Protein AF-A0A9Q0D9A4-F1 (afdb_monomer_lite)

Organism: NCBI:txid630683

Secondary structure (DSSP, 8-state):
--SPPPHHHHHHHHHTPPTTPPP-TT---HHHHHT--HHHHHHHHHHHHHHHHHT---GGGGEEEEEEEEPTT--TT-GGGEEEEEE--HHHHHHHHHHHHHHHHHHGGGS-TTB-TT-TT--HHHHHHHHHHHHHHHHHTT-EEEEEEE-BTTHHHH--HHHHHHHHHHH-S-HHHHHHHHHHHTT-EEEEE-TTS-BPPPEE--S-PPTT-SSHHHHHHHHHTTPPP-SSEEEEETTEEEEEEEESSTTHHHHHHHHHHHHHHHHHHTT--B-TTT-EEEEE---GGGTTPPP--EETTEEPEE-SS-EETTEE--TT---HHHHHHHHHHHHHHHHTT------SS--EEE---SEEEEEES--SEEEEEES--SEEEEEES--SEEEEEES--SEEEEEES--SEEEEEES--SEEEEEES--SEEEEEES--SEEEEEES--SEEEEEES--SEEEEEES--SEEEEEES--SEEEEEES--SEEEEEES--SEEEEEES--SEEEEEESS-SEEEEEESSS--------

Structure (mmCIF, N/CA/C/O backbone):
data_AF-A0A9Q0D9A4-F1
#
_entry.id   AF-A0A9Q0D9A4-F1
#
loop_
_atom_site.group_PDB
_atom_site.id
_atom_site.type_symbol
_atom_site.label_atom_id
_atom_site.label_alt_id
_atom_site.label_comp_id
_atom_site.label_asym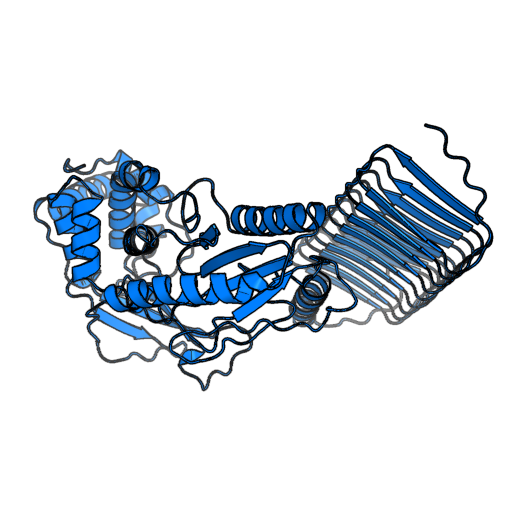_id
_atom_site.label_entity_id
_atom_site.label_seq_id
_atom_site.pdbx_PDB_ins_code
_atom_site.Cartn_x
_atom_site.Cartn_y
_atom_site.Cartn_z
_atom_site.occupancy
_atom_site.B_iso_or_equiv
_atom_site.auth_seq_id
_atom_site.auth_comp_id
_atom_site.auth_asym_id
_atom_site.auth_atom_id
_atom_site.pdbx_PDB_model_num
ATOM 1 N N . MET A 1 1 ? -23.593 -13.134 8.002 1.00 80.81 1 MET A N 1
ATOM 2 C CA . MET A 1 1 ? -22.864 -11.884 8.339 1.00 80.81 1 MET A CA 1
ATOM 3 C C . MET A 1 1 ? -23.592 -11.010 9.359 1.00 80.81 1 MET A C 1
ATOM 5 O O . MET A 1 1 ? -22.929 -10.348 10.150 1.00 80.81 1 MET A O 1
ATOM 9 N N . SER A 1 2 ? -24.927 -11.034 9.378 1.00 75.69 2 SER A N 1
ATOM 10 C CA . SER A 1 2 ? -25.792 -10.141 10.168 1.00 75.69 2 SER A CA 1
ATOM 11 C C . SER A 1 2 ? -26.119 -10.628 11.590 1.00 75.69 2 SER A C 1
ATOM 13 O O . SER A 1 2 ? -26.916 -10.006 12.289 1.00 75.69 2 SER A O 1
ATOM 15 N N . GLY A 1 3 ? -25.528 -11.744 12.029 1.00 85.06 3 GLY A N 1
ATOM 16 C CA . GLY A 1 3 ? -25.749 -12.292 13.369 1.00 85.06 3 GLY A CA 1
ATOM 17 C C . GLY A 1 3 ? -25.223 -11.376 14.478 1.00 85.06 3 GLY A C 1
ATOM 18 O O . GLY A 1 3 ? -24.441 -10.456 14.228 1.00 85.06 3 GLY A O 1
ATOM 19 N N . GLN A 1 4 ? -25.614 -11.640 15.724 1.00 90.75 4 GLN A N 1
ATOM 20 C CA . GLN A 1 4 ? -24.984 -10.984 16.875 1.00 90.75 4 GLN A CA 1
ATOM 21 C C . GLN A 1 4 ? -23.494 -11.336 16.930 1.00 90.75 4 GLN A C 1
ATOM 23 O O . GLN A 1 4 ? -23.079 -12.373 16.411 1.00 90.75 4 GLN A O 1
ATOM 28 N N . PHE A 1 5 ? -22.681 -10.451 17.495 1.00 94.94 5 PHE A N 1
ATOM 29 C CA . PHE A 1 5 ? -21.279 -10.756 17.736 1.00 94.94 5 PHE A CA 1
ATOM 30 C C . PHE A 1 5 ? -21.135 -11.800 18.835 1.00 94.94 5 PHE A C 1
ATOM 32 O O . PHE A 1 5 ? -21.945 -11.851 19.760 1.00 94.94 5 PHE A O 1
ATOM 39 N N . THR A 1 6 ? -20.103 -12.633 18.722 1.00 94.19 6 THR A N 1
ATOM 40 C CA . THR A 1 6 ? -19.787 -13.648 19.730 1.00 94.19 6 THR A CA 1
ATOM 41 C C . THR A 1 6 ? -18.602 -13.218 20.586 1.00 94.19 6 THR A C 1
ATOM 43 O O . THR A 1 6 ? -17.755 -12.418 20.178 1.00 94.19 6 THR A O 1
ATOM 46 N N . THR A 1 7 ? -18.509 -13.771 21.796 1.00 91.94 7 THR A N 1
ATOM 47 C CA . THR A 1 7 ? -17.349 -13.556 22.673 1.00 91.94 7 THR A CA 1
ATOM 48 C C . THR A 1 7 ? -16.060 -14.093 22.046 1.00 91.94 7 THR A C 1
ATOM 50 O O . THR A 1 7 ? -15.002 -13.503 22.243 1.00 91.94 7 THR A O 1
ATOM 53 N N . ALA A 1 8 ? -16.141 -15.147 21.228 1.00 92.94 8 ALA A N 1
ATOM 54 C CA . ALA A 1 8 ? -15.008 -15.673 20.471 1.00 92.94 8 ALA A CA 1
ATOM 55 C C . ALA A 1 8 ? -14.484 -14.667 19.431 1.00 92.94 8 ALA A C 1
ATOM 57 O O . ALA A 1 8 ? -13.283 -14.398 19.394 1.00 92.94 8 ALA A O 1
ATOM 58 N N . GLU A 1 9 ? -15.372 -14.048 18.641 1.00 94.62 9 GLU A N 1
ATOM 59 C CA . GLU A 1 9 ? -14.993 -12.980 17.700 1.00 94.62 9 GLU A CA 1
ATOM 60 C C . GLU A 1 9 ? -14.359 -11.790 18.432 1.00 94.62 9 GLU A C 1
ATOM 62 O O . GLU A 1 9 ? -13.368 -11.226 17.965 1.00 94.62 9 GLU A O 1
ATOM 67 N N . LEU A 1 10 ? -14.906 -11.424 19.597 1.00 95.69 10 LEU A N 1
ATOM 68 C CA . LEU A 1 10 ? -14.378 -10.337 20.416 1.00 95.69 10 LEU A CA 1
ATOM 69 C C . LEU A 1 10 ? -12.966 -10.655 20.923 1.00 95.69 10 LEU A C 1
ATOM 71 O O . LEU A 1 10 ? -12.062 -9.837 20.757 1.00 95.69 10 LEU A O 1
ATOM 75 N N . ARG A 1 11 ? -12.757 -11.842 21.503 1.00 93.81 11 ARG A N 1
ATOM 76 C CA . ARG A 1 11 ? -11.441 -12.277 21.998 1.00 93.81 11 ARG A CA 1
ATOM 77 C C . ARG A 1 11 ? -10.409 -12.328 20.874 1.00 93.81 11 ARG A C 1
ATOM 79 O O . ARG A 1 11 ? -9.306 -11.818 21.050 1.00 93.81 11 ARG A O 1
ATOM 86 N N . ALA A 1 12 ? -10.781 -12.843 19.701 1.00 94.56 12 ALA A N 1
ATOM 87 C CA . ALA A 1 12 ? -9.911 -12.834 18.526 1.00 94.56 12 ALA A CA 1
ATOM 88 C C . ALA A 1 12 ? -9.538 -11.401 18.098 1.00 94.56 12 ALA A C 1
ATOM 90 O O . ALA A 1 12 ? -8.380 -11.117 17.786 1.00 94.56 12 ALA A O 1
ATOM 91 N N . ALA A 1 13 ? -10.493 -10.465 18.126 1.00 95.12 13 ALA A N 1
ATOM 92 C CA . ALA A 1 13 ? -10.238 -9.065 17.792 1.00 95.12 13 ALA A CA 1
ATOM 93 C C . ALA A 1 13 ? -9.346 -8.344 18.822 1.00 95.12 13 ALA A C 1
ATOM 95 O O . ALA A 1 13 ? -8.526 -7.511 18.419 1.00 95.12 13 ALA A O 1
ATOM 96 N N . ILE A 1 14 ? -9.485 -8.669 20.114 1.00 93.69 14 ILE A N 1
ATOM 97 C CA . ILE A 1 14 ? -8.651 -8.152 21.213 1.00 93.69 14 ILE A CA 1
ATOM 98 C C . ILE A 1 14 ? -7.227 -8.706 21.127 1.00 93.69 14 ILE A C 1
ATOM 100 O O . ILE A 1 14 ? -6.282 -7.931 21.232 1.00 93.69 14 ILE A O 1
ATOM 104 N N . GLY A 1 15 ? -7.053 -10.002 20.846 1.00 91.38 15 GLY A N 1
ATOM 105 C CA . GLY A 1 15 ? -5.728 -10.627 20.715 1.00 91.38 15 GLY A CA 1
ATOM 106 C C . GLY A 1 15 ? -4.857 -10.030 19.601 1.00 91.38 15 GLY A C 1
ATOM 107 O O . GLY A 1 15 ? -3.640 -10.151 19.627 1.00 91.38 15 GLY A O 1
ATOM 108 N N . ASN A 1 16 ? -5.468 -9.324 18.645 1.00 89.56 16 ASN A N 1
ATOM 109 C CA . ASN A 1 16 ? -4.777 -8.603 17.573 1.00 89.56 16 ASN A CA 1
ATOM 110 C C . ASN A 1 16 ? -4.410 -7.147 17.930 1.00 89.56 16 ASN A C 1
ATOM 112 O O . ASN A 1 16 ? -3.899 -6.403 17.082 1.00 89.56 16 ASN A O 1
ATOM 116 N N . LEU A 1 17 ? -4.708 -6.681 19.146 1.00 88.88 17 LEU A N 1
ATOM 117 C CA . LEU A 1 17 ? -4.298 -5.357 19.601 1.00 88.88 17 LEU A CA 1
ATOM 118 C C . LEU A 1 17 ? -2.799 -5.346 19.897 1.00 88.88 17 LEU A C 1
ATOM 120 O O . LEU A 1 17 ? -2.291 -6.130 20.689 1.00 88.88 17 LEU A O 1
ATOM 124 N N . ARG A 1 18 ? -2.087 -4.398 19.286 1.00 85.50 18 ARG A N 1
ATOM 125 C CA . ARG A 1 18 ? -0.685 -4.140 19.621 1.00 85.50 18 ARG A CA 1
ATOM 126 C C . ARG A 1 18 ? -0.619 -3.304 20.897 1.00 85.50 18 ARG A C 1
ATOM 128 O O . ARG A 1 18 ? -1.201 -2.219 20.934 1.00 85.50 18 ARG A O 1
ATOM 135 N N . GLN A 1 19 ? 0.110 -3.801 21.889 1.00 85.94 19 GLN A N 1
ATOM 136 C CA . GLN A 1 19 ? 0.430 -3.075 23.120 1.00 85.94 19 GLN A CA 1
ATOM 137 C C . GLN A 1 19 ? 1.423 -1.929 22.845 1.00 85.94 19 GLN A C 1
ATOM 139 O O . GLN A 1 19 ? 2.040 -1.860 21.774 1.00 85.94 19 GLN A O 1
ATOM 144 N N . GLY A 1 20 ? 1.524 -0.981 23.777 1.00 83.38 20 GLY A N 1
ATOM 145 C CA . GLY A 1 20 ? 2.384 0.201 23.693 1.00 83.38 20 GLY A CA 1
ATOM 146 C C . GLY A 1 20 ? 1.949 1.214 22.630 1.00 83.38 20 GLY A C 1
ATOM 147 O O . GLY A 1 20 ? 2.744 2.054 22.207 1.00 83.38 20 GLY A O 1
ATOM 148 N N . LYS A 1 21 ? 0.708 1.129 22.129 1.00 86.62 21 LYS A N 1
ATOM 149 C CA . LYS A 1 21 ? 0.180 2.052 21.111 1.00 86.62 21 LYS A CA 1
ATOM 150 C C . LYS A 1 21 ? -0.607 3.196 21.738 1.00 86.62 21 LYS A C 1
ATOM 152 O O . LYS A 1 21 ? -1.301 3.027 22.735 1.00 86.62 21 LYS A O 1
ATOM 157 N N . SER A 1 22 ? -0.526 4.364 21.102 1.00 85.38 22 SER A N 1
ATOM 158 C CA . SER A 1 22 ? -1.211 5.572 21.560 1.00 85.38 22 SER A CA 1
ATOM 159 C C . SER A 1 22 ? -2.740 5.412 21.528 1.00 85.38 22 SER A C 1
ATOM 161 O O . SER A 1 22 ? -3.277 4.859 20.556 1.00 85.38 22 SER A O 1
ATOM 163 N N . PRO A 1 23 ? -3.448 5.920 22.551 1.00 88.19 23 PRO A N 1
ATOM 164 C CA . PRO A 1 23 ? -4.897 5.831 22.649 1.00 88.19 23 PRO A CA 1
ATOM 165 C C . PRO A 1 23 ? -5.581 6.846 21.726 1.00 88.19 23 PRO A C 1
ATOM 167 O O . PRO A 1 23 ? -4.949 7.727 21.136 1.00 88.19 23 PRO A O 1
ATOM 170 N N . GLY A 1 24 ? -6.903 6.728 21.609 1.00 87.06 24 GLY A N 1
ATOM 171 C CA . GLY A 1 24 ? -7.730 7.741 20.962 1.00 87.06 24 GLY A CA 1
ATOM 172 C C . GLY A 1 24 ? -7.907 8.992 21.828 1.00 87.06 24 GLY A C 1
ATOM 173 O O . GLY A 1 24 ? -7.210 9.220 22.813 1.00 87.06 24 GLY A O 1
ATOM 174 N N . HIS A 1 25 ? -8.895 9.816 21.477 1.00 85.44 25 HIS A N 1
ATOM 175 C CA . HIS A 1 25 ? -9.248 11.016 22.256 1.00 85.44 25 HIS A CA 1
ATOM 176 C C . HIS A 1 25 ? -9.799 10.713 23.661 1.00 85.44 25 HIS A C 1
ATOM 178 O O . HIS A 1 25 ? -9.883 11.623 24.479 1.00 85.44 25 HIS A O 1
ATOM 184 N N . ASP A 1 26 ? -10.201 9.467 23.912 1.00 87.44 26 ASP A N 1
ATOM 185 C CA . ASP A 1 26 ? -10.744 8.972 25.177 1.00 87.44 26 ASP A CA 1
ATOM 186 C C . ASP A 1 26 ? -9.662 8.499 26.158 1.00 87.44 26 ASP A C 1
ATOM 188 O O . ASP A 1 26 ? -9.994 8.151 27.285 1.00 87.44 26 ASP A O 1
ATOM 192 N N . ASN A 1 27 ? -8.386 8.500 25.749 1.00 87.19 27 ASN A N 1
ATOM 193 C CA . ASN A 1 27 ? -7.240 8.043 26.544 1.00 87.19 27 ASN A CA 1
ATOM 194 C C . ASN A 1 27 ? -7.349 6.589 27.047 1.00 87.19 27 ASN A C 1
ATOM 196 O O . ASN A 1 27 ? -6.615 6.193 27.948 1.00 87.19 27 ASN A O 1
ATOM 200 N N . ILE A 1 28 ? -8.217 5.769 26.443 1.00 90.25 28 ILE A N 1
ATOM 201 C CA . ILE A 1 28 ? -8.287 4.336 26.739 1.00 90.25 28 ILE A CA 1
ATOM 202 C C . ILE A 1 28 ? -7.197 3.638 25.932 1.00 90.25 28 ILE A C 1
ATOM 204 O O . ILE A 1 28 ? -7.264 3.569 24.700 1.00 90.25 28 ILE A O 1
ATOM 208 N N . HIS A 1 29 ? -6.183 3.142 26.631 1.00 91.25 29 HIS A N 1
ATOM 209 C CA . HIS A 1 29 ? -5.084 2.398 26.029 1.00 91.25 29 HIS A CA 1
ATOM 210 C C . HIS A 1 29 ? -5.465 0.932 25.737 1.00 91.25 29 HIS A C 1
ATOM 212 O O . HIS A 1 29 ? -6.371 0.396 26.383 1.00 91.25 29 HIS A O 1
ATOM 218 N N . PRO A 1 30 ? -4.798 0.264 24.772 1.00 91.12 30 PRO A N 1
ATOM 219 C CA . PRO A 1 30 ? -5.048 -1.145 24.453 1.00 91.12 30 PRO A CA 1
ATOM 220 C C . PRO A 1 30 ? -4.995 -2.080 25.668 1.00 91.12 30 PRO A C 1
ATOM 222 O O . PRO A 1 30 ? -5.822 -2.980 25.782 1.00 91.12 30 PRO A O 1
ATOM 225 N N . GLU A 1 31 ? -4.072 -1.830 26.594 1.00 91.88 31 GLU A N 1
ATOM 226 C CA . GLU A 1 31 ? -3.809 -2.633 27.790 1.00 91.88 31 GLU A CA 1
ATOM 227 C C . GLU A 1 31 ? -5.043 -2.748 28.693 1.00 91.88 31 GLU A C 1
ATOM 229 O O . GLU A 1 31 ? -5.325 -3.829 29.206 1.00 91.88 31 GLU A O 1
ATOM 234 N N . PHE A 1 32 ? -5.844 -1.681 28.814 1.00 90.31 32 PHE A N 1
ATOM 235 C CA . PHE A 1 32 ? -7.082 -1.709 29.604 1.00 90.31 32 PHE A CA 1
ATOM 236 C C . PHE A 1 32 ? -8.088 -2.731 29.074 1.00 90.31 32 PHE A C 1
ATOM 238 O O . PHE A 1 32 ? -8.821 -3.337 29.851 1.00 90.31 32 PHE A O 1
ATOM 245 N N . VAL A 1 33 ? -8.137 -2.916 27.753 1.00 89.44 33 VAL A N 1
ATOM 246 C CA . VAL A 1 33 ? -9.071 -3.855 27.124 1.00 89.44 33 VAL A CA 1
ATOM 247 C C . VAL A 1 33 ? -8.500 -5.271 27.112 1.00 89.44 33 VAL A C 1
ATOM 249 O O . VAL A 1 33 ? -9.249 -6.233 27.246 1.00 89.44 33 VAL A O 1
ATOM 252 N N . THR A 1 34 ? -7.179 -5.411 26.998 1.00 89.50 34 THR A N 1
ATOM 253 C CA . THR A 1 34 ? -6.502 -6.714 27.051 1.00 89.50 34 THR A CA 1
ATOM 254 C C . THR A 1 34 ? -6.625 -7.375 28.427 1.00 89.50 34 THR A C 1
ATOM 256 O O . THR A 1 34 ? -6.770 -8.591 28.497 1.00 89.50 34 THR A O 1
ATOM 259 N N . HIS A 1 35 ? -6.616 -6.594 29.512 1.00 88.25 35 HIS A N 1
ATOM 260 C CA . HIS A 1 35 ? -6.679 -7.094 30.894 1.00 88.25 35 HIS A CA 1
ATOM 261 C C . HIS A 1 35 ? -8.078 -7.007 31.530 1.00 88.25 35 HIS A C 1
ATOM 263 O O . HIS A 1 35 ? -8.214 -7.009 32.753 1.00 88.25 35 HIS A O 1
ATOM 269 N N . GLN A 1 36 ? -9.133 -6.900 30.721 1.00 87.56 36 GLN A N 1
ATOM 270 C CA . GLN A 1 36 ? -10.501 -6.787 31.228 1.00 87.56 36 GLN A CA 1
ATOM 271 C C . GLN A 1 36 ? -11.052 -8.117 31.772 1.00 87.56 36 GLN A C 1
ATOM 273 O O . GLN A 1 36 ? -10.626 -9.198 31.371 1.00 87.56 36 GLN A O 1
ATOM 278 N N . SER A 1 37 ? -12.068 -8.042 32.636 1.00 92.06 37 SER A N 1
ATOM 279 C CA . SER A 1 37 ? -12.767 -9.226 33.146 1.00 92.06 37 SER A CA 1
ATOM 280 C C . SER A 1 37 ? -13.690 -9.870 32.102 1.00 92.06 37 SER A C 1
ATOM 282 O O . SER A 1 37 ? -14.089 -9.253 31.105 1.00 92.06 37 SER A O 1
ATOM 284 N N . GLU A 1 38 ? -14.095 -11.116 32.354 1.00 91.19 38 GLU A N 1
ATOM 285 C CA . GLU A 1 38 ? -15.061 -11.825 31.506 1.00 91.19 38 GLU A CA 1
ATOM 286 C C . GLU A 1 38 ? -16.425 -11.111 31.479 1.00 91.19 38 GLU A C 1
ATOM 288 O O . GLU A 1 38 ? -17.035 -10.973 30.420 1.00 91.19 38 GLU A O 1
ATOM 293 N N . THR A 1 39 ? -16.860 -10.550 32.612 1.00 93.44 39 THR A N 1
ATOM 294 C CA . THR A 1 39 ? -18.085 -9.742 32.708 1.00 93.44 39 THR A CA 1
ATOM 295 C C . THR A 1 39 ? -18.031 -8.522 31.786 1.00 93.44 39 THR A C 1
ATOM 297 O O . THR A 1 39 ? -18.983 -8.253 31.049 1.00 93.44 39 THR A O 1
ATOM 300 N N . THR A 1 40 ? -16.903 -7.804 31.766 1.00 91.81 40 THR A N 1
ATOM 301 C CA . THR A 1 40 ? -16.698 -6.659 30.864 1.00 91.81 40 THR A CA 1
ATOM 302 C C . THR A 1 40 ? -16.669 -7.101 29.402 1.00 91.81 40 THR A C 1
ATOM 304 O O . THR A 1 40 ? -17.264 -6.441 28.549 1.00 91.81 40 THR A O 1
ATOM 307 N N . SER A 1 41 ? -16.044 -8.243 29.105 1.00 92.44 41 SER A N 1
ATOM 308 C CA . SER A 1 41 ? -16.029 -8.826 27.757 1.00 92.44 41 SER A CA 1
ATOM 309 C C . SER A 1 41 ? -17.439 -9.168 27.267 1.00 92.44 41 SER A C 1
ATOM 311 O O . SER A 1 41 ? -17.811 -8.812 26.146 1.00 92.44 41 SER A O 1
ATOM 313 N N . ALA A 1 42 ? -18.259 -9.797 28.112 1.00 93.69 42 ALA A N 1
ATOM 314 C CA . ALA A 1 42 ? -19.651 -10.112 27.802 1.00 93.69 42 ALA A CA 1
ATOM 315 C C . ALA A 1 42 ? -20.481 -8.839 27.563 1.00 93.69 42 ALA A C 1
ATOM 317 O O . ALA A 1 42 ? -21.229 -8.756 26.581 1.00 93.69 42 ALA A O 1
ATOM 318 N N . TRP A 1 43 ? -20.298 -7.815 28.403 1.00 95.69 43 TRP A N 1
ATOM 319 C CA . TRP A 1 43 ? -20.955 -6.521 28.229 1.00 95.69 43 TRP A CA 1
ATOM 320 C C . TRP A 1 43 ? -20.554 -5.842 26.913 1.00 95.69 43 TRP A C 1
ATOM 322 O O . TRP A 1 43 ? -21.433 -5.432 26.154 1.00 95.69 43 TRP A O 1
ATOM 332 N N . LEU A 1 44 ? -19.256 -5.778 26.590 1.00 94.62 44 LEU A N 1
ATOM 333 C CA . LEU A 1 44 ? -18.763 -5.202 25.333 1.00 94.62 44 LEU A CA 1
ATOM 334 C C . LEU A 1 44 ? -19.316 -5.938 24.113 1.00 94.62 44 LEU A C 1
ATOM 336 O O . LEU A 1 44 ? -19.731 -5.302 23.145 1.00 94.62 44 LEU A O 1
ATOM 340 N N . CYS A 1 45 ? -19.365 -7.268 24.163 1.00 95.69 45 CYS A N 1
ATOM 341 C CA . CYS A 1 45 ? -19.919 -8.087 23.092 1.00 95.69 45 CYS A CA 1
ATOM 342 C C . CYS A 1 45 ? -21.409 -7.779 22.849 1.00 95.69 45 CYS A C 1
ATOM 344 O O . CYS A 1 45 ? -21.834 -7.531 21.712 1.00 95.69 45 CYS A O 1
ATOM 346 N N . SER A 1 46 ? -22.198 -7.711 23.926 1.00 96.25 46 SER A N 1
ATOM 347 C CA . SER A 1 46 ? -23.609 -7.315 23.870 1.00 96.25 46 SER A CA 1
ATOM 348 C C . SER A 1 46 ? -23.768 -5.884 23.348 1.00 96.25 46 SER A C 1
ATOM 350 O O . SER A 1 46 ? -24.594 -5.619 22.467 1.00 96.25 46 SER A O 1
ATOM 352 N N . PHE A 1 47 ? -22.917 -4.964 23.808 1.00 96.06 47 PHE A N 1
ATOM 353 C CA . PHE A 1 47 ? -22.902 -3.572 23.375 1.00 96.06 47 PHE A CA 1
ATOM 354 C C . PHE A 1 47 ? -22.618 -3.438 21.873 1.00 96.06 47 PHE A C 1
ATOM 356 O O . PHE A 1 47 ? -23.409 -2.816 21.158 1.00 96.06 47 PHE A O 1
ATOM 363 N N . PHE A 1 48 ? -21.563 -4.080 21.363 1.00 96.38 48 PHE A N 1
ATOM 364 C CA . PHE A 1 48 ? -21.242 -4.102 19.935 1.00 96.38 48 PHE A CA 1
ATOM 365 C C . PHE A 1 48 ? -22.372 -4.709 19.105 1.00 96.38 48 PHE A C 1
ATOM 367 O O . PHE A 1 48 ? -22.762 -4.135 18.086 1.00 96.38 48 PHE A O 1
ATOM 374 N N . SER A 1 49 ? -22.962 -5.814 19.568 1.00 96.38 49 SER A N 1
ATOM 375 C CA . SER A 1 49 ? -24.108 -6.451 18.905 1.00 96.38 49 SER A CA 1
ATOM 376 C C . SER A 1 49 ? -25.313 -5.518 18.844 1.00 96.38 49 SER A C 1
ATOM 378 O O . SER A 1 49 ? -26.053 -5.480 17.861 1.00 96.38 49 SER A O 1
ATOM 380 N N . SER A 1 50 ? -25.509 -4.727 19.895 1.00 96.25 50 SER A N 1
ATOM 381 C CA . SER A 1 50 ? -26.569 -3.737 19.979 1.00 96.25 50 SER A CA 1
ATOM 382 C C . SER A 1 50 ? -26.332 -2.538 19.056 1.00 96.25 50 SER A C 1
ATOM 384 O O . SER A 1 50 ? -27.273 -2.077 18.403 1.00 96.25 50 SER A O 1
ATOM 386 N N . CYS A 1 51 ? -25.088 -2.057 18.960 1.00 95.75 51 CYS A N 1
ATOM 387 C CA . CYS A 1 51 ? -24.675 -1.027 18.006 1.00 95.75 51 CYS A CA 1
ATOM 388 C C . CYS A 1 51 ? -24.891 -1.479 16.563 1.00 95.75 51 CYS A C 1
ATOM 390 O O . CYS A 1 51 ? -25.478 -0.736 15.774 1.00 95.75 51 CYS A O 1
ATOM 392 N N . PHE A 1 52 ? -24.461 -2.702 16.245 1.00 95.19 52 PHE A N 1
ATOM 393 C CA . PHE A 1 52 ? -24.606 -3.306 14.927 1.00 95.19 52 PHE A CA 1
ATOM 394 C C . PHE A 1 52 ? -26.080 -3.432 14.542 1.00 95.19 52 PHE A C 1
ATOM 396 O O . PHE A 1 52 ? -26.518 -2.802 13.581 1.00 95.19 52 PHE A O 1
ATOM 403 N N . ARG A 1 53 ? -26.882 -4.128 15.359 1.00 94.88 53 ARG A N 1
ATOM 404 C CA . ARG A 1 53 ? -28.326 -4.333 15.138 1.00 94.88 53 ARG A CA 1
ATOM 405 C C . ARG A 1 53 ? -29.070 -3.025 14.878 1.00 94.88 53 ARG A C 1
ATOM 407 O O . ARG A 1 53 ? -29.839 -2.936 13.928 1.00 94.88 53 ARG A O 1
ATOM 414 N N . ARG A 1 54 ? -28.815 -2.003 15.704 1.00 94.06 54 ARG A N 1
ATOM 415 C CA . ARG A 1 54 ? -29.486 -0.695 15.621 1.00 94.06 54 ARG A CA 1
ATOM 416 C C . ARG A 1 54 ? -28.888 0.237 14.565 1.00 94.06 54 ARG A C 1
ATOM 418 O O . ARG A 1 54 ? -29.436 1.314 14.351 1.00 94.06 54 ARG A O 1
ATOM 425 N N . SER A 1 55 ? -27.769 -0.143 13.950 1.00 93.69 55 SER A N 1
ATOM 426 C CA . SER A 1 55 ? -26.932 0.714 13.107 1.00 93.69 55 SER A CA 1
ATOM 427 C C . SER A 1 55 ? -26.652 2.079 13.747 1.00 93.69 55 SER A C 1
ATOM 429 O O . SER A 1 55 ? -26.818 3.120 13.117 1.00 93.69 55 SER A O 1
ATOM 431 N N . LYS A 1 56 ? -26.284 2.086 15.034 1.00 92.12 56 LYS A N 1
ATOM 432 C CA . LYS A 1 56 ? -26.011 3.310 15.801 1.00 92.12 56 LYS A CA 1
ATOM 433 C C . LYS A 1 56 ? -24.733 3.163 16.612 1.00 92.12 56 LYS A C 1
ATOM 435 O O . LYS A 1 56 ? -24.606 2.264 17.438 1.00 92.12 56 LYS A O 1
ATOM 440 N N . LEU A 1 57 ? -23.816 4.102 16.402 1.00 92.50 57 LEU A N 1
ATOM 441 C CA . LEU A 1 57 ? -22.536 4.179 17.107 1.00 92.50 57 LEU A CA 1
ATOM 442 C C . LEU A 1 57 ? -22.504 5.367 18.068 1.00 92.50 57 LEU A C 1
ATOM 444 O O . LEU A 1 57 ? -23.056 6.422 17.717 1.00 92.50 57 LEU A O 1
ATOM 448 N N . PRO A 1 58 ? -21.789 5.254 19.203 1.00 92.12 58 PRO A N 1
ATOM 449 C CA . PRO A 1 58 ? -21.483 6.393 20.058 1.00 92.12 58 PRO A CA 1
ATOM 450 C C . PRO A 1 58 ? -20.890 7.549 19.252 1.00 92.12 58 PRO A C 1
ATOM 452 O O . PRO A 1 58 ? -19.968 7.366 18.455 1.00 92.12 58 PRO A O 1
ATOM 455 N N . LYS A 1 59 ? -21.401 8.767 19.469 1.00 88.31 59 LYS A N 1
ATOM 456 C CA . LYS A 1 59 ? -20.900 9.971 18.780 1.00 88.31 59 LYS A CA 1
ATOM 457 C C . LYS A 1 59 ? -19.411 10.198 19.058 1.00 88.31 59 LYS A C 1
ATOM 459 O O . LYS A 1 59 ? -18.679 10.626 18.172 1.00 88.31 59 LYS A O 1
ATOM 464 N N . THR A 1 60 ? -18.962 9.861 20.266 1.00 88.94 60 THR A N 1
ATOM 465 C CA . THR A 1 60 ? -17.562 9.959 20.691 1.00 88.94 60 THR A CA 1
ATOM 466 C C . THR A 1 60 ? -16.632 9.101 19.838 1.00 88.94 60 THR A C 1
ATOM 468 O O . THR A 1 60 ? -15.532 9.542 19.537 1.00 88.94 60 THR A O 1
ATOM 471 N N . TRP A 1 61 ? -17.053 7.925 19.371 1.00 89.38 61 TRP A N 1
ATOM 472 C CA . TRP A 1 61 ? -16.199 7.042 18.562 1.00 89.38 61 TRP A CA 1
ATOM 473 C C . TRP A 1 61 ? -15.948 7.566 17.146 1.00 89.38 61 TRP A C 1
ATOM 475 O O . TRP A 1 61 ? -14.982 7.184 16.495 1.00 89.38 61 TRP A O 1
ATOM 485 N N . ARG A 1 62 ? -16.775 8.510 16.687 1.00 86.62 62 ARG A N 1
ATOM 486 C CA . ARG A 1 62 ? -16.622 9.170 15.382 1.00 86.62 62 ARG A CA 1
ATOM 487 C C . ARG A 1 62 ? -15.664 10.360 15.425 1.00 86.62 62 ARG A C 1
ATOM 489 O O . ARG A 1 62 ? -15.447 11.003 14.396 1.00 86.62 62 ARG A O 1
ATOM 496 N N . ARG A 1 63 ? -15.109 10.674 16.599 1.00 88.81 63 ARG A N 1
ATOM 497 C CA . ARG A 1 63 ? -14.094 11.710 16.794 1.00 88.81 63 ARG A CA 1
ATOM 498 C C . ARG A 1 63 ? -12.702 11.080 16.758 1.00 88.81 63 ARG A C 1
ATOM 500 O O . ARG A 1 63 ? -12.413 10.191 17.549 1.00 88.81 63 ARG A O 1
ATOM 507 N N . ALA A 1 64 ? -11.840 11.558 15.869 1.00 88.12 64 ALA A N 1
ATOM 508 C CA . ALA A 1 64 ? -10.436 11.161 15.799 1.00 88.12 64 ALA A CA 1
ATOM 509 C C . ALA A 1 64 ? -9.521 12.271 16.337 1.00 88.12 64 ALA A C 1
ATOM 511 O O . ALA A 1 64 ? -9.779 13.458 16.129 1.00 88.12 64 ALA A O 1
ATOM 512 N N . ALA A 1 65 ? -8.428 11.889 16.995 1.00 88.31 65 ALA A N 1
ATOM 513 C CA . ALA A 1 65 ? -7.300 12.791 17.200 1.00 88.31 65 ALA A CA 1
ATOM 514 C C . ALA A 1 65 ? -6.301 12.556 16.064 1.00 88.31 65 ALA A C 1
ATOM 516 O O . ALA A 1 65 ? -5.769 11.460 15.935 1.00 88.31 65 ALA A O 1
ATOM 517 N N . VAL A 1 66 ? -6.087 13.553 15.211 1.00 89.00 66 VAL A N 1
ATOM 518 C CA . VAL A 1 66 ? -5.118 13.474 14.118 1.00 89.00 66 VAL A CA 1
ATOM 519 C C . VAL A 1 66 ? -3.778 13.982 14.621 1.00 89.00 66 VAL A C 1
ATOM 521 O O . VAL A 1 66 ? -3.701 15.095 15.134 1.00 89.00 66 VAL A O 1
ATOM 524 N N . ILE A 1 67 ? -2.736 13.172 14.465 1.00 87.88 67 ILE A N 1
ATOM 525 C CA . ILE A 1 67 ? -1.347 13.575 14.698 1.00 87.88 67 ILE A CA 1
ATOM 526 C C . ILE A 1 67 ? -0.661 13.696 13.341 1.00 87.88 67 ILE A C 1
ATOM 528 O O . ILE A 1 67 ? -0.785 12.804 12.504 1.00 87.88 67 ILE A O 1
ATOM 532 N N . ALA A 1 68 ? 0.051 14.795 13.118 1.00 85.81 68 ALA A N 1
ATOM 533 C CA . ALA A 1 68 ? 0.828 15.015 11.907 1.00 85.81 68 ALA A CA 1
ATOM 534 C C . ALA A 1 68 ? 2.269 14.523 12.113 1.00 85.81 68 ALA A C 1
ATOM 536 O O . ALA A 1 68 ? 3.004 15.081 12.922 1.00 85.81 68 ALA A O 1
ATOM 537 N N . LEU A 1 69 ? 2.677 13.484 11.382 1.00 83.44 69 LEU A N 1
ATOM 538 C CA . LEU A 1 69 ? 4.048 12.966 11.405 1.00 83.44 69 LEU A CA 1
ATOM 539 C C . LEU A 1 69 ? 4.845 13.534 10.232 1.00 83.44 69 LEU A C 1
ATOM 541 O O . LEU A 1 69 ? 4.443 13.360 9.082 1.00 83.44 69 LEU A O 1
ATOM 545 N N . LEU A 1 70 ? 5.970 14.193 10.505 1.00 84.44 70 LEU A N 1
ATOM 546 C CA . LEU A 1 70 ? 6.843 14.719 9.457 1.00 84.44 70 LEU A CA 1
ATOM 547 C C . LEU A 1 70 ? 7.461 13.563 8.652 1.00 84.44 70 LEU A C 1
ATOM 549 O O . LEU A 1 70 ? 7.965 12.593 9.221 1.00 84.44 70 LEU A O 1
ATOM 553 N N . LYS A 1 71 ? 7.419 13.650 7.318 1.00 80.94 71 LYS A N 1
ATOM 554 C CA . LYS A 1 71 ? 8.102 12.693 6.437 1.00 80.94 71 LYS A CA 1
ATOM 555 C C . LYS A 1 71 ? 9.623 12.828 6.617 1.00 80.94 71 LYS A C 1
ATOM 557 O O . LYS A 1 71 ? 10.116 13.955 6.642 1.00 80.94 71 LYS A O 1
ATOM 562 N N . PRO A 1 72 ? 10.374 11.714 6.677 1.00 74.69 72 PRO A N 1
ATOM 563 C CA . PRO A 1 72 ? 11.830 11.761 6.786 1.00 74.69 72 PRO A CA 1
ATOM 564 C C . PRO A 1 72 ? 12.469 12.627 5.690 1.00 74.69 72 PRO A C 1
ATOM 566 O O . PRO A 1 72 ? 12.082 12.534 4.523 1.00 74.69 72 PRO A O 1
ATOM 569 N N . GLY A 1 73 ? 13.432 13.473 6.069 1.00 74.56 73 GLY A N 1
ATOM 570 C CA . GLY A 1 73 ? 14.200 14.310 5.137 1.00 74.56 73 GLY A CA 1
ATOM 571 C C . GLY A 1 73 ? 13.419 15.448 4.465 1.00 74.56 73 GLY A C 1
ATOM 572 O O . GLY A 1 73 ? 13.896 16.006 3.479 1.00 74.56 73 GLY A O 1
ATOM 573 N N . LYS A 1 74 ? 12.216 15.785 4.945 1.00 82.81 74 LYS A N 1
ATOM 574 C CA . LYS A 1 74 ? 11.421 16.920 4.451 1.00 82.81 74 LYS A CA 1
ATOM 575 C C . LYS A 1 74 ? 11.420 18.075 5.452 1.00 82.81 74 LYS A C 1
ATOM 577 O O . LYS A 1 74 ? 11.603 17.868 6.648 1.00 82.81 74 LYS A O 1
ATOM 582 N N . THR A 1 75 ? 11.214 19.288 4.949 1.00 84.00 75 THR A N 1
ATOM 583 C CA . THR A 1 75 ? 11.182 20.510 5.757 1.00 84.00 75 THR A CA 1
ATOM 584 C C . THR A 1 75 ? 9.897 20.600 6.580 1.00 84.00 75 THR A C 1
ATOM 586 O O . THR A 1 75 ? 8.807 20.322 6.084 1.00 84.00 75 THR A O 1
ATOM 589 N N . ALA A 1 76 ? 10.028 21.010 7.845 1.00 84.56 76 ALA A N 1
ATOM 590 C CA . ALA A 1 76 ? 8.904 21.171 8.772 1.00 84.56 76 ALA A CA 1
ATOM 591 C C . ALA A 1 76 ? 7.963 22.335 8.397 1.00 84.56 76 ALA A C 1
ATOM 593 O O . ALA A 1 76 ? 6.831 22.400 8.864 1.00 84.56 76 ALA A O 1
ATOM 594 N N . GLU A 1 77 ? 8.418 23.245 7.538 1.00 85.94 77 GLU A N 1
ATOM 595 C CA . GLU A 1 77 ? 7.646 24.408 7.092 1.00 85.94 77 GLU A CA 1
ATOM 596 C C . GLU A 1 77 ? 6.590 24.065 6.032 1.00 85.94 77 GLU A C 1
ATOM 598 O O . GLU A 1 77 ? 5.624 24.807 5.880 1.00 85.94 77 GLU A O 1
ATOM 603 N N . ASP A 1 78 ? 6.735 22.945 5.309 1.00 83.94 78 ASP A N 1
ATOM 604 C CA . ASP A 1 78 ? 5.767 22.519 4.294 1.00 83.94 78 ASP A CA 1
ATOM 605 C C . ASP A 1 78 ? 4.673 21.630 4.918 1.00 83.94 78 ASP A C 1
ATOM 607 O O . ASP A 1 78 ? 4.942 20.480 5.281 1.00 83.94 78 ASP A O 1
ATOM 611 N N . PRO A 1 79 ? 3.398 22.061 4.969 1.00 82.81 79 PRO A N 1
ATOM 612 C CA . PRO A 1 79 ? 2.314 21.224 5.479 1.00 82.81 79 PRO A CA 1
ATOM 613 C C . PRO A 1 79 ? 2.144 19.902 4.710 1.00 82.81 79 PRO A C 1
ATOM 615 O O . PRO A 1 79 ? 1.705 18.903 5.285 1.00 82.81 79 PRO A O 1
ATOM 618 N N . LYS A 1 80 ? 2.518 19.846 3.421 1.00 82.31 80 LYS A N 1
ATOM 619 C CA . LYS A 1 80 ? 2.451 18.621 2.597 1.00 82.31 80 LYS A CA 1
ATOM 620 C C . LYS A 1 80 ? 3.535 17.602 2.967 1.00 82.31 80 LYS A C 1
ATOM 622 O O . LYS A 1 80 ? 3.444 16.425 2.575 1.00 82.31 80 LYS A O 1
ATOM 627 N N . ALA A 1 81 ? 4.539 18.016 3.738 1.00 84.62 81 ALA A N 1
ATOM 628 C CA . ALA A 1 81 ? 5.557 17.137 4.291 1.00 84.62 81 ALA A CA 1
ATOM 629 C C . ALA A 1 81 ? 5.026 16.256 5.429 1.00 84.62 81 ALA A C 1
ATOM 631 O O . ALA A 1 81 ? 5.680 15.276 5.775 1.00 84.62 81 ALA A O 1
ATOM 632 N N . TYR A 1 82 ? 3.838 16.526 5.971 1.00 84.62 82 TYR A N 1
ATOM 633 C CA . TYR A 1 82 ? 3.276 15.750 7.071 1.00 84.62 82 TYR A CA 1
ATOM 634 C C . TYR A 1 82 ? 2.337 14.632 6.597 1.00 84.62 82 TYR A C 1
ATOM 636 O O . TYR A 1 82 ? 1.662 14.734 5.571 1.00 84.62 82 TYR A O 1
ATOM 644 N N . ARG A 1 83 ? 2.295 13.535 7.358 1.00 81.56 83 ARG A N 1
ATOM 645 C CA . ARG A 1 83 ? 1.326 12.439 7.228 1.00 81.56 83 ARG A CA 1
ATOM 646 C C . ARG A 1 83 ? 0.315 12.523 8.377 1.00 81.56 83 ARG A C 1
ATOM 648 O O . ARG A 1 83 ? 0.734 12.411 9.531 1.00 81.56 83 ARG A O 1
ATOM 655 N N . PRO A 1 84 ? -0.984 12.719 8.103 1.00 85.00 84 PRO A N 1
ATOM 656 C CA . PRO A 1 84 ? -1.999 12.761 9.147 1.00 85.00 84 PRO A CA 1
ATOM 657 C C . PRO A 1 84 ? -2.390 11.344 9.593 1.00 85.00 84 PRO A C 1
ATOM 659 O O . PRO A 1 84 ? -3.001 10.588 8.850 1.00 85.00 84 PRO A O 1
ATOM 662 N N . ILE A 1 85 ? -2.104 10.980 10.840 1.00 85.19 85 ILE A N 1
ATOM 663 C CA . ILE A 1 85 ? -2.509 9.693 11.418 1.00 85.19 85 ILE A CA 1
ATOM 664 C C . ILE A 1 85 ? -3.727 9.892 12.314 1.00 85.19 85 ILE A C 1
ATOM 666 O O . ILE A 1 85 ? -3.663 10.636 13.292 1.00 85.19 85 ILE A O 1
ATOM 670 N N . SER A 1 86 ? -4.834 9.207 12.012 1.00 88.25 86 SER A N 1
ATOM 671 C CA . SER A 1 86 ? -6.039 9.242 12.845 1.00 88.25 86 SER A CA 1
ATOM 672 C C . SER A 1 86 ? -5.933 8.256 14.008 1.00 88.25 86 SER A C 1
ATOM 674 O O . SER A 1 86 ? -6.048 7.042 13.836 1.00 88.25 86 SER A O 1
ATOM 676 N N . LEU A 1 87 ? -5.800 8.777 15.224 1.00 88.94 87 LEU A N 1
ATOM 677 C CA . LEU A 1 87 ? -5.952 8.002 16.449 1.00 88.94 87 LEU A CA 1
ATOM 678 C C . LEU A 1 87 ? -7.438 7.834 16.775 1.00 88.94 87 LEU A C 1
ATOM 680 O O . LEU A 1 87 ? -8.122 8.760 17.225 1.00 88.94 87 LEU A O 1
ATOM 684 N N . LEU A 1 88 ? -7.933 6.627 16.507 1.00 90.12 88 LEU A N 1
ATOM 685 C CA . LEU A 1 88 ? -9.275 6.169 16.860 1.00 90.12 88 LEU A CA 1
ATOM 686 C C . LEU A 1 88 ? -9.274 5.515 18.240 1.00 90.12 88 LEU A C 1
ATOM 688 O O . LEU A 1 88 ? -8.272 4.916 18.637 1.00 90.12 88 LEU A O 1
ATOM 692 N N . CYS A 1 89 ? -10.408 5.592 18.936 1.00 91.12 89 CYS A N 1
ATOM 693 C CA . CYS A 1 89 ? -10.586 4.900 20.207 1.00 91.12 89 CYS A CA 1
ATOM 694 C C . CYS A 1 89 ? -10.453 3.379 20.044 1.00 91.12 89 CYS A C 1
ATOM 696 O O . CYS A 1 89 ? -10.850 2.796 19.028 1.00 91.12 89 CYS A O 1
ATOM 698 N N . VAL A 1 90 ? -9.892 2.732 21.064 1.00 92.56 90 VAL A N 1
ATOM 699 C CA . VAL A 1 90 ? -9.606 1.291 21.046 1.00 92.56 90 VAL A CA 1
ATOM 700 C C . VAL A 1 90 ? -10.878 0.451 20.861 1.00 92.56 90 VAL A C 1
ATOM 702 O O . VAL A 1 90 ? -10.870 -0.399 19.968 1.00 92.56 90 VAL A O 1
ATOM 705 N N . PRO A 1 91 ? -11.999 0.709 21.570 1.00 92.81 91 PRO A N 1
ATOM 706 C CA . PRO A 1 91 ? -13.238 -0.041 21.353 1.00 92.81 91 PRO A CA 1
ATOM 707 C C . PRO A 1 91 ? -13.756 0.028 19.911 1.00 92.81 91 PRO A C 1
ATOM 709 O O . PRO A 1 91 ? -14.253 -0.963 19.380 1.00 92.81 91 PRO A O 1
ATOM 712 N N . PHE A 1 92 ? -13.591 1.172 19.239 1.00 93.56 92 PHE A N 1
ATOM 713 C CA . PHE A 1 92 ? -13.987 1.308 17.838 1.00 93.56 92 PHE A CA 1
ATOM 714 C C . PHE A 1 92 ? -13.097 0.477 16.912 1.00 93.56 92 PHE A C 1
ATOM 716 O O . PHE A 1 92 ? -13.619 -0.210 16.042 1.00 93.56 92 PHE A O 1
ATOM 723 N N . LYS A 1 93 ? -11.777 0.446 17.143 1.00 93.06 93 LYS A N 1
ATOM 724 C CA . LYS A 1 93 ? -10.853 -0.422 16.387 1.00 93.06 93 LYS A CA 1
ATOM 725 C C . LYS A 1 93 ? -11.154 -1.913 16.574 1.00 93.06 93 LYS A C 1
ATOM 727 O O . LYS A 1 93 ? -10.952 -2.695 15.648 1.00 93.06 93 LYS A O 1
ATOM 732 N N . ILE A 1 94 ? -11.609 -2.320 17.760 1.00 95.00 94 ILE A N 1
ATOM 733 C CA . ILE A 1 94 ? -12.036 -3.705 18.022 1.00 95.00 94 ILE A CA 1
ATOM 734 C C . ILE A 1 94 ? -13.269 -4.032 17.185 1.00 95.00 94 ILE A C 1
ATOM 736 O O . ILE A 1 94 ? -13.265 -5.022 16.460 1.00 95.00 94 ILE A O 1
ATOM 740 N N . LEU A 1 95 ? -14.282 -3.164 17.211 1.00 95.56 95 LEU A N 1
ATOM 741 C CA . LEU A 1 95 ? -15.477 -3.325 16.388 1.00 95.56 95 LEU A CA 1
ATOM 742 C C . LEU A 1 95 ? -15.142 -3.370 14.888 1.00 95.56 95 LEU A C 1
ATOM 744 O O . LEU A 1 95 ? -15.627 -4.251 14.186 1.00 95.56 95 LEU A O 1
ATOM 748 N N . GLU A 1 96 ? -14.285 -2.466 14.400 1.00 95.69 96 GLU A N 1
ATOM 749 C CA . GLU A 1 96 ? -13.792 -2.485 13.016 1.00 95.69 96 GLU A CA 1
ATOM 750 C C . GLU A 1 96 ? -13.171 -3.838 12.652 1.00 95.69 96 GLU A C 1
ATOM 752 O O . GLU A 1 96 ? -13.426 -4.364 11.573 1.00 95.69 96 GLU A O 1
ATOM 757 N N . ARG A 1 97 ? -12.398 -4.434 13.563 1.00 95.56 97 ARG A N 1
ATOM 758 C CA . ARG A 1 97 ? -11.752 -5.732 13.354 1.00 95.56 97 ARG A CA 1
ATOM 759 C C . ARG A 1 97 ? -12.733 -6.903 13.363 1.00 95.56 97 ARG A C 1
ATOM 761 O O . ARG A 1 97 ? -12.582 -7.816 12.557 1.00 95.56 97 ARG A O 1
ATOM 768 N N . MET A 1 98 ? -13.756 -6.864 14.213 1.00 96.38 98 MET A N 1
ATOM 769 C CA . MET A 1 98 ? -14.830 -7.866 14.198 1.00 96.38 98 MET A CA 1
ATOM 770 C C . MET A 1 98 ? -15.632 -7.798 12.893 1.00 96.38 98 MET A C 1
ATOM 772 O O . MET A 1 98 ? -15.946 -8.830 12.306 1.00 96.38 98 MET A O 1
ATOM 776 N N . ILE A 1 99 ? -15.910 -6.586 12.400 1.00 96.62 99 ILE A N 1
ATOM 777 C CA . ILE A 1 99 ? -16.533 -6.377 11.087 1.00 96.62 99 ILE A CA 1
ATOM 778 C C . ILE A 1 99 ? -15.623 -6.903 9.975 1.00 96.62 99 ILE A C 1
ATOM 780 O O . ILE A 1 99 ? -16.094 -7.668 9.137 1.00 96.62 99 ILE A O 1
ATOM 784 N N . LEU A 1 100 ? -14.329 -6.556 9.999 1.00 96.00 100 LEU A N 1
ATOM 785 C CA . LEU A 1 100 ? -13.339 -7.015 9.021 1.00 96.00 100 LEU A CA 1
ATOM 786 C C . LEU A 1 100 ? -13.332 -8.544 8.919 1.00 96.00 100 LEU A C 1
ATOM 788 O O . LEU A 1 100 ? -13.490 -9.073 7.825 1.00 96.00 100 LEU A O 1
ATOM 792 N N . SER A 1 101 ? -13.262 -9.237 10.059 1.00 95.12 101 SER A N 1
ATOM 793 C CA . SER A 1 101 ? -13.261 -10.705 10.134 1.00 95.12 101 SER A CA 1
ATOM 794 C C . SER A 1 101 ? -14.481 -11.348 9.459 1.00 95.12 101 SER A C 1
ATOM 796 O O . SER A 1 101 ? -14.392 -12.446 8.918 1.00 95.12 101 SER A O 1
ATOM 798 N N . ARG A 1 102 ? -15.630 -10.660 9.457 1.00 95.69 102 ARG A N 1
ATOM 799 C CA . ARG A 1 102 ? -16.860 -11.150 8.822 1.00 95.69 102 ARG A CA 1
ATOM 800 C C . ARG A 1 102 ? -16.927 -10.882 7.325 1.00 95.69 102 ARG A C 1
ATOM 802 O O . ARG A 1 102 ? -17.551 -11.671 6.623 1.00 95.69 102 ARG A O 1
ATOM 809 N N . ILE A 1 103 ? -16.372 -9.765 6.853 1.00 96.25 103 ILE A N 1
ATOM 810 C CA . ILE A 1 103 ? -16.504 -9.336 5.450 1.00 96.25 103 ILE A CA 1
ATOM 811 C C . ILE A 1 103 ? -15.322 -9.769 4.581 1.00 96.25 103 ILE A C 1
ATOM 813 O O . ILE A 1 103 ? -15.514 -10.035 3.399 1.00 96.25 103 ILE A O 1
ATOM 817 N N . GLU A 1 104 ? -14.123 -9.875 5.154 1.00 94.94 104 GLU A N 1
ATOM 818 C CA . GLU A 1 104 ? -12.893 -10.228 4.439 1.00 94.94 104 GLU A CA 1
ATOM 819 C C . GLU A 1 104 ? -13.017 -11.558 3.669 1.00 94.94 104 GLU A C 1
ATOM 821 O O . GLU A 1 104 ? -12.726 -11.540 2.475 1.00 94.94 104 GLU A O 1
ATOM 826 N N . PRO A 1 105 ? -13.551 -12.665 4.237 1.00 94.94 105 PRO A N 1
ATOM 827 C CA . PRO A 1 105 ? -13.662 -13.940 3.514 1.00 94.94 105 PRO A CA 1
ATOM 828 C C . PRO A 1 105 ? -14.575 -13.906 2.282 1.00 94.94 105 PRO A C 1
ATOM 830 O O . PRO A 1 105 ? -14.466 -14.765 1.414 1.00 94.94 105 PRO A O 1
ATOM 833 N N . VAL A 1 106 ? -15.493 -12.938 2.207 1.00 95.06 106 VAL A N 1
ATOM 834 C CA . VAL A 1 106 ? -16.414 -12.792 1.069 1.00 95.06 106 VAL A CA 1
ATOM 835 C C . VAL A 1 106 ? -15.919 -11.764 0.067 1.00 95.06 106 VAL A C 1
ATOM 837 O O . VAL A 1 106 ? -16.143 -11.928 -1.128 1.00 95.06 106 VAL A O 1
ATOM 840 N N . VAL A 1 107 ? -15.245 -10.715 0.534 1.00 95.81 107 VAL A N 1
ATOM 841 C CA . VAL A 1 107 ? -14.702 -9.670 -0.336 1.00 95.81 107 VAL A CA 1
ATOM 842 C C . VAL A 1 107 ? -13.420 -10.133 -1.022 1.00 95.81 107 VAL A C 1
ATOM 844 O O . VAL A 1 107 ? -13.280 -9.906 -2.219 1.00 95.81 107 VAL A O 1
ATOM 847 N N . ASP A 1 108 ? -12.491 -10.771 -0.302 1.00 94.69 108 ASP A N 1
ATOM 848 C CA . ASP A 1 108 ? -11.151 -11.069 -0.826 1.00 94.69 108 ASP A CA 1
ATOM 849 C C . ASP A 1 108 ? -11.159 -11.891 -2.132 1.00 94.69 108 ASP A C 1
ATOM 851 O O . ASP A 1 108 ? -10.468 -11.484 -3.070 1.00 94.69 108 ASP A O 1
ATOM 855 N N . PRO A 1 109 ? -11.988 -12.947 -2.290 1.00 94.69 109 PRO A N 1
ATOM 856 C CA . PRO A 1 109 ? -12.058 -13.705 -3.543 1.00 94.69 109 PRO A CA 1
ATOM 857 C C . PRO A 1 109 ? -12.544 -12.895 -4.755 1.00 94.69 109 PRO A C 1
ATOM 859 O O . PRO A 1 109 ? -12.289 -13.289 -5.888 1.00 94.69 109 PRO A O 1
ATOM 862 N N . GLN A 1 110 ? -13.249 -11.782 -4.527 1.00 94.56 110 GLN A N 1
ATOM 863 C CA . GLN A 1 110 ? -13.755 -10.895 -5.580 1.00 94.56 110 GLN A CA 1
ATOM 864 C C . GLN A 1 110 ? -12.740 -9.812 -5.979 1.00 94.56 110 GLN A C 1
ATOM 866 O O . GLN A 1 110 ? -12.948 -9.116 -6.971 1.00 94.56 110 GLN A O 1
ATOM 871 N N . LEU A 1 111 ? -11.665 -9.621 -5.204 1.00 94.19 111 LEU A N 1
ATOM 872 C CA . LEU A 1 111 ? -10.644 -8.619 -5.507 1.00 94.19 111 LEU A CA 1
ATOM 873 C C . LEU A 1 111 ? -9.701 -9.120 -6.614 1.00 94.19 111 LEU A C 1
ATOM 875 O O . LEU A 1 111 ? -9.262 -10.276 -6.554 1.00 94.19 111 LEU A O 1
ATOM 879 N N . PRO A 1 112 ? -9.308 -8.249 -7.566 1.00 93.06 112 PRO A N 1
ATOM 880 C CA . PRO A 1 112 ? -8.418 -8.618 -8.664 1.00 93.06 112 PRO A CA 1
ATOM 881 C C . PRO A 1 112 ? -7.098 -9.179 -8.137 1.00 93.06 112 PRO A C 1
ATOM 883 O O . PRO A 1 112 ? -6.603 -8.774 -7.078 1.00 93.06 112 PRO A O 1
ATOM 886 N N . ARG A 1 113 ? -6.519 -10.137 -8.866 1.00 91.00 113 ARG A N 1
ATOM 887 C CA . ARG A 1 113 ? -5.277 -10.808 -8.450 1.00 91.00 113 ARG A CA 1
ATOM 888 C C . ARG A 1 113 ? -4.086 -9.856 -8.482 1.00 91.00 113 ARG A C 1
ATOM 890 O O . ARG A 1 113 ? -3.127 -10.080 -7.758 1.00 91.00 113 ARG A O 1
ATOM 897 N N . GLU A 1 114 ? -4.178 -8.799 -9.266 1.00 91.88 114 GLU A N 1
ATOM 898 C CA . GLU A 1 114 ? -3.180 -7.758 -9.468 1.00 91.88 114 GLU A CA 1
ATOM 899 C C . GLU A 1 114 ? -3.090 -6.814 -8.263 1.00 91.88 114 GLU A C 1
ATOM 901 O O . GLU A 1 114 ? -2.064 -6.170 -8.075 1.00 91.88 114 GLU A O 1
ATOM 906 N N . GLN A 1 115 ? -4.139 -6.740 -7.431 1.00 93.38 115 GLN A N 1
ATOM 907 C CA . GLN A 1 115 ? -4.160 -5.939 -6.208 1.00 93.38 115 GLN A CA 1
ATOM 908 C C . GLN A 1 115 ? -3.736 -6.794 -5.008 1.00 93.38 115 GLN A C 1
ATOM 910 O O . GLN A 1 115 ? -4.507 -7.626 -4.519 1.00 93.38 115 GLN A O 1
ATOM 915 N N . ALA A 1 116 ? -2.517 -6.572 -4.522 1.00 91.56 116 ALA A N 1
ATOM 916 C CA . ALA A 1 116 ? -1.903 -7.302 -3.415 1.00 91.56 116 ALA A CA 1
ATOM 917 C C . ALA A 1 116 ? -1.930 -6.556 -2.071 1.00 91.56 116 ALA A C 1
ATOM 919 O O . ALA A 1 116 ? -1.730 -7.174 -1.025 1.00 91.56 116 ALA A O 1
ATOM 920 N N . GLY A 1 117 ? -2.199 -5.248 -2.071 1.00 91.50 117 GLY A N 1
ATOM 921 C CA . GLY A 1 117 ? -2.085 -4.415 -0.877 1.00 91.50 117 GLY A CA 1
ATOM 922 C C . GLY A 1 117 ? -3.030 -4.835 0.243 1.00 91.50 117 GLY A C 1
ATOM 923 O O . GLY A 1 117 ? -4.234 -4.953 0.034 1.00 91.50 117 GLY A O 1
ATOM 924 N N . PHE A 1 118 ? -2.491 -5.005 1.453 1.00 88.31 118 PHE A N 1
ATOM 925 C CA . PHE A 1 118 ? -3.259 -5.318 2.667 1.00 88.31 118 PHE A CA 1
ATOM 926 C C . PHE A 1 118 ? -4.119 -6.59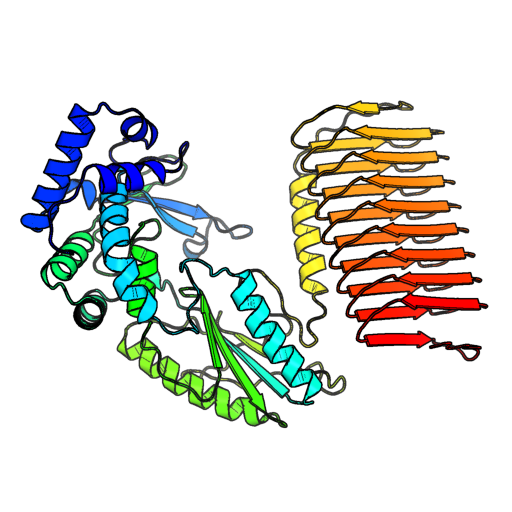0 2.583 1.00 88.31 118 PHE A C 1
ATOM 928 O O . PHE A 1 118 ? -5.162 -6.675 3.234 1.00 88.31 118 PHE A O 1
ATOM 935 N N . ARG A 1 119 ? -3.685 -7.580 1.798 1.00 91.25 119 ARG A N 1
ATOM 936 C CA . ARG A 1 119 ? -4.337 -8.890 1.683 1.00 91.25 119 ARG A CA 1
ATOM 937 C C . ARG A 1 119 ? -3.499 -9.967 2.361 1.00 91.25 119 ARG A C 1
ATOM 939 O O . ARG A 1 119 ? -2.273 -9.885 2.400 1.00 91.25 119 ARG A O 1
ATOM 946 N N . ARG A 1 120 ? -4.157 -10.986 2.915 1.00 86.25 120 ARG A N 1
ATOM 947 C CA . ARG A 1 120 ? -3.461 -12.097 3.583 1.00 86.25 120 ARG A CA 1
ATOM 948 C C . ARG A 1 120 ? -2.620 -12.885 2.584 1.00 86.25 120 ARG A C 1
ATOM 950 O O . ARG A 1 120 ? -3.064 -13.144 1.471 1.00 86.25 120 ARG A O 1
ATOM 957 N N . GLY A 1 121 ? -1.420 -13.278 3.013 1.00 85.94 121 GLY A N 1
ATOM 958 C CA . GLY A 1 121 ? -0.492 -14.053 2.185 1.00 85.94 121 GLY A CA 1
ATOM 959 C C . GLY A 1 121 ? 0.081 -13.278 0.999 1.00 85.94 121 GLY A C 1
ATOM 960 O O . GLY A 1 121 ? 0.500 -13.899 0.032 1.00 85.94 121 GLY A O 1
ATOM 961 N N . ARG A 1 122 ? 0.047 -11.939 1.044 1.00 89.31 122 ARG A N 1
ATOM 962 C CA . ARG A 1 122 ? 0.615 -11.069 0.014 1.00 89.31 122 ARG A CA 1
ATOM 963 C C . ARG A 1 122 ? 1.422 -9.953 0.654 1.00 89.31 122 ARG A C 1
ATOM 965 O O . ARG A 1 122 ? 0.985 -9.338 1.628 1.00 89.31 122 ARG A O 1
ATOM 972 N N . SER A 1 123 ? 2.587 -9.684 0.094 1.00 85.88 123 SER A N 1
ATOM 973 C CA . SER A 1 123 ? 3.544 -8.709 0.596 1.00 85.88 123 SER A CA 1
ATOM 974 C C . SER A 1 123 ? 3.993 -7.748 -0.500 1.00 85.88 123 SER A C 1
ATOM 976 O O . SER A 1 123 ? 3.751 -7.950 -1.691 1.00 85.88 123 SER A O 1
ATOM 978 N N . THR A 1 124 ? 4.666 -6.672 -0.092 1.00 82.81 124 THR A N 1
ATOM 979 C CA . THR A 1 124 ? 5.342 -5.776 -1.036 1.00 82.81 124 THR A CA 1
ATOM 980 C C . THR A 1 124 ? 6.441 -6.504 -1.805 1.00 82.81 124 THR A C 1
ATOM 982 O O . THR A 1 124 ? 6.662 -6.184 -2.967 1.00 82.81 124 THR A O 1
ATOM 985 N N . VAL A 1 125 ? 7.098 -7.488 -1.178 1.00 85.06 125 VAL A N 1
ATOM 986 C CA . VAL A 1 125 ? 8.146 -8.302 -1.806 1.00 85.06 125 VAL A CA 1
ATOM 987 C C . VAL A 1 125 ? 7.555 -9.106 -2.955 1.00 85.06 125 VAL A C 1
ATOM 989 O O . VAL A 1 125 ? 8.057 -8.994 -4.065 1.00 85.06 125 VAL A O 1
ATOM 992 N N . ASP A 1 126 ? 6.434 -9.801 -2.738 1.00 84.06 126 ASP A N 1
ATOM 993 C CA . ASP A 1 126 ? 5.772 -10.588 -3.791 1.00 84.06 126 ASP A CA 1
ATOM 994 C C . ASP A 1 126 ? 5.444 -9.728 -5.017 1.00 84.06 126 ASP A C 1
ATOM 996 O O . ASP A 1 126 ? 5.675 -10.131 -6.156 1.00 84.06 126 ASP A O 1
ATOM 1000 N N . GLN A 1 127 ? 4.944 -8.510 -4.785 1.00 88.19 127 GLN A N 1
ATOM 1001 C CA . GLN A 1 127 ? 4.556 -7.603 -5.861 1.00 88.19 127 GLN A CA 1
ATOM 1002 C C . GLN A 1 127 ? 5.763 -7.042 -6.625 1.00 88.19 127 GLN A C 1
ATOM 1004 O O . GLN A 1 127 ? 5.708 -6.909 -7.850 1.00 88.19 127 GLN A O 1
ATOM 1009 N N . VAL A 1 128 ? 6.853 -6.720 -5.919 1.00 89.25 128 VAL A N 1
ATOM 1010 C CA . VAL A 1 128 ? 8.116 -6.304 -6.545 1.00 89.25 128 VAL A CA 1
ATOM 1011 C C . VAL A 1 128 ? 8.709 -7.459 -7.345 1.00 89.25 128 VAL A C 1
ATOM 1013 O O . VAL A 1 128 ? 9.078 -7.245 -8.495 1.00 89.25 128 VAL A O 1
ATOM 1016 N N . THR A 1 129 ? 8.749 -8.667 -6.780 1.00 86.62 129 THR A N 1
ATOM 1017 C CA . THR A 1 129 ? 9.258 -9.877 -7.438 1.00 86.62 129 THR A CA 1
ATOM 1018 C C . THR A 1 129 ? 8.468 -10.203 -8.697 1.00 86.62 129 THR A C 1
ATOM 1020 O O . THR A 1 129 ? 9.064 -10.502 -9.725 1.00 86.62 129 THR A O 1
ATOM 1023 N N . LEU A 1 130 ? 7.138 -10.084 -8.667 1.00 91.19 130 LEU A N 1
ATOM 1024 C CA . LEU A 1 130 ? 6.309 -10.314 -9.849 1.00 91.19 130 LEU A CA 1
ATOM 1025 C C . LEU A 1 130 ? 6.650 -9.334 -10.983 1.00 91.19 130 LEU A C 1
ATOM 1027 O O . LEU A 1 130 ? 6.851 -9.751 -12.121 1.00 91.19 130 LEU A O 1
ATOM 1031 N N . LEU A 1 131 ? 6.749 -8.037 -10.669 1.00 94.38 131 LEU A N 1
ATOM 1032 C CA . LEU A 1 131 ? 7.109 -7.014 -11.653 1.00 94.38 131 LEU A CA 1
ATOM 1033 C C . LEU A 1 131 ? 8.522 -7.239 -12.209 1.00 94.38 131 LEU A C 1
ATOM 1035 O O . LEU A 1 131 ? 8.736 -7.151 -13.416 1.00 94.38 131 LEU A O 1
ATOM 1039 N N . THR A 1 132 ? 9.501 -7.518 -11.346 1.00 92.62 132 THR A N 1
ATOM 1040 C CA . THR A 1 132 ? 10.891 -7.714 -11.777 1.00 92.62 132 THR A CA 1
ATOM 1041 C C . THR A 1 132 ? 11.068 -9.006 -12.563 1.00 92.62 132 THR A C 1
ATOM 1043 O O . THR A 1 132 ? 11.845 -9.005 -13.516 1.00 92.62 132 THR A O 1
ATOM 1046 N N . GLN A 1 133 ? 10.332 -10.069 -12.232 1.00 92.44 133 GLN A N 1
ATOM 1047 C CA . GLN A 1 133 ? 10.328 -11.308 -13.005 1.00 92.44 133 GLN A CA 1
ATOM 1048 C C . GLN A 1 133 ? 9.782 -11.077 -14.415 1.00 92.44 133 GLN A C 1
ATOM 1050 O O . GLN A 1 133 ? 10.459 -11.411 -15.380 1.00 92.44 133 GLN A O 1
ATOM 1055 N N . ASP A 1 134 ? 8.640 -10.400 -14.558 1.00 96.31 134 ASP A N 1
ATOM 1056 C CA . ASP A 1 134 ? 8.083 -10.092 -15.882 1.00 96.31 134 ASP A CA 1
ATOM 1057 C C . ASP A 1 134 ? 9.043 -9.223 -16.727 1.00 96.31 134 ASP A C 1
ATOM 1059 O O . ASP A 1 134 ? 9.152 -9.382 -17.950 1.00 96.31 134 ASP A O 1
ATOM 1063 N N . ILE A 1 135 ? 9.778 -8.304 -16.086 1.00 94.88 135 ILE A N 1
ATOM 1064 C CA . ILE A 1 135 ? 10.835 -7.521 -16.742 1.00 94.88 135 ILE A CA 1
ATOM 1065 C C . ILE A 1 135 ? 11.997 -8.428 -17.182 1.00 94.88 135 ILE A C 1
ATOM 1067 O O . ILE A 1 135 ? 12.475 -8.293 -18.311 1.00 94.88 135 ILE A O 1
ATOM 1071 N N . LYS A 1 136 ? 12.448 -9.357 -16.329 1.00 92.31 136 LYS A N 1
ATOM 1072 C CA . LYS A 1 136 ? 13.517 -10.320 -16.652 1.00 92.31 136 LYS A CA 1
ATOM 1073 C C . LYS A 1 136 ? 13.117 -11.243 -17.805 1.00 92.31 136 LYS A C 1
ATOM 1075 O O . LYS A 1 136 ? 13.912 -11.426 -18.726 1.00 92.31 136 LYS A O 1
ATOM 1080 N N . ASP A 1 137 ? 11.886 -11.741 -17.816 1.00 93.50 137 ASP A N 1
ATOM 1081 C CA . ASP A 1 137 ? 11.353 -12.563 -18.908 1.00 93.50 137 ASP A CA 1
ATOM 1082 C C . ASP A 1 137 ? 11.360 -11.776 -20.230 1.00 93.50 137 ASP A C 1
ATOM 1084 O O . ASP A 1 137 ? 11.770 -12.274 -21.281 1.00 93.50 137 ASP A O 1
ATOM 1088 N N . SER A 1 138 ? 11.014 -10.486 -20.168 1.00 94.88 138 SER A N 1
ATOM 1089 C CA . SER A 1 138 ? 11.090 -9.583 -21.322 1.00 94.88 138 SER A CA 1
ATOM 1090 C C . SER A 1 138 ? 12.532 -9.381 -21.813 1.00 94.88 138 SER A C 1
ATOM 1092 O O . SER A 1 138 ? 12.765 -9.253 -23.017 1.00 94.88 138 SER A O 1
ATOM 1094 N N . PHE A 1 139 ? 13.527 -9.383 -20.916 1.00 92.75 139 PHE A N 1
ATOM 1095 C CA . PHE A 1 139 ? 14.941 -9.327 -21.306 1.00 92.75 139 PHE A CA 1
ATOM 1096 C C . PHE A 1 139 ? 15.371 -10.573 -22.078 1.00 92.75 139 PHE A C 1
ATOM 1098 O O . PHE A 1 139 ? 16.056 -10.438 -23.096 1.00 92.75 139 PHE A O 1
ATOM 1105 N N . GLN A 1 140 ? 14.948 -11.760 -21.633 1.00 92.75 140 GLN A N 1
ATOM 1106 C CA . GLN A 1 140 ? 15.217 -13.022 -22.331 1.00 92.75 140 GLN A CA 1
ATOM 1107 C C . GLN A 1 140 ? 14.585 -13.023 -23.729 1.00 92.75 140 GLN A C 1
ATOM 1109 O O . GLN A 1 140 ? 15.231 -13.403 -24.707 1.00 92.75 140 GLN A O 1
ATOM 1114 N N . ALA A 1 141 ? 13.368 -12.485 -23.846 1.00 93.50 141 ALA A N 1
ATOM 1115 C CA . ALA A 1 141 ? 12.660 -12.315 -25.113 1.00 93.50 141 ALA A CA 1
ATOM 1116 C C . ALA A 1 141 ? 13.198 -11.164 -25.996 1.00 93.50 141 ALA A C 1
ATOM 1118 O O . ALA A 1 141 ? 12.690 -10.942 -27.095 1.00 93.50 141 ALA A O 1
ATOM 1119 N N . LYS A 1 142 ? 14.233 -10.433 -25.551 1.00 93.12 142 LYS A N 1
ATOM 1120 C CA . LYS A 1 142 ? 14.800 -9.246 -26.226 1.00 93.12 142 LYS A CA 1
ATOM 1121 C C . LYS A 1 142 ? 13.766 -8.136 -26.481 1.00 93.12 142 LYS A C 1
ATOM 1123 O O . LYS A 1 142 ? 13.913 -7.344 -27.414 1.00 93.12 142 LYS A O 1
ATOM 1128 N N . GLU A 1 143 ? 12.746 -8.050 -25.633 1.00 94.75 143 GLU A N 1
ATOM 1129 C CA . GLU A 1 143 ? 11.695 -7.038 -25.692 1.00 94.75 143 GLU A CA 1
ATOM 1130 C C . GLU A 1 143 ? 12.124 -5.731 -24.998 1.00 94.75 143 GLU A C 1
ATOM 1132 O O . GLU A 1 143 ? 13.072 -5.666 -24.208 1.00 94.75 143 GLU A O 1
ATOM 1137 N N . LYS A 1 144 ? 11.418 -4.651 -25.326 1.00 95.06 144 LYS A N 1
ATOM 1138 C CA . LYS A 1 144 ? 11.453 -3.365 -24.634 1.00 95.06 144 LYS A CA 1
ATOM 1139 C C . LYS A 1 144 ? 10.281 -3.315 -23.672 1.00 95.06 144 LYS A C 1
ATOM 1141 O O . LYS A 1 144 ? 9.149 -3.614 -24.057 1.00 95.06 144 LYS A O 1
ATOM 1146 N N . VAL A 1 145 ? 10.546 -2.887 -22.445 1.00 97.88 145 VAL A N 1
ATOM 1147 C CA . VAL A 1 145 ? 9.517 -2.731 -21.421 1.00 97.88 145 VAL A CA 1
ATOM 1148 C C . VAL A 1 145 ? 9.373 -1.262 -21.071 1.00 97.88 145 VAL A C 1
ATOM 1150 O O . VAL A 1 145 ? 10.359 -0.594 -20.753 1.00 97.88 145 VAL A O 1
ATOM 1153 N N . GLY A 1 146 ? 8.138 -0.775 -21.096 1.00 97.88 146 GLY A N 1
ATOM 1154 C CA . GLY A 1 146 ? 7.762 0.489 -20.483 1.00 97.88 146 GLY A CA 1
ATOM 1155 C C . GLY A 1 146 ? 6.906 0.239 -19.246 1.00 97.88 146 GLY A C 1
ATOM 1156 O O . GLY A 1 146 ? 5.967 -0.555 -19.287 1.00 97.88 146 GLY A O 1
ATOM 1157 N N . VAL A 1 147 ? 7.226 0.928 -18.156 1.00 98.12 147 VAL A N 1
ATOM 1158 C CA . VAL A 1 147 ? 6.454 0.909 -16.911 1.00 98.12 147 VAL A CA 1
ATOM 1159 C C . VAL A 1 147 ? 6.028 2.328 -16.573 1.00 98.12 147 VAL A C 1
ATOM 1161 O O . VAL A 1 147 ? 6.816 3.265 -16.707 1.00 98.12 147 VAL A O 1
ATOM 1164 N N . VAL A 1 148 ? 4.795 2.488 -16.102 1.00 98.00 148 VAL A N 1
ATOM 1165 C CA . VAL A 1 148 ? 4.329 3.723 -15.465 1.00 98.00 148 VAL A CA 1
ATOM 1166 C C . VAL A 1 148 ? 3.984 3.405 -14.019 1.00 98.00 148 VAL A C 1
ATOM 1168 O O . VAL A 1 148 ? 3.186 2.508 -13.764 1.00 98.00 148 VAL A O 1
ATOM 1171 N N . LEU A 1 149 ? 4.585 4.138 -13.083 1.00 97.25 149 LEU A N 1
ATOM 1172 C CA . LEU A 1 149 ? 4.266 4.082 -11.658 1.00 97.25 149 LEU A CA 1
ATOM 1173 C C . LEU A 1 149 ? 3.325 5.243 -11.339 1.00 97.25 149 LEU A C 1
ATOM 1175 O O . LEU A 1 149 ? 3.729 6.405 -11.416 1.00 97.25 149 LEU A O 1
ATOM 1179 N N . LEU A 1 150 ? 2.070 4.933 -11.030 1.00 95.31 150 LEU A N 1
ATOM 1180 C CA . LEU A 1 150 ? 1.017 5.898 -10.751 1.00 95.31 150 LEU A CA 1
ATOM 1181 C C . LEU A 1 150 ? 1.026 6.272 -9.265 1.00 95.31 150 LEU A C 1
ATOM 1183 O O . LEU A 1 150 ? 0.991 5.403 -8.399 1.00 95.31 150 LEU A O 1
ATOM 1187 N N . ASP A 1 151 ? 0.992 7.575 -8.984 1.00 92.06 151 ASP A N 1
ATOM 1188 C CA . ASP A 1 151 ? 0.828 8.121 -7.630 1.00 92.06 151 ASP A CA 1
ATOM 1189 C C . ASP A 1 151 ? -0.542 8.798 -7.529 1.00 92.06 151 ASP A C 1
ATOM 1191 O O . ASP A 1 151 ? -0.861 9.711 -8.301 1.00 92.06 151 ASP A O 1
ATOM 1195 N N . LEU A 1 152 ? -1.375 8.353 -6.588 1.00 91.81 152 LEU A N 1
ATOM 1196 C CA . LEU A 1 152 ? -2.680 8.953 -6.324 1.00 91.81 152 LEU A CA 1
ATOM 1197 C C . LEU A 1 152 ? -2.574 10.018 -5.225 1.00 91.81 152 LEU A C 1
ATOM 1199 O O . LEU A 1 152 ? -2.092 9.787 -4.116 1.00 91.81 152 LEU A O 1
ATOM 1203 N N . THR A 1 153 ? -3.101 11.210 -5.499 1.00 88.44 153 THR A N 1
ATOM 1204 C CA . THR A 1 153 ? -3.071 12.321 -4.545 1.00 88.44 153 THR A CA 1
ATOM 1205 C C . THR A 1 153 ? -4.048 12.065 -3.402 1.00 88.44 153 THR A C 1
ATOM 1207 O O . THR A 1 153 ? -5.261 12.133 -3.592 1.00 88.44 153 THR A O 1
ATOM 1210 N N . ALA A 1 154 ? -3.510 11.824 -2.202 1.00 82.62 154 ALA A N 1
ATOM 1211 C CA . ALA A 1 154 ? -4.284 11.652 -0.969 1.00 82.62 154 ALA A CA 1
ATOM 1212 C C . ALA A 1 154 ? -5.446 10.652 -1.147 1.00 82.62 154 ALA A C 1
ATOM 1214 O O . ALA A 1 154 ? -6.603 10.951 -0.846 1.00 82.62 154 ALA A O 1
ATOM 1215 N N . ALA A 1 155 ? -5.143 9.472 -1.695 1.00 85.44 155 ALA A N 1
ATOM 1216 C CA . ALA A 1 155 ? -6.144 8.517 -2.169 1.00 85.44 155 ALA A CA 1
ATOM 1217 C C . ALA A 1 155 ? -7.156 8.111 -1.081 1.00 85.44 155 ALA A C 1
ATOM 1219 O O . ALA A 1 155 ? -8.370 8.133 -1.296 1.00 85.44 155 ALA A O 1
ATOM 1220 N N . TYR A 1 156 ? -6.660 7.839 0.128 1.00 87.69 156 TYR A N 1
ATOM 1221 C CA . TYR A 1 156 ? -7.500 7.515 1.281 1.00 87.69 156 TYR A CA 1
ATOM 1222 C C . TYR A 1 156 ? -8.402 8.688 1.684 1.00 87.69 156 TYR A C 1
ATOM 1224 O O . TYR A 1 156 ? -9.580 8.476 1.953 1.00 87.69 156 TYR A O 1
ATOM 1232 N N . ASP A 1 157 ? -7.896 9.923 1.680 1.00 85.00 157 ASP A N 1
ATOM 1233 C CA . ASP A 1 157 ? -8.652 11.112 2.098 1.00 85.00 157 ASP A CA 1
ATOM 1234 C C . ASP A 1 157 ? -9.689 11.564 1.052 1.00 85.00 157 ASP A C 1
ATOM 1236 O O . ASP A 1 157 ? -10.681 12.219 1.386 1.00 85.00 157 ASP A O 1
ATOM 1240 N N . THR A 1 158 ? -9.484 11.204 -0.217 1.00 87.38 158 THR A N 1
ATOM 1241 C CA . THR A 1 158 ? -10.327 11.620 -1.350 1.00 87.38 158 THR A CA 1
ATOM 1242 C C . THR A 1 158 ? -11.407 10.606 -1.728 1.00 87.38 158 THR A C 1
ATOM 1244 O O . THR A 1 158 ? -12.334 10.965 -2.458 1.00 87.38 158 THR A O 1
ATOM 1247 N N . ALA A 1 159 ? -11.362 9.381 -1.187 1.00 91.56 159 ALA A N 1
ATOM 1248 C CA . ALA A 1 159 ? -12.343 8.332 -1.467 1.00 91.56 159 ALA A CA 1
ATOM 1249 C C . ALA A 1 159 ? -13.794 8.824 -1.272 1.00 91.56 159 ALA A C 1
ATOM 1251 O O . ALA A 1 159 ? -14.218 9.216 -0.176 1.00 91.56 159 ALA A O 1
ATOM 1252 N N . TRP A 1 160 ? -14.576 8.816 -2.353 1.00 94.50 160 TRP A N 1
ATOM 1253 C CA . TRP A 1 160 ? -15.909 9.410 -2.373 1.00 94.50 160 TRP A CA 1
ATOM 1254 C C . TRP A 1 160 ? -16.948 8.466 -1.772 1.00 94.50 160 TRP A C 1
ATOM 1256 O O . TRP A 1 160 ? -17.231 7.401 -2.319 1.00 94.50 160 TRP A O 1
ATOM 1266 N N . HIS A 1 161 ? -17.588 8.884 -0.678 1.00 94.06 161 HIS A N 1
ATOM 1267 C CA . HIS A 1 161 ? -18.478 8.014 0.105 1.00 94.06 161 HIS A CA 1
ATOM 1268 C C . HIS A 1 161 ? -19.671 7.458 -0.678 1.00 94.06 161 HIS A C 1
ATOM 1270 O O . HIS A 1 161 ? -20.023 6.300 -0.485 1.00 94.06 161 HIS A O 1
ATOM 1276 N N . ARG A 1 162 ? -20.293 8.235 -1.579 1.00 94.44 162 ARG A N 1
ATOM 1277 C CA . ARG A 1 162 ? -21.414 7.718 -2.394 1.00 94.44 162 ARG A CA 1
ATOM 1278 C C . ARG A 1 162 ? -20.941 6.675 -3.409 1.00 94.44 162 ARG A C 1
ATOM 1280 O O . ARG A 1 162 ? -21.628 5.679 -3.608 1.00 94.44 162 ARG A O 1
ATOM 1287 N N . GLY A 1 163 ? -19.770 6.891 -4.011 1.00 95.94 163 GLY A N 1
ATOM 1288 C CA . GLY A 1 163 ? -19.150 5.916 -4.907 1.00 95.94 163 GLY A CA 1
ATOM 1289 C C . GLY A 1 163 ? -18.757 4.639 -4.165 1.00 95.94 163 GLY A C 1
ATOM 1290 O O . GLY A 1 163 ? -19.071 3.544 -4.621 1.00 95.94 163 GLY A O 1
ATOM 1291 N N . LEU A 1 164 ? -18.165 4.779 -2.975 1.00 96.81 164 LEU A N 1
ATOM 1292 C CA . LEU A 1 164 ? -17.836 3.654 -2.102 1.00 96.81 164 LEU A CA 1
ATOM 1293 C C . LEU A 1 164 ? -19.091 2.877 -1.693 1.00 96.81 164 LEU A C 1
ATOM 1295 O O . LEU A 1 164 ? -19.093 1.658 -1.786 1.00 96.81 164 LEU A O 1
ATOM 1299 N N . HIS A 1 165 ? -20.175 3.559 -1.316 1.00 97.31 165 HIS A N 1
ATOM 1300 C CA . HIS A 1 165 ? -21.444 2.911 -0.981 1.00 97.31 165 HIS A CA 1
ATOM 1301 C C . HIS A 1 165 ? -21.967 2.048 -2.139 1.00 97.31 165 HIS A C 1
ATOM 1303 O O . HIS A 1 165 ? -22.358 0.904 -1.918 1.00 97.31 165 HIS A O 1
ATOM 1309 N N . LEU A 1 166 ? -21.916 2.560 -3.374 1.00 97.31 166 LEU A N 1
ATOM 1310 C CA . LEU A 1 166 ? -22.308 1.800 -4.562 1.00 97.31 166 LEU A CA 1
ATOM 1311 C C . LEU A 1 166 ? -21.452 0.538 -4.743 1.00 97.31 166 LEU A C 1
ATOM 1313 O O . LEU A 1 166 ? -22.002 -0.526 -5.014 1.00 97.31 166 LEU A O 1
ATOM 1317 N N . LYS A 1 167 ? -20.126 0.641 -4.582 1.00 97.44 167 LYS A N 1
ATOM 1318 C CA . LYS A 1 167 ? -19.222 -0.515 -4.698 1.00 97.44 167 LYS A CA 1
ATOM 1319 C C . LYS A 1 167 ? -19.451 -1.525 -3.570 1.00 97.44 167 LYS A C 1
ATOM 1321 O O . LYS A 1 167 ? -19.593 -2.708 -3.845 1.00 97.44 167 LYS A O 1
ATOM 1326 N N . LEU A 1 168 ? -19.633 -1.067 -2.330 1.00 97.69 168 LEU A N 1
ATOM 1327 C CA . LEU A 1 168 ? -19.958 -1.933 -1.190 1.00 97.69 168 LEU A CA 1
ATOM 1328 C C . LEU A 1 168 ? -21.248 -2.733 -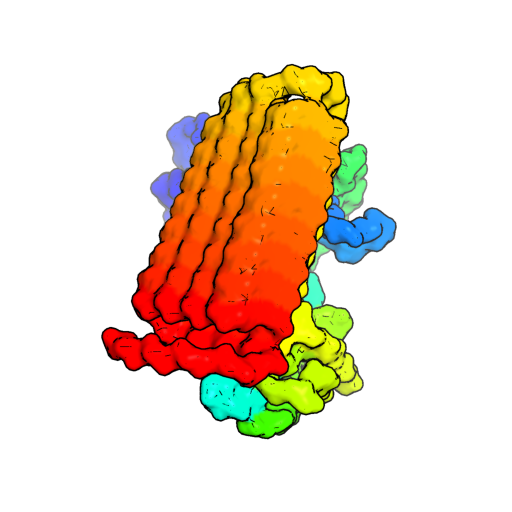1.405 1.00 97.69 168 LEU A C 1
ATOM 1330 O O . 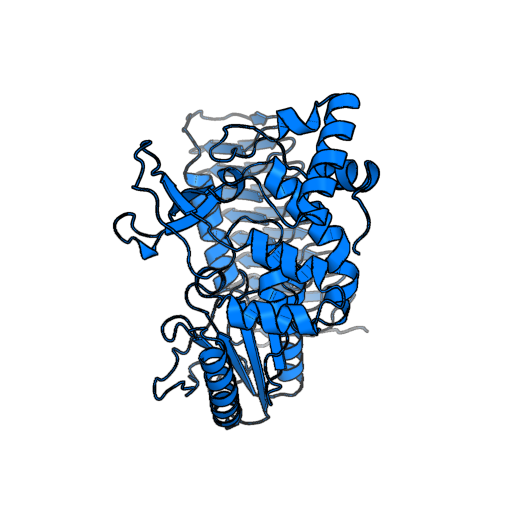LEU A 1 168 ? -21.270 -3.919 -1.098 1.00 97.69 168 LEU A O 1
ATOM 1334 N N . LEU A 1 169 ? -22.298 -2.118 -1.961 1.00 97.06 169 LEU A N 1
ATOM 1335 C CA . LEU A 1 169 ? -23.556 -2.810 -2.272 1.00 97.06 169 LEU A CA 1
ATOM 1336 C C . LEU A 1 169 ? -23.413 -3.884 -3.360 1.00 97.06 169 LEU A C 1
ATOM 1338 O O . LEU A 1 169 ? -24.252 -4.777 -3.430 1.00 97.06 169 LEU A O 1
ATOM 1342 N N . ARG A 1 170 ? -22.390 -3.783 -4.217 1.00 95.94 170 ARG A N 1
ATOM 1343 C CA . ARG A 1 170 ? -22.099 -4.773 -5.263 1.00 95.94 170 ARG A CA 1
ATOM 1344 C C . ARG A 1 170 ? -21.252 -5.928 -4.739 1.00 95.94 170 ARG A C 1
ATOM 1346 O O . ARG A 1 170 ? -21.470 -7.056 -5.153 1.00 95.94 170 ARG A O 1
ATOM 1353 N N . THR A 1 171 ? -20.317 -5.648 -3.833 1.00 96.12 171 THR A N 1
ATOM 1354 C CA . THR A 1 171 ? -19.342 -6.638 -3.346 1.00 96.12 171 THR A CA 1
ATOM 1355 C C . THR A 1 171 ? -19.811 -7.375 -2.085 1.00 96.12 171 THR A C 1
ATOM 1357 O O . THR A 1 171 ? -19.470 -8.539 -1.883 1.00 96.12 171 THR A O 1
ATOM 1360 N N . ILE A 1 172 ? -20.586 -6.721 -1.209 1.00 96.69 172 ILE A N 1
ATOM 1361 C CA . ILE A 1 172 ? -21.058 -7.296 0.060 1.00 96.69 172 ILE A CA 1
ATOM 1362 C C . ILE A 1 172 ? -22.560 -7.608 -0.053 1.00 96.69 172 ILE A C 1
ATOM 1364 O O . ILE A 1 172 ? -23.365 -6.678 -0.136 1.00 96.69 172 ILE A O 1
ATOM 1368 N N . PRO A 1 173 ? -22.974 -8.888 0.017 1.00 94.44 173 PRO A N 1
ATOM 1369 C CA . PRO A 1 173 ? -24.378 -9.277 -0.166 1.00 94.44 173 PRO A CA 1
ATOM 1370 C C . PRO A 1 173 ? -25.290 -8.865 1.006 1.00 94.44 173 PRO A C 1
ATOM 1372 O O . PRO A 1 173 ? -26.513 -8.846 0.878 1.00 94.44 173 PRO A O 1
ATOM 1375 N N . ASP A 1 174 ? -24.716 -8.514 2.160 1.00 95.69 174 ASP A N 1
ATOM 1376 C CA . ASP A 1 174 ? -25.451 -8.095 3.354 1.00 95.69 174 ASP A CA 1
ATOM 1377 C C . ASP A 1 174 ? -25.661 -6.568 3.392 1.00 95.69 174 ASP A C 1
ATOM 1379 O O . ASP A 1 174 ? -24.777 -5.793 3.767 1.00 95.69 174 ASP A O 1
ATOM 1383 N N . ARG A 1 175 ? -26.877 -6.121 3.052 1.00 95.31 175 ARG A N 1
ATOM 1384 C CA . ARG A 1 175 ? -27.248 -4.693 3.052 1.00 95.31 175 ARG A CA 1
ATOM 1385 C C . ARG A 1 175 ? -27.176 -4.043 4.436 1.00 95.31 175 ARG A C 1
ATOM 1387 O O . ARG A 1 175 ? -26.913 -2.843 4.528 1.00 95.31 175 ARG A O 1
ATOM 1394 N N . HIS A 1 176 ? -27.424 -4.796 5.508 1.00 95.88 176 HIS A N 1
ATOM 1395 C CA . HIS A 1 176 ? -27.340 -4.272 6.873 1.00 95.88 176 HIS A CA 1
ATOM 1396 C C . HIS A 1 176 ? -25.881 -4.023 7.263 1.00 95.88 176 HIS A C 1
ATOM 1398 O O . HIS A 1 176 ? -25.568 -2.949 7.782 1.00 95.88 176 HIS A O 1
ATOM 1404 N N . MET A 1 177 ? -24.980 -4.938 6.892 1.00 96.75 177 MET A N 1
ATOM 1405 C CA . MET A 1 177 ? -23.532 -4.754 7.026 1.00 96.75 177 MET A CA 1
ATOM 1406 C C . MET A 1 177 ? -23.051 -3.506 6.276 1.00 96.75 177 MET A C 1
ATOM 1408 O O . MET A 1 177 ? -22.370 -2.661 6.857 1.00 96.75 177 MET A O 1
ATOM 1412 N N . VAL A 1 178 ? -23.459 -3.337 5.012 1.00 97.00 178 VAL A N 1
ATOM 1413 C CA . VAL A 1 178 ? -23.104 -2.151 4.212 1.00 97.00 178 VAL A CA 1
ATOM 1414 C C . VAL A 1 178 ? -23.623 -0.868 4.861 1.00 97.00 178 VAL A C 1
ATOM 1416 O O . VAL A 1 178 ? -22.865 0.090 5.024 1.00 97.00 178 VAL A O 1
ATOM 1419 N N . LYS A 1 179 ? -24.887 -0.853 5.305 1.00 96.06 179 LYS A N 1
ATOM 1420 C CA . LYS A 1 179 ? -25.465 0.283 6.038 1.00 96.06 179 LYS A CA 1
ATOM 1421 C C . LYS A 1 179 ? -24.649 0.614 7.287 1.00 96.06 179 LYS A C 1
ATOM 1423 O O . LYS A 1 179 ? -24.404 1.788 7.559 1.00 96.06 179 LYS A O 1
ATOM 1428 N N . PHE A 1 180 ? -24.216 -0.397 8.038 1.00 96.25 180 PHE A N 1
ATOM 1429 C CA . PHE A 1 180 ? -23.418 -0.194 9.240 1.00 96.25 180 PHE A CA 1
ATOM 1430 C C . PHE A 1 180 ? -22.028 0.371 8.937 1.00 96.25 180 PHE A C 1
ATOM 1432 O O . PHE A 1 180 ? -21.614 1.327 9.588 1.00 96.25 180 PHE A O 1
ATOM 1439 N N . ILE A 1 181 ? -21.343 -0.143 7.912 1.00 96.00 181 ILE A N 1
ATOM 1440 C CA . ILE A 1 181 ? -20.055 0.396 7.445 1.00 96.00 181 ILE A CA 1
ATOM 1441 C C . ILE A 1 181 ? -20.211 1.865 7.029 1.00 96.00 181 ILE A C 1
ATOM 1443 O O . ILE A 1 181 ? -19.414 2.714 7.431 1.00 96.00 181 ILE A O 1
ATOM 1447 N N . MET A 1 182 ? -21.268 2.205 6.287 1.00 95.06 182 MET A N 1
ATOM 1448 C CA . MET A 1 182 ? -21.533 3.597 5.910 1.00 95.06 182 MET A CA 1
ATOM 1449 C C . MET A 1 182 ? -21.823 4.485 7.127 1.00 95.06 182 MET A C 1
ATOM 1451 O O . MET A 1 182 ? -21.355 5.623 7.178 1.00 95.06 182 MET A O 1
ATOM 1455 N N . GLU A 1 183 ? -22.518 3.968 8.144 1.00 93.69 183 GLU A N 1
ATOM 1456 C CA . GLU A 1 183 ? -22.721 4.677 9.412 1.00 93.69 183 GLU A CA 1
ATOM 1457 C C . GLU A 1 183 ? -21.390 4.922 10.147 1.00 93.69 183 GLU A C 1
ATOM 1459 O O . GLU A 1 183 ? -21.189 6.020 10.674 1.00 93.69 183 GLU A O 1
ATOM 1464 N N . MET A 1 184 ? -20.463 3.953 10.132 1.00 92.88 184 MET A N 1
ATOM 1465 C CA . MET A 1 184 ? -19.111 4.087 10.700 1.00 92.88 184 MET A CA 1
ATOM 1466 C C . MET A 1 184 ? -18.295 5.191 10.016 1.00 92.88 184 MET A C 1
ATOM 1468 O O . MET A 1 184 ? -17.528 5.882 10.686 1.00 92.88 184 MET A O 1
ATOM 1472 N N . LEU A 1 185 ? -18.474 5.386 8.706 1.00 91.69 185 LEU A N 1
ATOM 1473 C CA . LEU A 1 185 ? -17.799 6.430 7.923 1.00 91.69 185 LEU A CA 1
ATOM 1474 C C . LEU A 1 185 ? -18.484 7.806 8.018 1.00 91.69 185 LEU A C 1
ATOM 1476 O O . LEU A 1 185 ? -17.852 8.829 7.745 1.00 91.69 185 LEU A O 1
ATOM 1480 N N . SER A 1 186 ? -19.754 7.847 8.426 1.00 89.56 186 SER A N 1
ATOM 1481 C CA . SER A 1 186 ? -20.571 9.064 8.477 1.00 89.56 186 SER A CA 1
ATOM 1482 C C . SER A 1 186 ? -20.268 9.970 9.679 1.00 89.56 186 SER A C 1
ATOM 1484 O O . SER A 1 186 ? -19.888 9.514 10.759 1.00 89.56 186 SER A O 1
ATOM 1486 N N . ASN A 1 187 ? -20.521 11.278 9.523 1.00 85.25 187 ASN A N 1
ATOM 1487 C CA . ASN A 1 187 ? -20.469 12.275 10.606 1.00 85.25 187 ASN A CA 1
ATOM 1488 C C . ASN A 1 187 ? -19.162 12.261 11.416 1.00 85.25 187 ASN A C 1
ATOM 1490 O O . ASN A 1 187 ? -19.149 12.549 12.617 1.00 85.25 187 ASN A O 1
ATOM 1494 N N . ARG A 1 188 ? -18.053 11.927 10.756 1.00 88.12 188 ARG A N 1
ATOM 1495 C CA . ARG A 1 188 ? -16.751 11.860 11.402 1.00 88.12 188 ARG A CA 1
ATOM 1496 C C . ARG A 1 188 ? -16.184 13.252 11.596 1.00 88.12 188 ARG A C 1
ATOM 1498 O O . ARG A 1 188 ? -16.330 14.146 10.760 1.00 88.12 188 ARG A O 1
ATOM 1505 N N . SER A 1 189 ? -15.532 13.432 12.730 1.00 90.69 189 SER A N 1
ATOM 1506 C CA . SER A 1 189 ? -14.876 14.682 13.077 1.00 90.69 189 SER A CA 1
ATOM 1507 C C . SER A 1 189 ? -13.476 14.417 13.591 1.00 90.69 189 SER A C 1
ATOM 1509 O O . SER A 1 189 ? -13.178 13.325 14.071 1.00 90.69 189 SER A O 1
ATOM 1511 N N . PHE A 1 190 ? -12.605 15.406 13.474 1.00 90.81 190 PHE A N 1
ATOM 1512 C CA . PHE A 1 190 ? -11.256 15.308 13.993 1.00 90.81 190 PHE A CA 1
ATOM 1513 C C . PHE A 1 190 ? -10.774 16.621 14.590 1.00 90.81 190 PHE A C 1
ATOM 1515 O O . PHE A 1 190 ? -11.267 17.703 14.256 1.00 90.81 190 PHE A O 1
ATOM 1522 N N . ILE A 1 191 ? -9.797 16.491 15.478 1.00 91.19 191 ILE A N 1
ATOM 1523 C CA . ILE A 1 191 ? -8.946 17.582 15.947 1.00 91.19 191 ILE A CA 1
ATOM 1524 C C . ILE A 1 191 ? -7.516 17.266 15.523 1.00 91.19 191 ILE A C 1
ATOM 1526 O O . ILE A 1 191 ? -7.097 16.114 15.622 1.00 91.19 191 ILE A O 1
ATOM 1530 N N . LEU A 1 192 ? -6.774 18.259 15.048 1.00 89.44 192 LEU A N 1
ATOM 1531 C CA . LEU A 1 192 ? -5.337 18.133 14.842 1.00 89.44 192 LEU A CA 1
ATOM 1532 C C . LEU A 1 192 ? -4.635 18.401 16.174 1.00 89.44 192 LEU A C 1
ATOM 1534 O O . LEU A 1 192 ? -4.956 19.385 16.844 1.00 89.44 192 LEU A O 1
ATOM 1538 N N . ARG A 1 193 ? -3.706 17.522 16.550 1.00 87.19 193 ARG A N 1
ATOM 1539 C CA . ARG A 1 193 ? -2.791 17.695 17.677 1.00 87.19 193 ARG A CA 1
ATOM 1540 C C . ARG A 1 193 ? -1.375 17.819 17.134 1.00 87.19 193 ARG A C 1
ATOM 1542 O O . ARG A 1 193 ? -0.912 16.936 16.411 1.00 87.19 193 ARG A O 1
ATOM 1549 N N . THR A 1 194 ? -0.717 18.910 17.478 1.00 80.94 194 THR A N 1
ATOM 1550 C CA . THR A 1 194 ? 0.703 19.133 17.198 1.00 80.94 194 THR A CA 1
ATOM 1551 C C . THR A 1 194 ? 1.558 18.531 18.314 1.00 80.94 194 THR A C 1
ATOM 1553 O O . THR A 1 194 ? 1.055 18.180 19.387 1.00 80.94 194 THR A O 1
ATOM 1556 N N . SER A 1 195 ? 2.852 18.349 18.048 1.00 75.69 195 SER A N 1
ATOM 1557 C CA . SER A 1 195 ? 3.800 17.721 18.979 1.00 75.69 195 SER A CA 1
ATOM 1558 C C . SER A 1 195 ? 4.002 18.510 20.277 1.00 75.69 195 SER A C 1
ATOM 1560 O O . SER A 1 195 ? 4.280 17.912 21.308 1.00 75.69 195 SER A O 1
ATOM 1562 N N . ASP A 1 196 ? 3.808 19.827 20.241 1.00 79.19 196 ASP A N 1
ATOM 1563 C CA . ASP A 1 196 ? 3.847 20.749 21.386 1.00 79.19 196 ASP A CA 1
ATOM 1564 C C . ASP A 1 196 ? 2.530 20.781 22.195 1.00 79.19 196 ASP A C 1
ATOM 1566 O O . ASP A 1 196 ? 2.385 21.553 23.139 1.00 79.19 196 ASP A O 1
ATOM 1570 N N . GLY A 1 197 ? 1.549 19.942 21.842 1.00 78.25 197 GLY A N 1
ATOM 1571 C CA . GLY A 1 197 ? 0.303 19.783 22.591 1.00 78.25 197 GLY A CA 1
ATOM 1572 C C . GLY A 1 197 ? -0.837 20.719 22.181 1.00 78.25 197 GLY A C 1
ATOM 1573 O O . GLY A 1 197 ? -1.946 20.557 22.707 1.00 78.25 197 GLY A O 1
ATOM 1574 N N . GLN A 1 198 ? -0.625 21.627 21.220 1.00 86.06 198 GLN A N 1
ATOM 1575 C CA . GLN A 1 198 ? -1.686 22.497 20.704 1.00 86.06 198 GLN A CA 1
ATOM 1576 C C . GLN A 1 198 ? -2.774 21.700 19.973 1.00 86.06 198 GLN A C 1
ATOM 1578 O O . GLN A 1 198 ? -2.569 20.582 19.482 1.00 86.06 198 GLN A O 1
ATOM 1583 N N . ARG A 1 199 ? -3.986 22.268 19.934 1.00 90.06 199 ARG A N 1
ATOM 1584 C CA . ARG A 1 199 ? -5.171 21.622 19.353 1.00 90.06 199 ARG A CA 1
ATOM 1585 C C . ARG A 1 199 ? -5.888 22.546 18.386 1.00 90.06 199 ARG A C 1
ATOM 1587 O O . ARG A 1 199 ? -6.172 23.697 18.702 1.00 90.06 199 ARG A O 1
ATOM 1594 N N . SER A 1 200 ? -6.271 22.013 17.230 1.00 91.50 200 SER A N 1
ATOM 1595 C CA . SER A 1 200 ? -7.155 22.735 16.317 1.00 91.50 200 SER A CA 1
ATOM 1596 C C . SER A 1 200 ? -8.602 22.755 16.813 1.00 91.50 200 SER A C 1
ATOM 1598 O O . SER A 1 200 ? -9.035 21.925 17.616 1.00 91.50 200 SER A O 1
ATOM 1600 N N . ARG A 1 201 ? -9.408 23.634 16.208 1.00 91.62 201 ARG A N 1
ATOM 1601 C CA . ARG A 1 201 ? -10.873 23.524 16.259 1.00 91.62 201 ARG A CA 1
ATOM 1602 C C . ARG A 1 201 ? -11.332 22.188 15.665 1.00 91.62 201 ARG A C 1
ATOM 1604 O O . ARG A 1 201 ? -10.663 21.627 14.793 1.00 91.62 201 ARG A O 1
ATOM 1611 N N . LEU A 1 202 ? -12.499 21.715 16.102 1.00 90.44 202 LEU A N 1
ATOM 1612 C CA . LEU A 1 202 ? -13.132 20.514 15.559 1.00 90.44 202 LEU A CA 1
ATOM 1613 C C . LEU A 1 202 ? -13.460 20.713 14.072 1.00 90.44 202 LEU A C 1
ATOM 1615 O O . LEU A 1 202 ? -14.135 21.673 13.692 1.00 90.44 202 LEU A O 1
ATOM 1619 N N . ARG A 1 203 ? -13.005 19.789 13.227 1.00 90.75 203 ARG A N 1
ATOM 1620 C CA . ARG A 1 203 ? -13.312 19.753 11.792 1.00 90.75 203 ARG A CA 1
ATOM 1621 C C . ARG A 1 203 ? -14.136 18.515 11.467 1.00 90.75 203 ARG A C 1
ATOM 1623 O O . ARG A 1 203 ? -13.990 17.486 12.119 1.00 90.75 203 ARG A O 1
ATOM 1630 N N . ARG A 1 204 ? -15.020 18.611 10.471 1.00 88.88 204 ARG A N 1
ATOM 1631 C CA . ARG A 1 204 ? -15.822 17.477 9.982 1.00 88.88 204 ARG A CA 1
ATOM 1632 C C . ARG A 1 204 ? -15.228 16.933 8.688 1.00 88.88 204 ARG A C 1
ATOM 1634 O O . ARG A 1 204 ? -14.926 17.708 7.785 1.00 88.88 204 ARG A O 1
ATOM 1641 N N . LEU A 1 205 ? -15.114 15.612 8.600 1.00 84.44 205 LEU A N 1
ATOM 1642 C CA . LEU A 1 205 ? -14.710 14.894 7.393 1.00 84.44 205 LEU A CA 1
ATOM 1643 C C . LEU A 1 205 ? -15.959 14.556 6.581 1.00 84.44 205 LEU A C 1
ATOM 1645 O O . LEU A 1 205 ? -16.900 13.963 7.106 1.00 84.44 205 LEU A O 1
ATOM 1649 N N . ARG A 1 206 ? -15.974 14.970 5.311 1.00 83.38 206 ARG A N 1
ATOM 1650 C CA . ARG A 1 206 ? -17.092 14.709 4.388 1.00 83.38 206 ARG A CA 1
ATOM 1651 C C . ARG A 1 206 ? -16.848 13.519 3.462 1.00 83.38 206 ARG A C 1
ATOM 1653 O O . ARG A 1 206 ? -17.813 12.946 2.982 1.00 83.38 206 ARG A O 1
ATOM 1660 N N . ASN A 1 207 ? -15.586 13.201 3.196 1.00 86.19 207 ASN A N 1
ATOM 1661 C CA . ASN A 1 207 ? -15.144 12.104 2.342 1.00 86.19 207 ASN A CA 1
ATOM 1662 C C . ASN A 1 207 ? -13.915 11.444 2.975 1.00 86.19 207 ASN A C 1
ATOM 1664 O O . ASN A 1 207 ? -13.413 11.911 4.004 1.00 86.19 207 ASN A O 1
ATOM 1668 N N . GLY A 1 208 ? -13.462 10.372 2.337 1.00 88.06 208 GLY A N 1
ATOM 1669 C CA . GLY A 1 208 ? -12.261 9.651 2.696 1.00 88.06 208 GLY A CA 1
ATOM 1670 C C . GLY A 1 208 ? -12.499 8.525 3.691 1.00 88.06 208 GLY A C 1
ATOM 1671 O O . GLY A 1 208 ? -13.482 8.493 4.441 1.00 88.06 208 GLY A O 1
ATOM 1672 N N . VAL A 1 209 ? -11.565 7.590 3.693 1.00 89.44 209 VAL A N 1
ATOM 1673 C CA . VAL A 1 209 ? -11.440 6.518 4.672 1.00 89.44 209 VAL A CA 1
ATOM 1674 C C . VAL A 1 209 ? -10.288 6.867 5.629 1.00 89.44 209 VAL A C 1
ATOM 1676 O O . VAL A 1 209 ? -9.236 7.332 5.194 1.00 89.44 209 VAL A O 1
ATOM 1679 N N . PRO A 1 210 ? -10.462 6.719 6.954 1.00 82.88 210 PRO A N 1
ATOM 1680 C CA . PRO A 1 210 ? -9.457 7.150 7.927 1.00 82.88 210 PRO A CA 1
ATOM 1681 C C . PRO A 1 210 ? -8.109 6.439 7.794 1.00 82.88 210 PRO A C 1
ATOM 1683 O O . PRO A 1 210 ? -8.039 5.220 7.952 1.00 82.88 210 PRO A O 1
ATOM 1686 N N . GLN A 1 211 ? -7.021 7.198 7.659 1.00 78.94 211 GLN A N 1
ATOM 1687 C CA . GLN A 1 211 ? -5.668 6.658 7.811 1.00 78.94 211 GLN A CA 1
ATOM 1688 C C . GLN A 1 211 ? -5.437 6.207 9.264 1.00 78.94 211 GLN A C 1
ATOM 1690 O O . GLN A 1 211 ? -5.487 7.021 10.186 1.00 78.94 211 GLN A O 1
ATOM 1695 N N . GLY A 1 212 ? -5.211 4.905 9.475 1.00 79.19 212 GLY A N 1
ATOM 1696 C CA . GLY A 1 212 ? -5.045 4.294 10.805 1.00 79.19 212 GLY A CA 1
ATOM 1697 C C . GLY A 1 212 ? -6.267 3.534 11.349 1.00 79.19 212 GLY A C 1
ATOM 1698 O O . GLY A 1 212 ? -6.214 3.025 12.471 1.00 79.19 212 GLY A O 1
ATOM 1699 N N . SER A 1 213 ? -7.352 3.442 10.573 1.00 88.44 213 SER A N 1
ATOM 1700 C CA . SER A 1 213 ? -8.465 2.512 10.829 1.00 88.44 213 SER A CA 1
ATOM 1701 C C . SER A 1 213 ? -8.137 1.100 10.365 1.00 88.44 213 SER A C 1
ATOM 1703 O O . SER A 1 213 ? -7.363 0.908 9.427 1.00 88.44 213 SER A O 1
ATOM 1705 N N . VAL A 1 214 ? -8.760 0.119 11.019 1.00 92.38 214 VAL A N 1
ATOM 1706 C CA . VAL A 1 214 ? -8.610 -1.298 10.668 1.00 92.38 214 VAL A CA 1
ATOM 1707 C C . VAL A 1 214 ? -9.348 -1.639 9.368 1.00 92.38 214 VAL A C 1
ATOM 1709 O O . VAL A 1 214 ? -8.868 -2.468 8.604 1.00 92.38 214 VAL A O 1
ATOM 1712 N N . LEU A 1 215 ? -10.485 -0.992 9.088 1.00 94.06 215 LEU A N 1
ATOM 1713 C CA . LEU A 1 215 ? -11.295 -1.270 7.894 1.00 94.06 215 LEU A CA 1
ATOM 1714 C C . LEU A 1 215 ? -10.821 -0.519 6.650 1.00 94.06 215 LEU A C 1
ATOM 1716 O O . LEU A 1 215 ? -11.018 -1.008 5.539 1.00 94.06 215 LEU A O 1
ATOM 1720 N N . SER A 1 216 ? -10.211 0.658 6.816 1.00 93.88 216 SER A N 1
ATOM 1721 C CA . SER A 1 216 ? -9.838 1.529 5.693 1.00 93.88 216 SER A CA 1
ATOM 1722 C C . SER A 1 216 ? -9.087 0.837 4.554 1.00 93.88 216 SER A C 1
ATOM 1724 O O . SER A 1 216 ? -9.435 1.120 3.410 1.00 93.88 216 SER A O 1
ATOM 1726 N N . PRO A 1 217 ? -8.107 -0.058 4.797 1.00 94.25 217 PRO A N 1
ATOM 1727 C CA . PRO A 1 217 ? -7.411 -0.738 3.709 1.00 94.25 217 PRO A CA 1
ATOM 1728 C C . PRO A 1 217 ? -8.333 -1.587 2.829 1.00 94.25 217 PRO A C 1
ATOM 1730 O O . PRO A 1 217 ? -8.341 -1.417 1.613 1.00 94.25 217 PRO A O 1
ATOM 1733 N N . LEU A 1 218 ? -9.178 -2.431 3.433 1.00 95.56 218 LEU A N 1
ATOM 1734 C CA . LEU A 1 218 ? -10.127 -3.255 2.682 1.00 95.56 218 LEU A CA 1
ATOM 1735 C C . LEU A 1 218 ? -11.156 -2.388 1.946 1.00 95.56 218 LEU A C 1
ATOM 1737 O O . LEU A 1 218 ? -11.476 -2.652 0.790 1.00 95.56 218 LEU A O 1
ATOM 1741 N N . LEU A 1 219 ? -11.650 -1.327 2.591 1.00 96.44 219 LEU A N 1
ATOM 1742 C CA . LEU A 1 219 ? -12.594 -0.396 1.967 1.00 96.44 219 LEU A CA 1
ATOM 1743 C C . LEU A 1 219 ? -11.981 0.317 0.760 1.00 96.44 219 LEU A C 1
ATOM 1745 O O . LEU A 1 219 ? -12.671 0.517 -0.237 1.00 96.44 219 LEU A O 1
ATOM 1749 N N . PHE A 1 220 ? -10.700 0.683 0.834 1.00 95.38 220 PHE A N 1
ATOM 1750 C CA . PHE A 1 220 ? -9.991 1.279 -0.291 1.00 95.38 220 PHE A CA 1
ATOM 1751 C C . PHE A 1 220 ? -9.763 0.261 -1.415 1.00 95.38 220 PHE A C 1
ATOM 1753 O O . PHE A 1 220 ? -10.023 0.585 -2.568 1.00 95.38 220 PHE A O 1
ATOM 1760 N N . ASN A 1 221 ? -9.414 -0.990 -1.097 1.00 95.44 221 ASN A N 1
ATOM 1761 C CA . ASN A 1 221 ? -9.324 -2.056 -2.099 1.00 95.44 221 ASN A CA 1
ATOM 1762 C C . ASN A 1 221 ? -10.658 -2.262 -2.831 1.00 95.44 221 ASN A C 1
ATOM 1764 O O . ASN A 1 221 ? -10.678 -2.263 -4.058 1.00 95.44 221 ASN A O 1
ATOM 1768 N N . ILE A 1 222 ? -11.787 -2.329 -2.112 1.00 96.56 222 ILE A N 1
ATOM 1769 C CA . ILE A 1 222 ? -13.127 -2.357 -2.731 1.00 96.56 222 ILE A CA 1
ATOM 1770 C C . ILE A 1 222 ? -13.363 -1.090 -3.565 1.00 96.56 222 ILE A C 1
ATOM 1772 O O . ILE A 1 222 ? -14.009 -1.138 -4.609 1.00 96.56 222 ILE A O 1
ATOM 1776 N N . TYR A 1 223 ? -12.842 0.060 -3.142 1.00 96.38 223 TYR A N 1
ATOM 1777 C CA . TYR A 1 223 ? -13.004 1.306 -3.879 1.00 96.38 223 TYR A CA 1
ATOM 1778 C C . TYR A 1 223 ? -12.307 1.313 -5.241 1.00 96.38 223 TYR A C 1
ATOM 1780 O O . TYR A 1 223 ? -12.746 2.056 -6.114 1.00 96.38 223 TYR A O 1
ATOM 1788 N N . ILE A 1 224 ? -11.257 0.517 -5.443 1.00 94.94 224 ILE A N 1
ATOM 1789 C CA . ILE A 1 224 ? -10.487 0.491 -6.695 1.00 94.94 224 ILE A CA 1
ATOM 1790 C C . ILE A 1 224 ? -10.524 -0.858 -7.428 1.00 94.94 224 ILE A C 1
ATOM 1792 O O . ILE A 1 224 ? -9.933 -0.952 -8.494 1.00 94.94 224 ILE A O 1
ATOM 1796 N N . HIS A 1 225 ? -11.210 -1.878 -6.899 1.00 93.75 225 HIS A N 1
ATOM 1797 C CA . HIS A 1 225 ? -11.163 -3.253 -7.428 1.00 93.75 225 HIS A CA 1
ATOM 1798 C C . HIS A 1 225 ? -11.628 -3.409 -8.886 1.00 93.75 225 HIS A C 1
ATOM 1800 O O . HIS A 1 225 ? -11.206 -4.341 -9.554 1.00 93.75 225 HIS A O 1
ATOM 1806 N N . ASP A 1 226 ? -12.481 -2.510 -9.375 1.00 94.38 226 ASP A N 1
ATOM 1807 C CA . ASP A 1 226 ? -13.019 -2.459 -10.739 1.00 94.38 226 ASP A CA 1
ATOM 1808 C C . ASP A 1 226 ? -12.220 -1.502 -11.641 1.00 94.38 226 ASP A C 1
ATOM 1810 O O . ASP A 1 226 ? -12.789 -0.855 -12.526 1.00 94.38 226 ASP A O 1
ATOM 1814 N N . LEU A 1 227 ? -10.909 -1.373 -11.397 1.00 94.44 227 LEU A N 1
ATOM 1815 C CA . LEU A 1 227 ? -9.989 -0.752 -12.351 1.00 94.44 227 LEU A CA 1
ATOM 1816 C C . LEU A 1 227 ? -10.176 -1.416 -13.729 1.00 94.44 227 LEU A C 1
ATOM 1818 O O . LEU A 1 227 ? -10.255 -2.641 -13.806 1.00 94.44 227 LEU A O 1
ATOM 1822 N N . PRO A 1 228 ? -10.299 -0.626 -14.810 1.00 95.25 228 PRO A N 1
ATOM 1823 C CA . PRO A 1 228 ? -10.558 -1.172 -16.132 1.00 95.25 228 PRO A CA 1
ATOM 1824 C C . PRO A 1 228 ? -9.365 -2.000 -16.598 1.00 95.25 228 PRO A C 1
ATOM 1826 O O . PRO A 1 228 ? -8.218 -1.640 -16.327 1.00 95.25 228 PRO A O 1
ATOM 1829 N N . GLU A 1 229 ? -9.638 -3.071 -17.335 1.00 92.56 229 GLU A N 1
ATOM 1830 C CA . GLU A 1 229 ? -8.591 -3.814 -18.025 1.00 92.56 229 GLU A CA 1
ATOM 1831 C C . GLU A 1 229 ? -7.913 -2.923 -19.073 1.00 92.56 229 GLU A C 1
ATOM 1833 O O . GLU A 1 229 ? -8.539 -2.090 -19.735 1.00 92.56 229 GLU A O 1
ATOM 1838 N N . THR A 1 230 ? -6.603 -3.091 -19.186 1.00 94.75 230 THR A N 1
ATOM 1839 C CA . THR A 1 230 ? -5.719 -2.332 -20.068 1.00 94.75 230 THR A CA 1
ATOM 1840 C C . THR A 1 230 ? -4.881 -3.297 -20.889 1.00 94.75 230 THR A C 1
ATOM 1842 O O . THR A 1 230 ? -4.773 -4.475 -20.554 1.00 94.75 230 THR A O 1
ATOM 1845 N N . THR A 1 231 ? -4.237 -2.802 -21.946 1.00 95.81 231 THR A N 1
ATOM 1846 C CA . THR A 1 231 ? -3.275 -3.622 -22.702 1.00 95.81 231 THR A CA 1
ATOM 1847 C C . THR A 1 231 ? -2.066 -3.976 -21.835 1.00 95.81 231 THR A C 1
ATOM 1849 O O . THR A 1 231 ? -1.481 -5.052 -21.957 1.00 95.81 231 THR A O 1
ATOM 1852 N N . SER A 1 232 ? -1.686 -3.049 -20.960 1.00 96.94 232 SER A N 1
ATOM 1853 C CA . SER A 1 232 ? -0.654 -3.224 -19.949 1.00 96.94 232 SER A CA 1
ATOM 1854 C C . SER A 1 232 ? -1.134 -4.104 -18.801 1.00 96.94 232 SER A C 1
ATOM 1856 O O . SER A 1 232 ? -2.265 -3.965 -18.328 1.00 96.94 232 SER A O 1
ATOM 1858 N N . ARG A 1 233 ? -0.232 -4.942 -18.286 1.00 96.81 233 ARG A N 1
ATOM 1859 C CA . ARG A 1 233 ? -0.447 -5.686 -17.041 1.00 96.81 233 ARG A CA 1
ATOM 1860 C C . ARG A 1 233 ? -0.393 -4.726 -15.854 1.00 96.81 233 ARG A C 1
ATOM 1862 O O . ARG A 1 233 ? 0.432 -3.814 -15.844 1.00 96.81 233 ARG A O 1
ATOM 1869 N N . GLN A 1 234 ? -1.264 -4.930 -14.869 1.00 96.25 234 GLN A N 1
ATOM 1870 C CA . GLN A 1 234 ? -1.388 -4.066 -13.694 1.00 96.25 234 GLN A CA 1
ATOM 1871 C C . GLN A 1 234 ? -0.733 -4.700 -12.463 1.00 96.25 234 GLN A C 1
ATOM 1873 O O . GLN A 1 234 ? -0.773 -5.915 -12.277 1.00 96.25 234 GLN A O 1
ATOM 1878 N N . TYR A 1 235 ? -0.154 -3.858 -11.611 1.00 96.19 235 TYR A N 1
ATOM 1879 C CA . TYR A 1 235 ? 0.511 -4.239 -10.368 1.00 96.19 235 TYR A CA 1
ATOM 1880 C C . TYR A 1 235 ? 0.093 -3.251 -9.286 1.00 96.19 235 TYR A C 1
ATOM 1882 O O . TYR A 1 235 ? 0.536 -2.102 -9.278 1.00 96.19 235 TYR A O 1
ATOM 1890 N N . GLY A 1 236 ? -0.785 -3.675 -8.385 1.00 94.25 236 GLY A N 1
ATOM 1891 C CA . GLY A 1 236 ? -1.339 -2.821 -7.346 1.00 94.25 236 GLY A CA 1
ATOM 1892 C C . GLY A 1 236 ? -0.909 -3.254 -5.955 1.00 94.25 236 GLY A C 1
ATOM 1893 O O . GLY A 1 236 ? -1.009 -4.426 -5.593 1.00 94.25 236 GLY A O 1
ATOM 1894 N N . TYR A 1 237 ? -0.503 -2.287 -5.143 1.00 93.56 237 TYR A N 1
ATOM 1895 C CA . TYR A 1 237 ? -0.382 -2.447 -3.704 1.00 93.56 237 TYR A CA 1
ATOM 1896 C C . TYR A 1 237 ? -1.044 -1.252 -3.018 1.00 93.56 237 TYR A C 1
ATOM 1898 O O . TYR A 1 237 ? -0.440 -0.205 -2.811 1.00 93.56 237 TYR A O 1
ATOM 1906 N N . ALA A 1 238 ? -2.319 -1.418 -2.669 1.00 89.81 238 ALA A N 1
ATOM 1907 C CA . ALA A 1 238 ? -3.179 -0.353 -2.176 1.00 89.81 238 ALA A CA 1
ATOM 1908 C C . ALA A 1 238 ? -3.266 0.807 -3.182 1.00 89.81 238 ALA A C 1
ATOM 1910 O O . ALA A 1 238 ? -3.770 0.600 -4.286 1.00 89.81 238 ALA A O 1
ATOM 1911 N N . ASP A 1 239 ? -2.826 2.009 -2.805 1.00 89.81 239 ASP A N 1
ATOM 1912 C CA . ASP A 1 239 ? -2.793 3.197 -3.657 1.00 89.81 239 ASP A CA 1
ATOM 1913 C C . ASP A 1 239 ? -1.566 3.285 -4.576 1.00 89.81 239 ASP A C 1
ATOM 1915 O O . ASP A 1 239 ? -1.625 4.030 -5.556 1.00 89.81 239 ASP A O 1
ATOM 1919 N N . ASP A 1 240 ? -0.514 2.501 -4.322 1.00 91.81 240 ASP A N 1
ATOM 1920 C CA . ASP A 1 240 ? 0.633 2.379 -5.224 1.00 91.81 240 ASP A CA 1
ATOM 1921 C C . ASP A 1 240 ? 0.260 1.455 -6.396 1.00 91.81 240 ASP A C 1
ATOM 1923 O O . ASP A 1 240 ? 0.143 0.235 -6.242 1.00 91.81 240 ASP A O 1
ATOM 1927 N N . LEU A 1 241 ? 0.063 2.031 -7.583 1.00 94.50 241 LEU A N 1
ATOM 1928 C CA . LEU A 1 241 ? -0.291 1.295 -8.799 1.00 94.50 241 LEU A CA 1
ATOM 1929 C C . LEU A 1 241 ? 0.843 1.390 -9.820 1.00 94.50 241 LEU A C 1
ATOM 1931 O O . LEU A 1 241 ? 1.467 2.435 -9.982 1.00 94.50 241 LEU A O 1
ATOM 1935 N N . ALA A 1 242 ? 1.075 0.318 -10.562 1.00 96.88 242 ALA A N 1
ATOM 1936 C CA . ALA A 1 242 ? 1.959 0.314 -11.713 1.00 96.88 242 ALA A CA 1
ATOM 1937 C C . ALA A 1 242 ? 1.306 -0.410 -12.889 1.00 96.88 242 ALA A C 1
ATOM 1939 O O . ALA A 1 242 ? 0.548 -1.364 -12.701 1.00 96.88 242 ALA A O 1
ATOM 1940 N N . ILE A 1 243 ? 1.618 0.040 -14.100 1.00 97.69 243 ILE A N 1
ATOM 1941 C CA . ILE A 1 243 ? 1.275 -0.665 -15.334 1.00 97.69 243 ILE A CA 1
ATOM 1942 C C . ILE A 1 243 ? 2.538 -0.955 -16.135 1.00 97.69 243 ILE A C 1
ATOM 1944 O O . ILE A 1 243 ? 3.425 -0.105 -16.218 1.00 97.69 243 ILE A O 1
ATOM 1948 N N . MET A 1 244 ? 2.618 -2.149 -16.716 1.00 97.88 244 MET A N 1
ATOM 1949 C CA . MET A 1 244 ? 3.747 -2.603 -17.525 1.00 97.88 244 MET A CA 1
ATOM 1950 C C . MET A 1 244 ? 3.267 -3.035 -18.905 1.00 97.88 244 MET A C 1
ATOM 1952 O O . MET A 1 244 ? 2.366 -3.868 -19.030 1.00 97.88 244 MET A O 1
ATOM 1956 N N . LEU A 1 245 ? 3.937 -2.530 -19.937 1.00 98.19 245 LEU A N 1
ATOM 1957 C CA . LEU A 1 245 ? 3.755 -2.969 -21.312 1.00 98.19 245 LEU A CA 1
ATOM 1958 C C . LEU A 1 245 ? 5.087 -3.425 -21.898 1.00 98.19 245 LEU A C 1
ATOM 1960 O O . LEU A 1 245 ? 6.094 -2.724 -21.792 1.00 98.19 245 LEU A O 1
ATOM 1964 N N . ARG A 1 246 ? 5.069 -4.578 -22.568 1.00 97.12 246 ARG A N 1
ATOM 1965 C CA . ARG A 1 246 ? 6.215 -5.118 -23.306 1.00 97.12 246 ARG A CA 1
ATOM 1966 C C . ARG A 1 246 ? 5.897 -5.282 -24.787 1.00 97.12 246 ARG A C 1
ATOM 1968 O O . ARG A 1 246 ? 4.783 -5.665 -25.165 1.00 97.12 246 ARG A O 1
ATOM 1975 N N . ARG A 1 247 ? 6.868 -4.922 -25.624 1.00 96.62 247 ARG A N 1
ATOM 1976 C CA . ARG A 1 247 ? 6.833 -5.021 -27.090 1.00 96.62 247 ARG A CA 1
ATOM 1977 C C . ARG A 1 247 ? 8.252 -5.234 -27.607 1.00 96.62 247 ARG A C 1
ATOM 1979 O O . ARG A 1 247 ? 9.217 -4.862 -26.954 1.00 96.62 247 ARG A O 1
ATOM 1986 N N . THR A 1 248 ? 8.400 -5.724 -28.830 1.00 94.38 248 THR A N 1
ATOM 1987 C CA . THR A 1 248 ? 9.711 -5.808 -29.501 1.00 94.38 248 THR A CA 1
ATOM 1988 C C . THR A 1 248 ? 10.295 -4.432 -29.856 1.00 94.38 248 THR A C 1
ATOM 1990 O O . THR A 1 248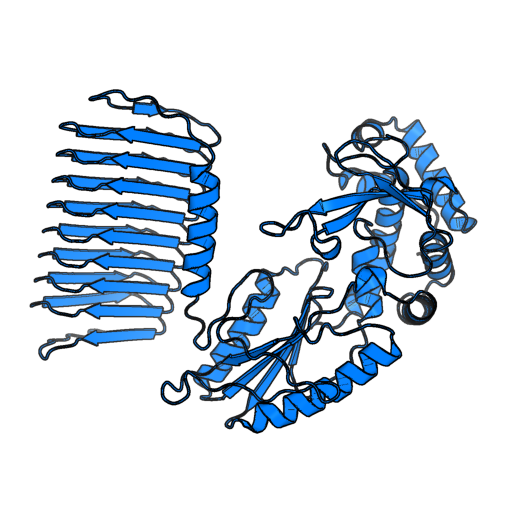 ? 11.504 -4.294 -30.034 1.00 94.38 248 THR A O 1
ATOM 1993 N N . THR A 1 249 ? 9.455 -3.394 -29.927 1.00 94.19 249 THR A N 1
ATOM 1994 C CA . THR A 1 249 ? 9.827 -2.019 -30.293 1.00 94.19 249 THR A CA 1
ATOM 1995 C C . THR A 1 249 ? 9.374 -1.004 -29.243 1.00 94.19 249 THR A C 1
ATOM 1997 O O . THR A 1 249 ? 8.598 -1.316 -28.344 1.00 94.19 249 THR A O 1
ATOM 2000 N N . TRP A 1 250 ? 9.791 0.257 -29.388 1.00 95.25 250 TRP A N 1
ATOM 2001 C CA . TRP A 1 250 ? 9.342 1.365 -28.531 1.00 95.25 250 TRP A CA 1
ATOM 2002 C C . TRP A 1 250 ? 7.870 1.774 -28.721 1.00 95.25 250 TRP A C 1
ATOM 2004 O O . TRP A 1 250 ? 7.409 2.721 -28.090 1.00 95.25 250 TRP A O 1
ATOM 2014 N N . SER A 1 251 ? 7.092 1.011 -29.497 1.00 95.44 251 SER A N 1
ATOM 2015 C CA . SER A 1 251 ? 5.625 1.121 -29.563 1.00 95.44 251 SER A CA 1
ATOM 2016 C C . SER A 1 251 ? 4.927 0.956 -28.202 1.00 95.44 251 SER A C 1
ATOM 2018 O O . SER A 1 251 ? 3.746 1.286 -28.079 1.00 95.44 251 SER A O 1
ATOM 2020 N N . VAL A 1 252 ? 5.654 0.527 -27.158 1.00 96.56 252 VAL A N 1
ATOM 2021 C CA . VAL A 1 252 ? 5.209 0.616 -25.757 1.00 96.56 252 VAL A CA 1
ATOM 2022 C C . VAL A 1 252 ? 4.717 2.018 -25.380 1.00 96.56 252 VAL A C 1
ATOM 2024 O O . VAL A 1 252 ? 3.771 2.129 -24.611 1.00 96.56 252 VAL A O 1
ATOM 2027 N N . GLU A 1 253 ? 5.290 3.090 -25.941 1.00 96.44 253 GLU A N 1
ATOM 2028 C CA . GLU A 1 253 ? 4.874 4.471 -25.651 1.00 96.44 253 GLU A CA 1
ATOM 2029 C C . GLU A 1 253 ? 3.419 4.720 -26.060 1.00 96.44 253 GLU A C 1
ATOM 2031 O O . GLU A 1 253 ? 2.644 5.293 -25.296 1.00 96.44 253 GLU A O 1
ATOM 2036 N N . GLN A 1 254 ? 3.022 4.257 -27.247 1.00 95.81 254 GLN A N 1
ATOM 2037 C CA . GLN A 1 254 ? 1.660 4.430 -27.745 1.00 95.81 254 GLN A CA 1
ATOM 2038 C C . GLN A 1 254 ? 0.656 3.642 -26.898 1.00 95.81 254 GLN A C 1
ATOM 2040 O O . GLN A 1 254 ? -0.378 4.187 -26.513 1.00 95.81 254 GLN A O 1
ATOM 2045 N N . GLY A 1 255 ? 0.979 2.388 -26.564 1.00 96.81 255 GLY A N 1
ATOM 2046 C CA . GLY A 1 255 ? 0.111 1.556 -25.730 1.00 96.81 255 GLY A CA 1
ATOM 2047 C C . GLY A 1 255 ? -0.042 2.108 -24.311 1.00 96.81 255 GLY A C 1
ATOM 2048 O O . GLY A 1 255 ? -1.160 2.217 -23.817 1.00 96.81 255 GLY A O 1
ATOM 2049 N N . LEU A 1 256 ? 1.052 2.566 -23.693 1.00 97.69 256 LEU A N 1
ATOM 2050 C CA . LEU A 1 256 ? 1.000 3.207 -22.378 1.00 97.69 256 LEU A CA 1
ATOM 2051 C C . LEU A 1 256 ? 0.185 4.505 -22.405 1.00 97.69 256 LEU A C 1
ATOM 2053 O O . LEU A 1 256 ? -0.600 4.733 -21.494 1.00 97.69 256 LEU A O 1
ATOM 2057 N N . ASN A 1 257 ? 0.315 5.342 -23.441 1.00 96.88 257 ASN A N 1
ATOM 2058 C CA . ASN A 1 257 ? -0.512 6.548 -23.583 1.00 96.88 257 ASN A CA 1
ATOM 2059 C C . ASN A 1 257 ? -2.013 6.213 -23.674 1.00 96.88 257 ASN A C 1
ATOM 2061 O O . ASN A 1 257 ? -2.834 6.875 -23.036 1.00 96.88 257 ASN A O 1
ATOM 2065 N N . GLN A 1 258 ? -2.376 5.172 -24.430 1.00 96.25 258 GLN A N 1
ATOM 2066 C CA . GLN A 1 258 ? -3.762 4.713 -24.536 1.00 96.25 258 GLN A CA 1
ATOM 2067 C C . GLN A 1 258 ? -4.294 4.205 -23.189 1.00 96.25 258 GLN A C 1
ATOM 2069 O O . GLN A 1 258 ? -5.355 4.643 -22.736 1.00 96.25 258 GLN A O 1
ATOM 2074 N N . ASP A 1 259 ? -3.535 3.334 -22.522 1.00 97.00 259 ASP A N 1
ATOM 2075 C CA . ASP A 1 259 ? -3.905 2.765 -21.225 1.00 97.00 259 ASP A CA 1
ATOM 2076 C C . ASP A 1 259 ? -4.018 3.854 -20.146 1.00 97.00 259 ASP A C 1
ATOM 2078 O O . ASP A 1 259 ? -4.971 3.877 -19.365 1.00 97.00 259 ASP A O 1
ATOM 2082 N N . MET A 1 260 ? -3.108 4.831 -20.151 1.00 96.31 260 MET A N 1
ATOM 2083 C CA . MET A 1 260 ? -3.171 5.980 -19.253 1.00 96.31 260 MET A CA 1
ATOM 2084 C C . MET A 1 260 ? -4.418 6.843 -19.481 1.00 96.31 260 MET A C 1
ATOM 2086 O O . MET A 1 260 ? -4.982 7.352 -18.511 1.00 96.31 260 MET A O 1
ATOM 2090 N N . GLY A 1 261 ? -4.897 6.977 -20.722 1.00 95.12 261 GLY A N 1
ATOM 2091 C CA . GLY A 1 261 ? -6.166 7.646 -21.023 1.00 95.12 261 GLY A CA 1
ATOM 2092 C C . GLY A 1 261 ? -7.375 6.923 -20.415 1.00 95.12 261 GLY A C 1
ATOM 2093 O O . GLY A 1 261 ? -8.237 7.559 -19.798 1.00 95.12 261 GLY A O 1
ATOM 2094 N N . ILE A 1 262 ? -7.404 5.590 -20.522 1.00 96.31 262 ILE A N 1
ATOM 2095 C CA . ILE A 1 262 ? -8.443 4.729 -19.931 1.00 96.31 262 ILE A CA 1
ATOM 2096 C C . ILE A 1 262 ? -8.442 4.867 -18.401 1.00 96.31 262 ILE A C 1
ATOM 2098 O O . ILE A 1 262 ? -9.483 5.142 -17.790 1.00 96.31 262 ILE A O 1
ATOM 2102 N N . LEU A 1 263 ? -7.267 4.746 -17.777 1.00 96.00 263 LEU A N 1
ATOM 2103 C CA . LEU A 1 263 ? -7.111 4.867 -16.328 1.00 96.00 263 LEU A CA 1
ATOM 2104 C C . LEU A 1 263 ? -7.470 6.271 -15.833 1.00 96.00 263 LEU A C 1
ATOM 2106 O O . LEU A 1 263 ? -8.204 6.402 -14.854 1.00 96.00 263 LEU A O 1
ATOM 2110 N N . ALA A 1 264 ? -7.037 7.332 -16.519 1.00 94.69 264 ALA A N 1
ATOM 2111 C CA . ALA A 1 264 ? -7.369 8.707 -16.150 1.00 94.69 264 ALA A CA 1
ATOM 2112 C C . ALA A 1 264 ? -8.886 8.963 -16.177 1.00 94.69 264 ALA A C 1
ATOM 2114 O O . ALA A 1 264 ? -9.427 9.589 -15.259 1.00 94.69 264 ALA A O 1
ATOM 2115 N N . ALA A 1 265 ? -9.597 8.438 -17.181 1.00 95.50 265 ALA A N 1
ATOM 2116 C CA . ALA A 1 265 ? -11.054 8.528 -17.252 1.00 95.50 265 ALA A CA 1
ATOM 2117 C C . ALA A 1 265 ? -11.735 7.806 -16.076 1.00 95.50 265 ALA A C 1
ATOM 2119 O O . ALA A 1 265 ? -12.649 8.361 -15.455 1.00 95.50 265 ALA A O 1
ATOM 2120 N N . TYR A 1 266 ? -11.260 6.607 -15.728 1.00 96.19 266 TYR A N 1
ATOM 2121 C CA . TYR A 1 266 ? -11.745 5.860 -14.569 1.00 96.19 266 TYR A CA 1
ATOM 2122 C C . TYR A 1 266 ? -11.499 6.610 -13.252 1.00 96.19 266 TYR A C 1
ATOM 2124 O O . TYR A 1 266 ? -12.436 6.806 -12.472 1.00 96.19 266 TYR A O 1
ATOM 2132 N N . LEU A 1 267 ? -10.272 7.085 -13.018 1.00 95.00 267 LEU A N 1
ATOM 2133 C CA . LEU A 1 267 ? -9.915 7.823 -11.804 1.00 95.00 267 LEU A CA 1
ATOM 2134 C C . LEU A 1 267 ? -10.794 9.070 -11.653 1.00 95.00 267 LEU A C 1
ATOM 2136 O O . LEU A 1 267 ? -11.375 9.287 -10.590 1.00 95.00 267 LEU A O 1
ATOM 2140 N N . ARG A 1 268 ? -11.008 9.823 -12.740 1.00 94.12 268 ARG A N 1
ATOM 2141 C CA . ARG A 1 268 ? -11.887 11.002 -12.760 1.00 94.12 268 ARG A CA 1
ATOM 2142 C C . ARG A 1 268 ? -13.339 10.653 -12.430 1.00 94.12 268 ARG A C 1
ATOM 2144 O O . ARG A 1 268 ? -13.949 11.325 -11.595 1.00 94.12 268 ARG A O 1
ATOM 2151 N N . LYS A 1 269 ? -13.882 9.583 -13.026 1.00 95.75 269 LYS A N 1
ATOM 2152 C CA . LYS A 1 269 ? -15.239 9.075 -12.741 1.00 95.75 269 LYS A CA 1
ATOM 2153 C C . LYS A 1 269 ? -15.416 8.757 -11.255 1.00 95.75 269 LYS A C 1
ATOM 2155 O O . LYS A 1 269 ? -16.446 9.091 -10.669 1.00 95.75 269 LYS A O 1
ATOM 2160 N N . TRP A 1 270 ? -14.396 8.166 -10.638 1.00 95.56 270 TRP A N 1
ATOM 2161 C CA . TRP A 1 270 ? -14.380 7.821 -9.218 1.00 95.56 270 TRP A CA 1
ATOM 2162 C C . TRP A 1 270 ? -13.705 8.879 -8.338 1.00 95.56 270 TRP A C 1
ATOM 2164 O O . TRP A 1 270 ? -13.336 8.589 -7.206 1.00 95.56 270 TRP A O 1
ATOM 2174 N N . ARG A 1 271 ? -13.586 10.129 -8.805 1.00 94.50 271 ARG A N 1
ATOM 2175 C CA . ARG A 1 271 ? -13.072 11.272 -8.024 1.00 94.50 271 ARG A CA 1
ATOM 2176 C C . ARG A 1 271 ? -11.697 11.046 -7.374 1.00 94.50 271 ARG A C 1
ATOM 2178 O O . ARG A 1 271 ? -11.390 11.673 -6.364 1.00 94.50 271 ARG A O 1
ATOM 2185 N N . LEU A 1 272 ? -10.884 10.173 -7.956 1.00 93.75 272 LEU A N 1
ATOM 2186 C CA . LEU A 1 272 ? -9.472 10.013 -7.636 1.00 93.75 272 LEU A CA 1
ATOM 2187 C C . LEU A 1 272 ? -8.655 10.936 -8.540 1.00 93.75 272 LEU A C 1
ATOM 2189 O O . LEU A 1 272 ? -9.026 11.199 -9.685 1.00 93.75 272 LEU A O 1
ATOM 2193 N N . GLN A 1 273 ? -7.545 11.445 -8.015 1.00 90.69 273 GLN A N 1
ATOM 2194 C CA . GLN A 1 273 ? -6.677 12.373 -8.733 1.00 90.69 273 GLN A CA 1
ATOM 2195 C C . GLN A 1 273 ? -5.269 11.806 -8.829 1.00 90.69 273 GLN A C 1
ATOM 2197 O O . GLN A 1 273 ? -4.654 11.485 -7.814 1.00 90.69 273 GLN A O 1
ATOM 2202 N N . LEU A 1 274 ? -4.752 11.728 -10.050 1.00 91.75 274 LEU A N 1
ATOM 2203 C CA . LEU A 1 274 ? -3.370 11.353 -10.305 1.00 91.75 274 LEU A CA 1
ATOM 2204 C C . LEU A 1 274 ? -2.440 12.531 -9.975 1.00 91.75 274 LEU A C 1
ATOM 2206 O O . LEU A 1 274 ? -2.687 13.668 -10.383 1.00 91.75 274 LEU A O 1
ATOM 2210 N N . SER A 1 275 ? -1.359 12.269 -9.247 1.00 90.56 275 SER A N 1
ATOM 2211 C CA . SER A 1 275 ? -0.296 13.239 -9.015 1.00 90.56 275 SER A CA 1
ATOM 2212 C C . SER A 1 275 ? 0.658 13.237 -10.208 1.00 90.56 275 SER A C 1
ATOM 2214 O O . SER A 1 275 ? 1.622 12.476 -10.246 1.00 90.56 275 SER A O 1
ATOM 2216 N N . THR A 1 276 ? 0.404 14.087 -11.207 1.00 85.81 276 THR A N 1
ATOM 2217 C CA . THR A 1 276 ? 1.206 14.113 -12.448 1.00 85.81 276 THR A CA 1
ATOM 2218 C C . THR A 1 276 ? 2.693 14.380 -12.206 1.00 85.81 276 THR A C 1
ATOM 2220 O O . THR A 1 276 ? 3.515 13.916 -12.977 1.00 85.81 276 THR A O 1
ATOM 2223 N N . GLY A 1 277 ? 3.047 15.112 -11.142 1.00 85.81 277 GLY A N 1
ATOM 2224 C CA . GLY A 1 277 ? 4.444 15.397 -10.782 1.00 85.81 277 GLY A CA 1
ATOM 2225 C C . GLY A 1 277 ? 5.145 14.296 -9.977 1.00 85.81 277 GLY A C 1
ATOM 2226 O O . GLY A 1 277 ? 6.311 14.447 -9.645 1.00 85.81 277 GLY A O 1
ATOM 2227 N N . LYS A 1 278 ? 4.438 13.226 -9.603 1.00 89.88 278 LYS A N 1
ATOM 2228 C CA . LYS A 1 278 ? 5.014 12.056 -8.915 1.00 89.88 278 LYS A CA 1
ATOM 2229 C C . LYS A 1 278 ? 4.780 10.750 -9.659 1.00 89.88 278 LYS A C 1
ATOM 2231 O O . LYS A 1 278 ? 5.438 9.761 -9.369 1.00 89.88 278 LYS A O 1
ATOM 2236 N N . THR A 1 279 ? 3.829 10.752 -10.587 1.00 95.06 279 THR A N 1
ATOM 2237 C CA . THR A 1 279 ? 3.631 9.661 -11.529 1.00 95.06 279 THR A CA 1
ATOM 2238 C C . THR A 1 279 ? 4.768 9.698 -12.534 1.00 95.06 279 THR A C 1
ATOM 2240 O O . THR A 1 279 ? 4.982 10.717 -13.190 1.00 95.06 279 THR A O 1
ATOM 2243 N N . VAL A 1 280 ? 5.495 8.593 -12.641 1.00 96.38 280 VAL A N 1
ATOM 2244 C CA . VAL A 1 280 ? 6.738 8.520 -13.413 1.00 96.38 280 VAL A CA 1
ATOM 2245 C C . VAL A 1 280 ? 6.683 7.371 -14.401 1.00 96.38 280 VAL A C 1
ATOM 2247 O O . VAL A 1 280 ? 6.037 6.352 -14.157 1.00 96.38 280 VAL A O 1
ATOM 2250 N N . SER A 1 281 ? 7.380 7.532 -15.519 1.00 97.38 281 SER A N 1
ATOM 2251 C CA . SER A 1 281 ? 7.614 6.469 -16.492 1.00 97.38 281 SER A CA 1
ATOM 2252 C C . SER A 1 281 ? 9.051 5.962 -16.397 1.00 97.38 281 SER A C 1
ATOM 2254 O O . SER A 1 281 ? 9.961 6.718 -16.059 1.00 97.38 281 SER A O 1
ATOM 2256 N N . ALA A 1 282 ? 9.270 4.692 -16.716 1.00 97.19 282 ALA A N 1
ATOM 2257 C CA . ALA A 1 282 ? 10.595 4.089 -16.772 1.00 97.19 282 ALA A CA 1
ATOM 2258 C C . ALA A 1 282 ? 10.678 3.046 -17.885 1.00 97.19 282 ALA A C 1
ATOM 2260 O O . ALA A 1 282 ? 9.684 2.410 -18.238 1.00 97.19 282 ALA A O 1
ATOM 2261 N N . ALA A 1 283 ? 11.877 2.892 -18.441 1.00 97.12 283 ALA A N 1
ATOM 2262 C CA . ALA A 1 283 ? 12.170 1.942 -19.501 1.00 97.12 283 ALA A CA 1
ATOM 2263 C C . ALA A 1 283 ? 13.158 0.888 -18.999 1.00 97.12 283 ALA A C 1
ATOM 2265 O O . ALA A 1 283 ? 14.213 1.227 -18.461 1.00 97.12 283 ALA A O 1
ATOM 2266 N N . TYR A 1 284 ? 12.846 -0.383 -19.240 1.00 95.75 284 TYR A N 1
ATOM 2267 C CA . TYR A 1 284 ? 13.711 -1.508 -18.892 1.00 95.75 284 TYR A CA 1
ATOM 2268 C C . TYR A 1 284 ? 14.092 -2.268 -20.161 1.00 95.75 284 TYR A C 1
ATOM 2270 O O . TYR A 1 284 ? 13.227 -2.674 -20.940 1.00 95.75 284 TYR A O 1
ATOM 2278 N N . HIS A 1 285 ? 15.399 -2.419 -20.397 1.00 93.19 285 HIS A N 1
ATOM 2279 C CA . HIS A 1 285 ? 15.962 -3.128 -21.552 1.00 93.19 285 HIS A CA 1
ATOM 2280 C C . HIS A 1 285 ? 17.484 -3.318 -21.423 1.00 93.19 285 HIS A C 1
ATOM 2282 O O . HIS A 1 285 ? 18.178 -2.542 -20.766 1.00 93.19 285 HIS A O 1
ATOM 2288 N N . LEU A 1 286 ? 18.036 -4.281 -22.172 1.00 90.94 286 LEU A N 1
ATOM 2289 C CA . LEU A 1 286 ? 19.481 -4.567 -22.198 1.00 90.94 286 LEU A CA 1
ATOM 2290 C C . LEU A 1 286 ? 20.266 -3.825 -23.303 1.00 90.94 286 LEU A C 1
ATOM 2292 O O . LEU A 1 286 ? 21.491 -3.903 -23.371 1.00 90.94 286 LEU A O 1
ATOM 2296 N N . CYS A 1 287 ? 19.591 -3.078 -24.185 1.00 89.31 287 CYS A N 1
ATOM 2297 C CA . CYS A 1 287 ? 20.257 -2.347 -25.275 1.00 89.31 287 CYS A CA 1
ATOM 2298 C C . CYS A 1 287 ? 21.093 -1.157 -24.757 1.00 89.31 287 CYS A C 1
ATOM 2300 O O . CYS A 1 287 ? 20.556 -0.096 -24.441 1.00 89.31 287 CYS A O 1
ATOM 2302 N N . ASN A 1 288 ? 22.421 -1.310 -24.696 1.00 87.38 288 ASN A N 1
ATOM 2303 C CA . ASN A 1 288 ? 23.343 -0.277 -24.199 1.00 87.38 288 ASN A CA 1
ATOM 2304 C C . ASN A 1 288 ? 23.402 0.992 -25.054 1.00 87.38 288 ASN A C 1
ATOM 2306 O O . ASN A 1 288 ? 23.587 2.073 -24.501 1.00 87.38 288 ASN A O 1
ATOM 2310 N N . ARG A 1 289 ? 23.176 0.892 -26.369 1.00 88.44 289 ARG A N 1
ATOM 2311 C CA . ARG A 1 289 ? 23.143 2.064 -27.263 1.00 88.44 289 ARG A CA 1
ATOM 2312 C C . ARG A 1 289 ? 22.006 3.032 -26.920 1.00 88.44 289 ARG A C 1
ATOM 2314 O O . ARG A 1 289 ? 22.122 4.224 -27.160 1.00 88.44 289 ARG A O 1
ATOM 2321 N N . GLU A 1 290 ? 20.942 2.524 -26.305 1.00 88.69 290 GLU A N 1
ATOM 2322 C CA . GLU A 1 290 ? 19.743 3.282 -25.940 1.00 88.69 290 GLU A CA 1
ATOM 2323 C C . GLU A 1 290 ? 19.665 3.555 -24.429 1.00 88.69 290 GLU A C 1
ATOM 2325 O O . GLU A 1 290 ? 18.590 3.801 -23.902 1.00 88.69 290 GLU A O 1
ATOM 2330 N N . ALA A 1 291 ? 20.781 3.497 -23.690 1.00 84.69 291 ALA A N 1
ATOM 2331 C CA . ALA A 1 291 ? 20.775 3.593 -22.222 1.00 84.69 291 ALA A CA 1
ATOM 2332 C C . ALA A 1 291 ? 20.138 4.870 -21.648 1.00 84.69 291 ALA A C 1
ATOM 2334 O O . ALA A 1 291 ? 19.715 4.867 -20.496 1.00 84.69 291 ALA A O 1
ATOM 2335 N N . LYS A 1 292 ? 20.096 5.948 -22.438 1.00 87.00 292 LYS A N 1
ATOM 2336 C CA . LYS A 1 292 ? 19.509 7.247 -22.076 1.00 87.00 292 LYS A CA 1
ATOM 2337 C C . LYS A 1 292 ? 18.133 7.476 -22.713 1.00 87.00 292 LYS A C 1
ATOM 2339 O O . LYS A 1 292 ? 17.681 8.614 -22.778 1.00 87.00 292 LYS A O 1
ATOM 2344 N N . ARG A 1 293 ? 17.504 6.436 -23.268 1.00 89.44 293 ARG A N 1
ATOM 2345 C CA . ARG A 1 293 ? 16.187 6.558 -23.894 1.00 89.44 293 ARG A CA 1
ATOM 2346 C C . ARG A 1 293 ? 15.161 6.929 -22.830 1.00 89.44 293 ARG A C 1
ATOM 2348 O O . ARG A 1 293 ? 14.963 6.190 -21.874 1.00 89.44 293 ARG A O 1
ATOM 2355 N N . GLU A 1 294 ? 14.478 8.039 -23.057 1.00 94.75 294 GLU A N 1
ATOM 2356 C CA . GLU A 1 294 ? 13.316 8.433 -22.276 1.00 94.75 294 GLU A CA 1
ATOM 2357 C C . GLU A 1 294 ? 12.039 8.014 -22.991 1.00 94.75 294 GLU A C 1
ATOM 2359 O O . GLU A 1 294 ? 11.965 8.060 -24.221 1.00 94.75 294 GLU A O 1
ATOM 2364 N N . LEU A 1 295 ? 11.024 7.654 -22.210 1.00 94.56 295 LEU A N 1
ATOM 2365 C CA . LEU A 1 295 ? 9.691 7.404 -22.742 1.00 94.56 295 LEU A CA 1
ATOM 2366 C C . LEU A 1 295 ? 8.914 8.717 -22.882 1.00 94.56 295 LEU A C 1
ATOM 2368 O O . LEU A 1 295 ? 8.977 9.604 -22.023 1.00 94.56 295 LEU A O 1
ATOM 2372 N N . SER A 1 296 ? 8.144 8.829 -23.961 1.00 94.62 296 SER A N 1
ATOM 2373 C CA . SER A 1 296 ? 7.168 9.905 -24.153 1.00 94.62 296 SER A CA 1
ATOM 2374 C C . SER A 1 296 ? 5.758 9.424 -23.798 1.00 94.62 296 SER A C 1
ATOM 2376 O O . SER A 1 296 ? 4.945 9.097 -24.663 1.00 94.62 296 SER A O 1
ATOM 2378 N N . VAL A 1 297 ? 5.474 9.347 -22.494 1.00 95.81 297 VAL A N 1
ATOM 2379 C CA . VAL A 1 297 ? 4.135 9.031 -21.964 1.00 95.81 297 VAL A CA 1
ATOM 2380 C C . VAL A 1 297 ? 3.505 10.297 -21.395 1.00 95.81 297 VAL A C 1
ATOM 2382 O O . VAL A 1 297 ? 4.174 11.095 -20.738 1.00 95.81 297 VAL A O 1
ATOM 2385 N N . SER A 1 298 ? 2.217 10.490 -21.641 1.00 92.94 298 SER A N 1
ATOM 2386 C CA . SER A 1 298 ? 1.458 11.669 -21.251 1.00 92.94 298 SER A CA 1
ATOM 2387 C C . SER A 1 298 ? 0.094 11.303 -20.675 1.00 92.94 298 SER A C 1
ATOM 2389 O O . SER A 1 298 ? -0.503 10.287 -21.021 1.00 92.94 298 SER A O 1
ATOM 2391 N N . VAL A 1 299 ? -0.395 12.153 -19.775 1.00 90.06 299 VAL A N 1
ATOM 2392 C CA . VAL A 1 299 ? -1.742 12.092 -19.196 1.00 90.06 299 VAL A CA 1
ATOM 2393 C C . VAL A 1 299 ? -2.329 13.489 -19.255 1.00 90.06 299 VAL A C 1
ATOM 2395 O O . VAL A 1 299 ? -1.674 14.435 -18.821 1.00 90.06 299 VAL A O 1
ATOM 2398 N N . ASP A 1 300 ? -3.554 13.634 -19.766 1.00 83.56 300 ASP A N 1
ATOM 2399 C CA . ASP A 1 300 ? -4.251 14.926 -19.858 1.00 83.56 300 ASP A CA 1
ATOM 2400 C C . ASP A 1 300 ? -3.354 16.035 -20.470 1.00 83.56 300 ASP A C 1
ATOM 2402 O O . ASP A 1 300 ? -3.244 17.142 -19.942 1.00 83.56 300 ASP A O 1
ATOM 2406 N N . ASN A 1 301 ? -2.665 15.710 -21.575 1.00 84.12 301 ASN A N 1
ATOM 2407 C CA . ASN A 1 301 ? -1.711 16.569 -22.301 1.00 84.12 301 ASN A CA 1
ATOM 2408 C C . ASN A 1 301 ? -0.453 16.995 -21.518 1.00 84.12 301 ASN A C 1
ATOM 2410 O O . ASN A 1 301 ? 0.278 17.882 -21.956 1.00 84.12 301 ASN A O 1
ATOM 2414 N N . LYS A 1 302 ? -0.162 16.367 -20.374 1.00 90.50 302 LYS A N 1
ATOM 2415 C CA . LYS A 1 302 ? 1.071 16.587 -19.608 1.00 90.50 302 LYS A CA 1
ATOM 2416 C C . LYS A 1 302 ? 1.986 15.380 -19.735 1.00 90.50 302 LYS A C 1
ATOM 2418 O O . LYS A 1 302 ? 1.590 14.269 -19.386 1.00 90.50 302 LYS A O 1
ATOM 2423 N N . ARG A 1 303 ? 3.212 15.599 -20.216 1.00 93.56 303 ARG A N 1
ATOM 2424 C CA . ARG A 1 303 ? 4.247 14.558 -20.269 1.00 93.56 303 ARG A CA 1
ATOM 2425 C C . ARG A 1 303 ? 4.643 14.163 -18.845 1.00 93.56 303 ARG A C 1
ATOM 2427 O O . ARG A 1 303 ? 4.904 15.029 -18.012 1.00 93.56 303 ARG A O 1
ATOM 2434 N N . LEU A 1 304 ? 4.658 12.861 -18.584 1.00 94.88 304 LEU A N 1
ATOM 2435 C CA . LEU A 1 304 ? 5.136 12.290 -17.333 1.00 94.88 304 LEU A CA 1
ATOM 2436 C C . LEU A 1 304 ? 6.660 12.377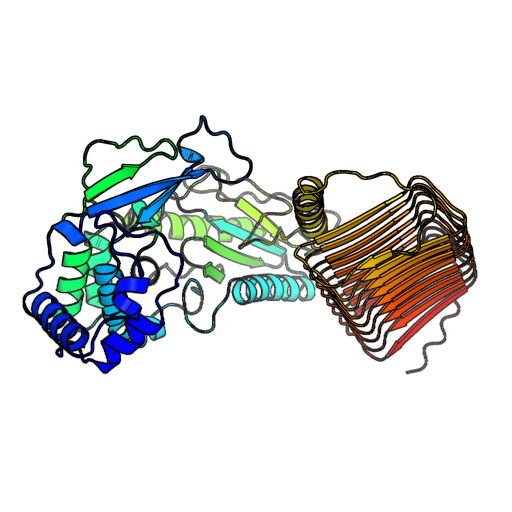 -17.278 1.00 94.88 304 LEU A C 1
ATOM 2438 O O . LEU A 1 304 ? 7.338 12.238 -18.298 1.00 94.88 304 LEU A O 1
ATOM 2442 N N . GLU A 1 305 ? 7.200 12.574 -16.080 1.00 95.25 305 GLU A N 1
ATOM 2443 C CA . GLU A 1 305 ? 8.644 12.521 -15.871 1.00 95.25 305 GLU A CA 1
ATOM 2444 C C . GLU A 1 305 ? 9.154 11.101 -16.157 1.00 95.25 305 GLU A C 1
ATOM 2446 O O . GLU A 1 305 ? 8.557 10.110 -15.726 1.00 95.25 305 GLU A O 1
ATOM 2451 N N . HIS A 1 306 ? 10.254 10.993 -16.899 1.00 95.88 306 HIS A N 1
ATOM 2452 C CA . HIS A 1 306 ? 10.957 9.731 -17.077 1.00 95.88 306 HIS A CA 1
ATOM 2453 C C . HIS A 1 306 ? 12.057 9.602 -16.024 1.00 95.88 306 HIS A C 1
ATOM 2455 O O . HIS A 1 306 ? 12.923 10.468 -15.921 1.00 95.88 306 HIS A O 1
ATOM 2461 N N . GLN A 1 307 ? 12.054 8.505 -15.271 1.00 94.94 307 GLN A N 1
ATOM 2462 C CA . GLN A 1 307 ? 13.084 8.213 -14.282 1.00 94.94 307 GLN A CA 1
ATOM 2463 C C . GLN A 1 307 ? 13.884 6.975 -14.682 1.00 94.94 307 GLN A C 1
ATOM 2465 O O . GLN A 1 307 ? 13.326 5.930 -15.001 1.00 94.94 307 GLN A O 1
ATOM 2470 N N . LEU A 1 308 ? 15.214 7.083 -14.601 1.00 91.50 308 LEU A N 1
ATOM 2471 C CA . LEU A 1 308 ? 16.138 5.991 -14.941 1.00 91.50 308 LEU A CA 1
ATOM 2472 C C . LEU A 1 308 ? 16.162 4.863 -13.897 1.00 91.50 308 LEU A C 1
ATOM 2474 O O . LEU A 1 308 ? 16.541 3.735 -14.209 1.00 91.50 308 LEU A O 1
ATOM 2478 N N . ALA A 1 309 ? 15.814 5.190 -12.652 1.00 91.25 309 ALA A N 1
ATOM 2479 C CA . ALA A 1 309 ? 15.789 4.263 -11.526 1.00 91.25 309 ALA A CA 1
ATOM 2480 C C . ALA A 1 309 ? 14.680 4.653 -10.533 1.00 91.25 309 ALA A C 1
ATOM 2482 O O . ALA A 1 309 ? 14.975 5.118 -9.417 1.00 91.25 309 ALA A O 1
ATOM 2483 N N . PRO A 1 310 ? 13.400 4.552 -10.940 1.00 94.38 310 PRO A N 1
ATOM 2484 C CA . PRO A 1 310 ? 12.289 4.907 -10.074 1.00 94.38 310 PRO A CA 1
ATOM 2485 C C . PRO A 1 310 ? 12.213 3.972 -8.862 1.00 94.38 310 PRO A C 1
ATOM 2487 O O . PRO A 1 310 ? 12.714 2.844 -8.878 1.00 94.38 310 PRO A O 1
ATOM 2490 N N . LYS A 1 311 ? 11.564 4.455 -7.800 1.00 91.62 311 LYS A N 1
ATOM 2491 C CA . LYS A 1 311 ? 11.308 3.684 -6.583 1.00 91.62 311 LYS A CA 1
ATOM 2492 C C . LYS A 1 311 ? 9.903 3.088 -6.637 1.00 91.62 311 LYS A C 1
ATOM 2494 O O . LYS A 1 311 ? 8.935 3.839 -6.682 1.00 91.62 311 LYS A O 1
ATOM 2499 N N . TYR A 1 312 ? 9.799 1.766 -6.567 1.00 92.69 312 TYR A N 1
ATOM 2500 C CA . TYR A 1 312 ? 8.538 1.035 -6.462 1.00 92.69 312 TYR A CA 1
ATOM 2501 C C . TYR A 1 312 ? 8.538 0.214 -5.170 1.00 92.69 312 TYR A C 1
ATOM 2503 O O . TYR A 1 312 ? 9.474 -0.541 -4.916 1.00 92.69 312 TYR A O 1
ATOM 2511 N N . LEU A 1 313 ? 7.535 0.426 -4.310 1.00 87.31 313 LEU A N 1
ATOM 2512 C CA . LEU A 1 313 ? 7.348 -0.285 -3.032 1.00 87.31 313 LEU A CA 1
ATOM 2513 C C . LEU A 1 313 ? 8.606 -0.391 -2.146 1.00 87.31 313 LEU A C 1
ATOM 2515 O O . LEU A 1 313 ? 8.806 -1.372 -1.438 1.00 87.31 313 LEU A O 1
ATOM 2519 N N . GLY A 1 314 ? 9.462 0.636 -2.162 1.00 85.06 314 GLY A N 1
ATOM 2520 C CA . GLY A 1 314 ? 10.686 0.671 -1.353 1.00 85.06 314 GLY A CA 1
ATOM 2521 C C . GLY A 1 314 ? 11.974 0.368 -2.118 1.00 85.06 314 GLY A C 1
ATOM 2522 O O . GLY A 1 314 ? 13.036 0.812 -1.682 1.00 85.06 314 GLY A O 1
ATOM 2523 N N . VAL A 1 315 ? 11.887 -0.268 -3.285 1.00 84.06 315 VAL A N 1
ATOM 2524 C CA . VAL A 1 315 ? 13.042 -0.731 -4.063 1.00 84.06 315 VAL A CA 1
ATOM 2525 C C . VAL A 1 315 ? 13.260 0.170 -5.274 1.00 84.06 315 VAL A C 1
ATOM 2527 O O . VAL A 1 315 ? 12.307 0.541 -5.959 1.00 84.06 315 VAL A O 1
ATOM 2530 N N . ARG A 1 316 ? 14.514 0.551 -5.546 1.00 87.75 316 ARG A N 1
ATOM 2531 C CA . ARG A 1 316 ? 14.854 1.246 -6.795 1.00 87.75 316 ARG A CA 1
ATOM 2532 C C . ARG A 1 316 ? 15.189 0.248 -7.884 1.00 87.75 316 ARG A C 1
ATOM 2534 O O . ARG A 1 316 ? 16.041 -0.613 -7.685 1.00 87.75 316 ARG A O 1
ATOM 2541 N N . LEU A 1 317 ? 14.554 0.425 -9.034 1.00 87.50 317 LEU A N 1
ATOM 2542 C CA . LEU A 1 317 ? 14.680 -0.468 -10.176 1.00 87.50 317 LEU A CA 1
ATOM 2543 C C . LEU A 1 317 ? 15.346 0.292 -11.321 1.00 87.50 317 LEU A C 1
ATOM 2545 O O . LEU A 1 317 ? 14.689 1.091 -11.982 1.00 87.50 317 LEU A O 1
ATOM 2549 N N . ASP A 1 318 ? 16.643 0.078 -11.543 1.00 88.19 318 ASP A N 1
ATOM 2550 C CA . ASP A 1 318 ? 17.352 0.637 -12.697 1.00 88.19 318 ASP A CA 1
ATOM 2551 C C . ASP A 1 318 ? 17.013 -0.117 -13.989 1.00 88.19 318 ASP A C 1
ATOM 2553 O O . ASP A 1 318 ? 16.573 -1.264 -13.956 1.00 88.19 318 ASP A O 1
ATOM 2557 N N . ARG A 1 319 ? 17.294 0.507 -15.138 1.00 92.12 319 ARG A N 1
ATOM 2558 C CA . ARG A 1 319 ? 17.078 -0.036 -16.494 1.00 92.12 319 ARG A CA 1
ATOM 2559 C C . ARG A 1 319 ? 17.425 -1.526 -16.665 1.00 92.12 319 ARG A C 1
ATOM 2561 O O . ARG A 1 319 ? 16.752 -2.218 -17.425 1.00 92.12 319 ARG A O 1
ATOM 2568 N N . THR A 1 320 ? 18.492 -1.995 -16.014 1.00 82.81 320 THR A N 1
ATOM 2569 C CA . THR A 1 320 ? 19.012 -3.372 -16.116 1.00 82.81 320 THR A CA 1
ATOM 2570 C C . THR A 1 320 ? 18.719 -4.248 -14.898 1.00 82.81 320 THR A C 1
ATOM 2572 O O . THR A 1 320 ? 19.173 -5.386 -14.874 1.00 82.81 320 THR A O 1
ATOM 2575 N N . LEU A 1 321 ? 17.997 -3.736 -13.896 1.00 83.06 321 LEU A N 1
ATOM 2576 C CA . LEU A 1 321 ? 17.782 -4.390 -12.599 1.00 83.06 321 LEU A CA 1
ATOM 2577 C C . LEU A 1 321 ? 19.098 -4.825 -11.923 1.00 83.06 321 LEU A C 1
ATOM 2579 O O . LEU A 1 321 ? 19.215 -5.928 -11.402 1.00 83.06 321 LEU A O 1
ATOM 2583 N N . SER A 1 322 ? 20.115 -3.961 -11.950 1.00 71.56 322 SER A N 1
ATOM 2584 C CA . SER A 1 322 ? 21.388 -4.179 -11.250 1.00 71.56 322 SER A CA 1
ATOM 2585 C C . SER A 1 322 ? 21.337 -3.818 -9.763 1.00 71.56 322 SER A C 1
ATOM 2587 O O . SER A 1 322 ? 22.264 -4.146 -9.025 1.00 71.56 322 SER A O 1
ATOM 2589 N N . TYR A 1 323 ? 20.309 -3.080 -9.328 1.00 76.00 323 TYR A N 1
ATOM 2590 C CA . TYR A 1 323 ? 20.082 -2.619 -7.951 1.00 76.00 323 TYR A CA 1
ATOM 2591 C C . TYR A 1 323 ? 21.200 -1.751 -7.359 1.00 76.00 323 TYR A C 1
ATOM 2593 O O . TYR A 1 323 ? 21.158 -1.388 -6.184 1.00 76.00 323 TYR A O 1
ATOM 2601 N N . LYS A 1 324 ? 22.180 -1.331 -8.165 1.00 68.62 324 LYS A N 1
ATOM 2602 C CA . LYS A 1 324 ? 23.353 -0.585 -7.695 1.00 68.62 324 LYS A CA 1
ATOM 2603 C C . LYS A 1 324 ? 22.974 0.678 -6.918 1.00 68.62 324 LYS A C 1
ATOM 2605 O O . LYS A 1 324 ? 23.482 0.902 -5.825 1.00 68.62 324 LYS A O 1
ATOM 2610 N N . GLN A 1 325 ? 22.072 1.489 -7.471 1.00 74.69 325 GLN A N 1
ATOM 2611 C CA . GLN A 1 325 ? 21.640 2.725 -6.816 1.00 74.69 325 GLN A CA 1
ATOM 2612 C C . GLN A 1 325 ? 20.828 2.445 -5.545 1.00 74.69 325 GLN A C 1
ATOM 2614 O O . GLN A 1 325 ? 20.950 3.185 -4.572 1.00 74.69 325 GLN A O 1
ATOM 2619 N N . HIS A 1 326 ? 20.023 1.377 -5.537 1.00 76.31 326 HIS A N 1
ATOM 2620 C CA . HIS A 1 326 ? 19.283 0.966 -4.347 1.00 76.31 326 HIS A CA 1
ATOM 2621 C C . HIS A 1 326 ? 20.240 0.632 -3.199 1.00 76.31 326 HIS A C 1
ATOM 2623 O O . HIS A 1 326 ? 20.110 1.189 -2.114 1.00 76.31 326 HIS A O 1
ATOM 2629 N N . LEU A 1 327 ? 21.244 -0.207 -3.472 1.00 68.62 327 LEU A N 1
ATOM 2630 C CA . LEU A 1 327 ? 22.248 -0.617 -2.491 1.00 68.62 327 LEU A CA 1
ATOM 2631 C C . LEU A 1 327 ? 23.057 0.575 -1.967 1.00 68.62 327 LEU A C 1
ATOM 2633 O O . LEU A 1 327 ? 23.276 0.682 -0.765 1.00 68.62 327 LEU A O 1
ATOM 2637 N N . GLU A 1 328 ? 23.466 1.500 -2.839 1.00 71.69 328 GLU A N 1
ATOM 2638 C CA . GLU A 1 328 ? 24.196 2.707 -2.429 1.00 71.69 328 GLU A CA 1
ATOM 2639 C C . GLU A 1 328 ? 23.366 3.618 -1.505 1.00 71.69 328 GLU A C 1
ATOM 2641 O O . GLU A 1 328 ? 23.906 4.185 -0.554 1.00 71.69 328 GLU A O 1
ATOM 2646 N N . GLU A 1 329 ? 22.064 3.766 -1.758 1.00 70.38 329 GLU A N 1
ATOM 2647 C CA . GLU A 1 329 ? 21.170 4.572 -0.917 1.00 70.38 329 GLU A CA 1
ATOM 2648 C C . GLU A 1 329 ? 20.854 3.896 0.418 1.00 70.38 329 GLU A C 1
ATOM 2650 O O . GLU A 1 329 ? 20.998 4.537 1.461 1.00 70.38 329 GLU A O 1
ATOM 2655 N N . SER A 1 330 ? 20.484 2.612 0.400 1.00 62.31 330 SER A N 1
ATOM 2656 C CA . SER A 1 330 ? 20.241 1.824 1.615 1.00 62.31 330 SER A CA 1
ATOM 2657 C C . SER A 1 330 ? 21.479 1.815 2.513 1.00 62.31 330 SER A C 1
ATOM 2659 O O . SER A 1 330 ? 21.376 2.004 3.725 1.00 62.31 330 SER A O 1
ATOM 2661 N N . TRP A 1 331 ? 22.667 1.709 1.909 1.00 54.31 331 TRP A N 1
ATOM 2662 C CA . TRP A 1 331 ? 23.939 1.795 2.619 1.00 54.31 331 TRP A CA 1
ATOM 2663 C C . TRP A 1 331 ? 24.165 3.163 3.276 1.00 54.31 331 TRP A C 1
ATOM 2665 O O . TRP A 1 331 ? 24.547 3.230 4.442 1.00 54.31 331 TRP A O 1
ATOM 2675 N N . ARG A 1 332 ? 23.896 4.269 2.570 1.00 59.91 332 ARG A N 1
ATOM 2676 C CA . ARG A 1 332 ? 24.014 5.623 3.145 1.00 59.91 332 ARG A CA 1
ATOM 2677 C C . ARG A 1 332 ? 23.034 5.852 4.290 1.00 59.91 332 ARG A C 1
ATOM 2679 O O . ARG A 1 332 ? 23.395 6.476 5.285 1.00 59.91 332 ARG A O 1
ATOM 2686 N N . GLU A 1 333 ? 21.799 5.373 4.154 1.00 55.44 333 GLU A N 1
ATOM 2687 C CA . GLU A 1 333 ? 20.794 5.477 5.215 1.00 55.44 333 GLU A CA 1
ATOM 2688 C C . GLU A 1 333 ? 21.226 4.690 6.461 1.00 55.44 333 GLU A C 1
ATOM 2690 O O . GLU A 1 333 ? 21.080 5.178 7.585 1.00 55.44 333 GLU A O 1
ATOM 2695 N N . PHE A 1 334 ? 21.811 3.510 6.257 1.00 50.16 334 PHE A N 1
ATOM 2696 C CA . PHE A 1 334 ? 22.394 2.693 7.312 1.00 50.16 334 PHE A CA 1
ATOM 2697 C C . PHE A 1 334 ? 23.594 3.379 7.995 1.00 50.16 334 PHE A C 1
ATOM 2699 O O . PHE A 1 334 ? 23.608 3.515 9.221 1.00 50.16 334 PHE A O 1
ATOM 2706 N N . GLU A 1 335 ? 24.566 3.890 7.226 1.00 42.00 335 GLU A N 1
ATOM 2707 C CA . GLU A 1 335 ? 25.714 4.646 7.758 1.00 42.00 335 GLU A CA 1
ATOM 2708 C C . GLU A 1 335 ? 25.258 5.856 8.588 1.00 42.00 335 GLU A C 1
ATOM 2710 O O . GLU A 1 335 ? 25.781 6.095 9.679 1.00 42.00 335 GLU A O 1
ATOM 2715 N N . TRP A 1 336 ? 24.256 6.601 8.110 1.00 34.81 336 TRP A N 1
ATOM 2716 C CA . TRP A 1 336 ? 23.707 7.765 8.808 1.00 34.81 336 TRP A CA 1
ATOM 2717 C C . TRP A 1 336 ? 23.054 7.395 10.145 1.00 34.81 336 TRP A C 1
ATOM 2719 O O . TRP A 1 336 ? 23.385 7.990 11.173 1.00 34.81 336 TRP A O 1
ATOM 2729 N N . LYS A 1 337 ? 22.163 6.393 10.159 1.00 36.84 337 LYS A N 1
ATOM 2730 C CA . LYS A 1 337 ? 21.468 5.958 11.385 1.00 36.84 337 LYS A CA 1
ATOM 2731 C C . LYS A 1 337 ? 22.442 5.474 12.462 1.00 36.84 337 LYS A C 1
ATOM 2733 O O . LYS A 1 337 ? 22.210 5.731 13.641 1.00 36.84 337 LYS A O 1
ATOM 2738 N N . ASN A 1 338 ? 23.554 4.865 12.057 1.00 37.59 338 ASN A N 1
ATOM 2739 C CA . ASN A 1 338 ? 24.571 4.370 12.984 1.00 37.59 338 ASN A CA 1
ATOM 2740 C C . ASN A 1 338 ? 25.603 5.423 13.401 1.00 37.59 338 ASN A C 1
ATOM 2742 O O . ASN A 1 338 ? 26.160 5.332 14.493 1.00 37.59 338 ASN A O 1
ATOM 2746 N N . THR A 1 339 ? 25.824 6.461 12.593 1.00 32.34 339 THR A N 1
ATOM 2747 C CA . THR A 1 339 ? 26.719 7.573 12.957 1.00 32.34 339 THR A CA 1
ATOM 2748 C C . THR A 1 339 ? 26.124 8.451 14.066 1.00 32.34 339 THR A C 1
ATOM 2750 O O . THR A 1 339 ? 26.865 9.004 14.874 1.00 32.34 339 THR A O 1
ATOM 2753 N N . VAL A 1 340 ? 24.793 8.539 14.172 1.00 28.95 340 VAL A N 1
ATOM 2754 C CA . VAL A 1 340 ? 24.090 9.394 15.154 1.00 28.95 340 VAL A CA 1
ATOM 2755 C C . VAL A 1 340 ? 24.046 8.787 16.577 1.00 28.95 340 VAL A C 1
ATOM 2757 O O . VAL A 1 340 ? 23.556 9.431 17.501 1.00 28.95 340 VAL A O 1
ATOM 2760 N N . ARG A 1 341 ? 24.602 7.586 16.814 1.00 30.44 341 ARG A N 1
ATOM 2761 C CA . ARG A 1 341 ? 24.465 6.864 18.100 1.00 30.44 341 ARG A CA 1
ATOM 2762 C C . ARG A 1 341 ? 25.719 6.708 18.980 1.00 30.44 341 ARG A C 1
ATOM 2764 O O . ARG A 1 341 ? 25.628 5.971 19.955 1.00 30.44 341 ARG A O 1
ATOM 2771 N N . PHE A 1 342 ? 26.850 7.391 18.743 1.00 31.22 342 PHE A N 1
ATOM 2772 C CA . PHE A 1 342 ? 28.074 7.118 19.531 1.00 31.22 342 PHE A CA 1
ATOM 2773 C C . PHE A 1 342 ? 28.839 8.327 20.099 1.00 31.22 342 PHE A C 1
ATOM 2775 O O . PHE A 1 342 ? 29.381 9.154 19.367 1.00 31.22 342 PHE A O 1
ATOM 2782 N N . PHE A 1 343 ? 28.959 8.331 21.435 1.00 28.05 343 PHE A N 1
ATOM 2783 C CA . PHE A 1 343 ? 30.021 8.983 22.210 1.00 28.05 343 PHE A CA 1
ATOM 2784 C C . PHE A 1 343 ? 31.349 8.226 22.022 1.00 28.05 343 PHE A C 1
ATOM 2786 O O . PHE A 1 343 ? 31.385 6.997 22.025 1.00 28.05 343 PHE A O 1
ATOM 2793 N N . ILE A 1 344 ? 32.443 8.972 21.869 1.00 26.94 344 ILE A N 1
ATOM 2794 C CA . ILE A 1 344 ? 33.819 8.469 21.755 1.00 26.94 344 ILE A CA 1
ATOM 2795 C C . ILE A 1 344 ? 34.403 8.303 23.165 1.00 26.94 344 ILE A C 1
ATOM 2797 O O . ILE A 1 344 ? 34.342 9.235 23.962 1.00 26.94 344 ILE A O 1
ATOM 2801 N N . THR A 1 345 ? 35.047 7.171 23.460 1.00 23.47 345 THR A N 1
ATOM 2802 C CA . THR A 1 345 ? 36.060 7.096 24.529 1.00 23.47 345 THR A CA 1
ATOM 2803 C C . THR A 1 345 ? 37.373 6.622 23.904 1.00 23.47 345 THR A C 1
ATOM 2805 O O . THR A 1 345 ? 37.395 5.534 23.326 1.00 23.47 345 THR A O 1
ATOM 2808 N N . PRO A 1 346 ? 38.460 7.412 23.951 1.00 29.14 346 PRO A N 1
ATOM 2809 C CA . PRO A 1 346 ? 39.749 6.995 23.423 1.00 29.14 346 PRO A CA 1
ATOM 2810 C C . PRO A 1 346 ? 40.478 6.161 24.482 1.00 29.14 346 PRO A C 1
ATOM 2812 O O . PRO A 1 346 ? 40.736 6.638 25.583 1.00 29.14 346 PRO A O 1
ATOM 2815 N N . ALA A 1 347 ? 40.830 4.917 24.163 1.00 28.47 347 ALA A N 1
ATOM 2816 C CA . ALA A 1 347 ? 41.797 4.157 24.949 1.00 28.47 347 ALA A CA 1
ATOM 2817 C C . ALA A 1 347 ? 42.700 3.343 24.016 1.00 28.47 347 ALA A C 1
ATOM 2819 O O . ALA A 1 347 ? 42.232 2.549 23.201 1.00 28.47 347 ALA A O 1
ATOM 2820 N N . ILE A 1 348 ? 43.999 3.599 24.146 1.00 30.20 348 ILE A N 1
ATOM 2821 C CA . ILE A 1 348 ? 45.106 2.945 23.449 1.00 30.20 348 ILE A CA 1
ATOM 2822 C C . ILE A 1 348 ? 45.242 1.502 23.971 1.00 30.20 348 ILE A C 1
ATOM 2824 O O . ILE A 1 348 ? 45.174 1.274 25.178 1.00 30.20 348 ILE A O 1
ATOM 2828 N N . GLY A 1 349 ? 45.395 0.547 23.044 1.00 38.47 349 GLY A N 1
ATOM 2829 C CA . GLY A 1 349 ? 45.801 -0.848 23.272 1.00 38.47 349 GLY A CA 1
ATOM 2830 C C . GLY A 1 349 ? 44.921 -1.697 24.200 1.00 38.47 349 GLY A C 1
ATOM 2831 O O . GLY A 1 349 ? 45.331 -1.964 25.325 1.00 38.47 349 GLY A O 1
ATOM 2832 N N . LYS A 1 350 ? 43.749 -2.193 23.756 1.00 41.28 350 LYS A N 1
ATOM 2833 C CA . LYS A 1 350 ? 42.954 -3.172 24.537 1.00 41.28 350 LYS A CA 1
ATOM 2834 C C . LYS A 1 350 ? 42.182 -4.200 23.697 1.00 41.28 350 LYS A C 1
ATOM 2836 O O . LYS A 1 350 ? 41.505 -3.865 22.728 1.00 41.28 350 LYS A O 1
ATOM 2841 N N . LEU A 1 351 ? 42.223 -5.451 24.169 1.00 40.84 351 LEU A N 1
ATOM 2842 C CA . LEU A 1 351 ? 41.354 -6.567 23.782 1.00 40.84 351 LEU A CA 1
ATOM 2843 C C . LEU A 1 351 ? 39.956 -6.346 24.403 1.00 40.84 351 LEU A C 1
ATOM 2845 O O . LEU A 1 351 ? 39.805 -6.421 25.623 1.00 40.84 351 LEU A O 1
ATOM 2849 N N . GLY A 1 352 ? 38.933 -6.054 23.596 1.00 46.22 352 GLY A N 1
ATOM 2850 C CA . GLY A 1 352 ? 37.569 -5.801 24.084 1.00 46.22 352 GLY A CA 1
ATOM 2851 C C . GLY A 1 352 ? 36.675 -7.042 24.002 1.00 46.22 352 GLY A C 1
ATOM 2852 O O . GLY A 1 352 ? 36.521 -7.618 22.922 1.00 46.22 352 GLY A O 1
ATOM 2853 N N . ARG A 1 353 ? 36.058 -7.448 25.123 1.00 45.84 353 ARG A N 1
ATOM 2854 C CA . ARG A 1 353 ? 34.959 -8.432 25.156 1.00 45.84 353 ARG A CA 1
ATOM 2855 C C . ARG A 1 353 ? 33.681 -7.741 25.624 1.00 45.84 353 ARG A C 1
ATOM 2857 O O . ARG A 1 353 ? 33.658 -7.218 26.733 1.00 45.84 353 ARG A O 1
ATOM 2864 N N . THR A 1 354 ? 32.634 -7.759 24.806 1.00 51.56 354 THR A N 1
ATOM 2865 C CA . THR A 1 354 ? 31.300 -7.250 25.169 1.00 51.56 354 THR A CA 1
ATOM 2866 C C . THR A 1 354 ? 30.236 -8.321 24.926 1.00 51.56 354 THR A C 1
ATOM 2868 O O . THR A 1 354 ? 30.389 -9.181 24.056 1.00 51.56 354 THR A O 1
ATOM 2871 N N . ALA A 1 355 ? 29.163 -8.302 25.717 1.00 40.78 355 ALA A N 1
ATOM 2872 C CA . ALA A 1 355 ? 28.032 -9.213 25.579 1.00 40.78 355 ALA A CA 1
ATOM 2873 C C . ALA A 1 355 ? 26.735 -8.397 25.509 1.00 40.78 355 ALA A C 1
ATOM 2875 O O . ALA A 1 355 ? 26.402 -7.755 26.494 1.00 40.78 355 ALA A O 1
ATOM 2876 N N . GLY A 1 356 ? 26.047 -8.441 24.361 1.00 48.06 356 GLY A N 1
ATOM 2877 C CA . GLY A 1 356 ? 24.629 -8.087 24.185 1.00 48.06 356 GLY A CA 1
ATOM 2878 C C . GLY A 1 356 ? 24.208 -6.632 24.456 1.00 48.06 356 GLY A C 1
ATOM 2879 O O . GLY A 1 356 ? 24.266 -6.152 25.582 1.00 48.06 356 GLY A O 1
ATOM 2880 N N . GLY A 1 357 ? 23.690 -5.960 23.422 1.00 52.00 357 GLY A N 1
ATOM 2881 C CA . GLY A 1 357 ? 23.018 -4.653 23.481 1.00 52.00 357 GLY A CA 1
ATOM 2882 C C . GLY A 1 357 ? 22.794 -4.065 22.079 1.00 52.00 357 GLY A C 1
ATOM 2883 O O . GLY A 1 357 ? 23.467 -4.493 21.140 1.00 52.00 357 GLY A O 1
ATOM 2884 N N . ASP A 1 358 ? 21.879 -3.092 21.950 1.00 47.81 358 ASP A N 1
ATOM 2885 C CA . ASP A 1 358 ? 21.390 -2.494 20.686 1.00 47.81 358 ASP A CA 1
ATOM 2886 C C . ASP A 1 358 ? 22.492 -2.130 19.663 1.00 47.81 358 ASP A C 1
ATOM 2888 O O . ASP A 1 358 ? 22.265 -2.196 18.460 1.00 47.81 358 ASP A O 1
ATOM 2892 N N . ALA A 1 359 ? 23.696 -1.727 20.097 1.00 55.75 359 ALA A N 1
ATOM 2893 C CA . ALA A 1 359 ? 24.829 -1.493 19.195 1.00 55.75 359 ALA A CA 1
ATOM 2894 C C . ALA A 1 359 ? 26.188 -1.587 19.913 1.00 55.75 359 ALA A C 1
ATOM 2896 O O . ALA A 1 359 ? 26.362 -1.069 21.018 1.00 55.75 359 ALA A O 1
ATOM 2897 N N . VAL A 1 360 ? 27.186 -2.185 19.255 1.00 57.47 360 VAL A N 1
ATOM 2898 C CA . VAL A 1 360 ? 28.567 -2.319 19.748 1.00 57.47 360 VAL A CA 1
ATOM 2899 C C . VAL A 1 360 ? 29.526 -1.643 18.770 1.00 57.47 360 VAL A C 1
ATOM 2901 O O . VAL A 1 360 ? 29.701 -2.118 17.650 1.00 57.47 360 VAL A O 1
ATOM 2904 N N . MET A 1 361 ? 30.194 -0.567 19.196 1.00 59.34 361 MET A N 1
ATOM 2905 C CA . MET A 1 361 ? 31.181 0.145 18.376 1.00 59.34 361 MET A CA 1
ATOM 2906 C C . MET A 1 361 ? 32.512 0.335 19.111 1.00 59.34 361 MET A C 1
ATOM 2908 O O . MET A 1 361 ? 32.532 0.805 20.246 1.00 59.34 361 MET A O 1
ATOM 2912 N N . LEU A 1 362 ? 33.629 0.042 18.438 1.00 63.38 362 LEU A N 1
ATOM 2913 C CA . LEU A 1 362 ? 34.972 0.450 18.865 1.00 63.38 362 LEU A CA 1
ATOM 2914 C C . LEU A 1 362 ? 35.620 1.358 17.817 1.00 63.38 362 LEU A C 1
ATOM 2916 O O . LEU A 1 362 ? 35.619 1.046 16.624 1.00 63.38 362 LEU A O 1
ATOM 2920 N N . ARG A 1 363 ? 36.211 2.466 18.280 1.00 61.56 363 ARG A N 1
ATOM 2921 C CA . ARG A 1 363 ? 37.069 3.346 17.479 1.00 61.56 363 ARG A CA 1
ATOM 2922 C C . ARG A 1 363 ? 38.440 3.462 18.136 1.00 61.56 363 ARG A C 1
ATOM 2924 O O . ARG A 1 363 ? 38.519 3.908 19.276 1.00 61.56 363 ARG A O 1
ATOM 2931 N N . THR A 1 364 ? 39.501 3.106 17.421 1.00 59.69 364 THR A N 1
ATOM 2932 C CA . THR A 1 364 ? 40.886 3.246 17.901 1.00 59.69 364 THR A CA 1
ATOM 2933 C C . THR A 1 364 ? 41.736 4.017 16.887 1.00 59.69 364 THR A C 1
ATOM 2935 O O . THR A 1 364 ? 41.428 4.053 15.696 1.00 59.69 364 THR A O 1
ATOM 2938 N N . ALA A 1 365 ? 42.780 4.698 17.364 1.00 53.91 365 ALA A N 1
ATOM 2939 C CA . ALA A 1 365 ? 43.685 5.494 16.526 1.00 53.91 365 ALA A CA 1
ATOM 2940 C C . ALA A 1 365 ? 44.982 4.747 16.143 1.00 53.91 365 ALA A C 1
ATOM 2942 O O . ALA A 1 365 ? 45.797 5.303 15.419 1.00 53.91 365 ALA A O 1
ATOM 2943 N N . GLY A 1 366 ? 45.166 3.509 16.616 1.00 54.12 366 GLY A N 1
ATOM 2944 C CA . GLY A 1 366 ? 46.363 2.692 16.394 1.00 54.12 366 GLY A CA 1
ATOM 2945 C C . GLY A 1 366 ? 46.671 1.751 17.568 1.00 54.12 366 GLY A C 1
ATOM 2946 O O . GLY A 1 366 ? 46.042 1.853 18.628 1.00 54.12 366 GLY A O 1
ATOM 2947 N N . GLY A 1 367 ? 47.624 0.839 17.352 1.00 55.03 367 GLY A N 1
ATOM 2948 C CA . GLY A 1 367 ? 48.156 -0.136 18.315 1.00 55.03 367 GLY A CA 1
ATOM 2949 C C . GLY A 1 367 ? 48.554 -1.452 17.632 1.00 55.03 367 GLY A C 1
ATOM 2950 O O . GLY A 1 367 ? 47.933 -1.809 16.635 1.00 55.03 367 GLY A O 1
ATOM 2951 N N . ASP A 1 368 ? 49.537 -2.171 18.181 1.00 49.59 368 ASP A N 1
ATOM 2952 C CA . ASP A 1 368 ? 50.118 -3.398 17.596 1.00 49.59 368 ASP A CA 1
ATOM 2953 C C . ASP A 1 368 ? 49.047 -4.457 17.257 1.00 49.59 368 ASP A C 1
ATOM 2955 O O . ASP A 1 368 ? 49.070 -5.091 16.207 1.00 49.59 368 ASP A O 1
ATOM 2959 N N . ALA A 1 369 ? 48.028 -4.611 18.115 1.00 58.66 369 ALA A N 1
ATOM 2960 C CA . ALA A 1 369 ? 46.887 -5.486 17.850 1.00 58.66 369 ALA A CA 1
ATOM 2961 C C . ALA A 1 369 ? 45.556 -4.897 18.347 1.00 58.66 369 ALA A C 1
ATOM 2963 O O . ALA A 1 369 ? 45.403 -4.529 19.516 1.00 58.66 369 ALA A O 1
ATOM 2964 N N . VAL A 1 370 ? 44.547 -4.876 17.471 1.00 65.38 370 VAL A N 1
ATOM 2965 C CA . VAL A 1 370 ? 43.188 -4.393 17.758 1.00 65.38 370 VAL A CA 1
ATOM 2966 C C . VAL A 1 370 ? 42.195 -5.540 17.582 1.00 65.38 370 VAL A C 1
ATOM 2968 O O . VAL A 1 370 ? 41.960 -6.005 16.468 1.00 65.38 370 VAL A O 1
ATOM 2971 N N . MET A 1 371 ? 41.566 -5.991 18.674 1.00 64.75 371 MET A N 1
ATOM 2972 C CA . MET A 1 371 ? 40.572 -7.072 18.630 1.00 64.75 371 MET A CA 1
ATOM 2973 C C . MET A 1 371 ? 39.251 -6.691 19.313 1.00 64.75 371 MET A C 1
ATOM 2975 O O . MET A 1 371 ? 39.228 -6.400 20.511 1.00 64.75 371 MET A O 1
ATOM 2979 N N . LEU A 1 372 ? 38.139 -6.806 18.573 1.00 68.56 372 LEU A N 1
ATOM 2980 C CA . LEU A 1 372 ? 36.771 -6.786 19.110 1.00 68.56 372 LEU A CA 1
ATOM 2981 C C . LEU A 1 372 ? 36.180 -8.201 19.093 1.00 68.56 372 LEU A C 1
ATOM 2983 O O . LEU A 1 372 ? 36.089 -8.829 18.033 1.00 68.56 372 LEU A O 1
ATOM 2987 N N . ARG A 1 373 ? 35.706 -8.679 20.250 1.00 66.12 373 ARG A N 1
ATOM 2988 C CA . ARG A 1 373 ? 34.854 -9.873 20.352 1.00 66.12 373 ARG A CA 1
ATOM 2989 C C . ARG A 1 373 ? 33.505 -9.508 20.968 1.00 66.12 373 ARG A C 1
ATOM 2991 O O . ARG A 1 373 ? 33.465 -9.068 22.114 1.00 66.12 373 ARG A O 1
ATOM 2998 N N . THR A 1 374 ? 32.421 -9.756 20.238 1.00 65.81 374 THR A N 1
ATOM 2999 C CA . THR A 1 374 ? 31.048 -9.603 20.744 1.00 65.81 374 THR A CA 1
ATOM 3000 C C . THR A 1 374 ? 30.219 -10.873 20.532 1.00 65.81 374 THR A C 1
ATOM 3002 O O . THR A 1 374 ? 30.470 -11.650 19.609 1.00 65.81 374 THR A O 1
ATOM 3005 N N . ALA A 1 375 ? 29.250 -11.105 21.420 1.00 58.88 375 ALA A N 1
ATOM 3006 C CA . ALA A 1 375 ? 28.259 -12.176 21.308 1.00 58.88 375 ALA A CA 1
ATOM 3007 C C . ALA A 1 375 ? 27.060 -11.816 20.399 1.00 58.88 375 ALA A C 1
ATOM 3009 O O . ALA A 1 375 ? 26.202 -12.665 20.192 1.00 58.88 375 ALA A O 1
ATOM 3010 N N . GLY A 1 376 ? 27.005 -10.591 19.856 1.00 57.81 376 GLY A N 1
ATOM 3011 C CA . GLY A 1 376 ? 25.928 -10.096 18.985 1.00 57.81 376 GLY A CA 1
ATOM 3012 C C . GLY A 1 376 ? 25.454 -8.679 19.349 1.00 57.81 376 GLY A C 1
ATOM 3013 O O . GLY A 1 376 ? 25.940 -8.094 20.321 1.00 57.81 376 GLY A O 1
ATOM 3014 N N . GLY A 1 377 ? 24.529 -8.138 18.553 1.00 59.22 377 GLY A N 1
ATOM 3015 C CA . GLY A 1 377 ? 23.885 -6.818 18.690 1.00 59.22 377 GLY A CA 1
ATOM 3016 C C . GLY A 1 377 ? 23.334 -6.343 17.337 1.00 59.22 377 GLY A C 1
ATOM 3017 O O . GLY A 1 377 ? 23.835 -6.810 16.317 1.00 59.22 377 GLY A O 1
ATOM 3018 N N . ASP A 1 378 ? 22.343 -5.445 17.303 1.00 54.00 378 ASP A N 1
ATOM 3019 C CA . ASP A 1 378 ? 21.698 -5.018 16.040 1.00 54.00 378 ASP A CA 1
ATOM 3020 C C . ASP A 1 378 ? 22.729 -4.416 15.062 1.00 54.00 378 ASP A C 1
ATOM 3022 O O . ASP A 1 378 ? 22.697 -4.665 13.858 1.00 54.00 378 ASP A O 1
ATOM 3026 N N . ALA A 1 379 ? 23.718 -3.679 15.585 1.00 60.66 379 ALA A N 1
ATOM 3027 C CA . ALA A 1 379 ? 24.855 -3.181 14.810 1.00 60.66 379 ALA A CA 1
ATOM 3028 C C . ALA A 1 379 ? 26.199 -3.417 15.518 1.00 60.66 379 ALA A C 1
ATOM 3030 O O . ALA A 1 379 ? 26.401 -2.994 16.659 1.00 60.66 379 ALA A O 1
ATOM 3031 N N . VAL A 1 380 ? 27.161 -4.028 14.819 1.00 64.06 380 VAL A N 1
ATOM 3032 C CA . VAL A 1 380 ? 28.522 -4.286 15.318 1.00 64.06 380 VAL A CA 1
ATOM 3033 C C . VAL A 1 380 ? 29.551 -3.614 14.412 1.00 64.06 380 VAL A C 1
ATOM 3035 O O . VAL A 1 380 ? 29.651 -3.947 13.233 1.00 64.06 380 VAL A O 1
ATOM 3038 N N . MET A 1 381 ? 30.359 -2.694 14.947 1.00 67.44 381 MET A N 1
ATOM 3039 C CA . MET A 1 381 ? 31.302 -1.907 14.147 1.00 67.44 381 MET A CA 1
ATOM 3040 C C . MET A 1 381 ? 32.680 -1.727 14.806 1.00 67.44 381 MET A C 1
ATOM 3042 O O . MET A 1 381 ? 32.791 -1.283 15.945 1.00 67.44 381 MET A O 1
ATOM 3046 N N . LEU A 1 382 ? 33.754 -1.997 14.060 1.00 70.31 382 LEU A N 1
ATOM 3047 C CA . LEU A 1 382 ? 35.130 -1.659 14.442 1.00 70.31 382 LEU A CA 1
ATOM 3048 C C . LEU A 1 382 ? 35.730 -0.705 13.413 1.00 70.31 382 LEU A C 1
ATOM 3050 O O . LEU A 1 382 ? 35.792 -1.035 12.229 1.00 70.31 382 LEU A O 1
ATOM 3054 N N . MET A 1 383 ? 36.189 0.462 13.868 1.00 71.56 383 MET A N 1
ATOM 3055 C CA . MET A 1 383 ? 36.989 1.373 13.055 1.00 71.56 383 MET A CA 1
ATOM 3056 C C . MET A 1 383 ? 38.365 1.597 13.671 1.00 71.56 383 MET A C 1
ATOM 3058 O O . MET A 1 383 ? 38.456 2.010 14.825 1.00 71.56 383 MET A O 1
ATOM 3062 N N . THR A 1 384 ? 39.423 1.422 12.887 1.00 64.94 384 THR A N 1
ATOM 3063 C CA . THR A 1 384 ? 40.782 1.794 13.300 1.00 64.94 384 THR A CA 1
ATOM 3064 C C . THR A 1 384 ? 41.509 2.603 12.226 1.00 64.94 384 THR A C 1
ATOM 3066 O O . THR A 1 384 ? 41.223 2.472 11.035 1.00 64.94 384 THR A O 1
ATOM 3069 N N . ALA A 1 385 ? 42.414 3.485 12.654 1.00 61.94 385 ALA A N 1
ATOM 3070 C CA . ALA A 1 385 ? 43.316 4.224 11.770 1.00 61.94 385 ALA A CA 1
ATOM 3071 C C . ALA A 1 385 ? 44.580 3.421 11.384 1.00 61.94 385 ALA A C 1
ATOM 3073 O O . ALA A 1 385 ? 45.299 3.849 10.488 1.00 61.94 385 ALA A O 1
ATOM 3074 N N . GLY A 1 386 ? 44.828 2.263 12.011 1.00 59.97 386 GLY A N 1
ATOM 3075 C CA . GLY A 1 386 ? 45.957 1.369 11.718 1.00 59.97 386 GLY A CA 1
ATOM 3076 C C . GLY A 1 386 ? 46.214 0.341 12.832 1.00 59.97 386 GLY A C 1
ATOM 3077 O O . GLY A 1 386 ? 45.501 0.334 13.842 1.00 59.97 386 GLY A O 1
ATOM 3078 N N . GLY A 1 387 ? 47.215 -0.520 12.638 1.00 60.78 387 GLY A N 1
ATOM 3079 C CA . GLY A 1 387 ? 47.662 -1.554 13.584 1.00 60.78 387 GLY A CA 1
ATOM 3080 C C . GLY A 1 387 ? 48.057 -2.851 12.875 1.00 60.78 387 GLY A C 1
ATOM 3081 O O . GLY A 1 387 ? 47.401 -3.206 11.899 1.00 60.78 387 GLY A O 1
ATOM 3082 N N . ASP A 1 388 ? 49.087 -3.547 13.355 1.00 59.81 388 ASP A N 1
ATOM 3083 C CA . ASP A 1 388 ? 49.690 -4.703 12.666 1.00 59.81 388 ASP A CA 1
ATOM 3084 C C . ASP A 1 388 ? 48.665 -5.837 12.475 1.00 59.81 388 ASP A C 1
ATOM 3086 O O . ASP A 1 388 ? 48.533 -6.408 11.393 1.00 59.81 388 ASP A O 1
ATOM 3090 N N . ALA A 1 389 ? 47.841 -6.109 13.497 1.00 66.06 389 ALA A N 1
ATOM 3091 C CA . ALA A 1 389 ? 46.751 -7.086 13.418 1.00 66.06 389 ALA A CA 1
ATOM 3092 C C . ALA A 1 389 ? 45.393 -6.514 13.864 1.00 66.06 389 ALA A C 1
ATOM 3094 O O . ALA A 1 389 ? 45.189 -6.169 15.031 1.00 66.06 389 ALA A O 1
ATOM 3095 N N . VAL A 1 390 ? 44.404 -6.499 12.963 1.00 72.56 390 VAL A N 1
ATOM 3096 C CA . VAL A 1 390 ? 43.041 -6.002 13.231 1.00 72.56 390 VAL A CA 1
ATOM 3097 C C . VAL A 1 390 ? 42.019 -7.126 13.070 1.00 72.56 390 VAL A C 1
ATOM 3099 O O . VAL A 1 390 ? 41.824 -7.653 11.977 1.00 72.56 390 VAL A O 1
ATOM 3102 N N . MET A 1 391 ? 41.298 -7.477 14.140 1.00 74.56 391 MET A N 1
ATOM 3103 C CA . MET A 1 391 ? 40.304 -8.555 14.121 1.00 74.56 391 MET A CA 1
ATOM 3104 C C . MET A 1 391 ? 38.951 -8.151 14.724 1.00 74.56 391 MET A C 1
ATOM 3106 O O . MET A 1 391 ? 38.859 -7.722 15.874 1.00 74.56 391 MET A O 1
ATOM 3110 N N . LEU A 1 392 ? 37.867 -8.414 13.990 1.00 76.44 392 LEU A N 1
ATOM 3111 C CA . LEU A 1 392 ? 36.492 -8.368 14.497 1.00 76.44 392 LEU A CA 1
ATOM 3112 C C . LEU A 1 392 ? 35.878 -9.768 14.484 1.00 76.44 392 LEU A C 1
ATOM 3114 O O . LEU A 1 392 ? 35.786 -10.400 13.431 1.00 76.44 392 LEU A O 1
ATOM 3118 N N . ARG A 1 393 ? 35.428 -10.249 15.647 1.00 75.69 393 ARG A N 1
ATOM 3119 C CA . ARG A 1 393 ? 34.653 -11.490 15.772 1.00 75.69 393 ARG A CA 1
ATOM 3120 C C . ARG A 1 393 ? 33.299 -11.213 16.415 1.00 75.69 393 ARG A C 1
ATOM 3122 O O . ARG A 1 393 ? 33.250 -10.769 17.560 1.00 75.69 393 ARG A O 1
ATOM 3129 N N . THR A 1 394 ? 32.223 -11.552 15.716 1.00 72.12 394 THR A N 1
ATOM 3130 C CA . THR A 1 394 ? 30.859 -11.525 16.261 1.00 72.12 394 THR A CA 1
ATOM 3131 C C . THR A 1 394 ? 30.133 -12.851 16.029 1.00 72.12 394 THR A C 1
ATOM 3133 O O . THR A 1 394 ? 30.458 -13.586 15.096 1.00 72.12 394 THR A O 1
ATOM 3136 N N . ALA A 1 395 ? 29.180 -13.188 16.900 1.00 67.44 395 ALA A N 1
ATOM 3137 C CA . ALA A 1 395 ? 28.272 -14.320 16.704 1.00 67.44 395 ALA A CA 1
ATOM 3138 C C . ALA A 1 395 ? 27.041 -13.965 15.838 1.00 67.44 395 ALA A C 1
ATOM 3140 O O . ALA A 1 395 ? 26.247 -14.849 15.546 1.00 67.44 395 ALA A O 1
ATOM 3141 N N . GLY A 1 396 ? 26.898 -12.707 15.403 1.00 63.75 396 GLY A N 1
ATOM 3142 C CA . GLY A 1 396 ? 25.812 -12.236 14.534 1.00 63.75 396 GLY A CA 1
ATOM 3143 C C . GLY A 1 396 ? 25.488 -10.752 14.743 1.00 63.75 396 GLY A C 1
ATOM 3144 O O . GLY A 1 396 ? 26.201 -10.061 15.478 1.00 63.75 396 GLY A O 1
ATOM 3145 N N . GLY A 1 397 ? 24.424 -10.283 14.096 1.00 62.06 397 GLY A N 1
ATOM 3146 C CA . GLY A 1 397 ? 23.894 -8.916 14.170 1.00 62.06 397 GLY A CA 1
ATOM 3147 C C . GLY A 1 397 ? 23.328 -8.477 12.823 1.00 62.06 397 GLY A C 1
ATOM 3148 O O . GLY A 1 397 ? 23.886 -8.885 11.808 1.00 62.06 397 GLY A O 1
ATOM 3149 N N . ASP A 1 398 ? 22.265 -7.669 12.794 1.00 61.66 398 ASP A N 1
ATOM 3150 C CA . ASP A 1 398 ? 21.621 -7.224 11.542 1.00 61.66 398 ASP A CA 1
ATOM 3151 C C . ASP A 1 398 ? 22.650 -6.576 10.605 1.00 61.66 398 ASP A C 1
ATOM 3153 O O . ASP A 1 398 ? 22.624 -6.768 9.390 1.00 61.66 398 ASP A O 1
ATOM 3157 N N . ALA A 1 399 ? 23.638 -5.873 11.173 1.00 65.94 399 ALA A N 1
ATOM 3158 C CA . ALA A 1 399 ? 24.760 -5.379 10.398 1.00 65.94 399 ALA A CA 1
ATOM 3159 C C . ALA A 1 399 ? 26.119 -5.402 11.108 1.00 65.94 399 ALA A C 1
ATOM 3161 O O . ALA A 1 399 ? 26.286 -4.948 12.243 1.00 65.94 399 ALA A O 1
ATOM 3162 N N . VAL A 1 400 ? 27.137 -5.866 10.379 1.00 71.44 400 VAL A N 1
ATOM 3163 C CA . VAL A 1 400 ? 28.498 -6.083 10.883 1.00 71.44 400 VAL A CA 1
ATOM 3164 C C . VAL A 1 400 ? 29.522 -5.389 9.985 1.00 71.44 400 VAL A C 1
ATOM 3166 O O . VAL A 1 400 ? 29.610 -5.684 8.794 1.00 71.44 400 VAL A O 1
ATOM 3169 N N . MET A 1 401 ? 30.349 -4.502 10.549 1.00 75.50 401 MET A N 1
ATOM 3170 C CA . MET A 1 401 ? 31.344 -3.732 9.794 1.00 75.50 401 MET A CA 1
ATOM 3171 C C . MET A 1 401 ? 32.729 -3.690 10.455 1.00 75.50 401 MET A C 1
ATOM 3173 O O . MET A 1 401 ? 32.873 -3.343 11.626 1.00 75.50 401 MET A O 1
ATOM 3177 N N . LEU A 1 402 ? 33.775 -3.942 9.664 1.00 77.00 402 LEU A N 1
ATOM 3178 C CA . LEU A 1 402 ? 35.164 -3.615 10.007 1.00 77.00 402 LEU A CA 1
ATOM 3179 C C . LEU A 1 402 ? 35.698 -2.617 8.981 1.00 77.00 402 LEU A C 1
ATOM 3181 O O . LEU A 1 402 ? 35.700 -2.900 7.781 1.00 77.00 402 LEU A O 1
ATOM 3185 N N . ARG A 1 403 ? 36.167 -1.457 9.452 1.00 79.25 403 ARG A N 1
ATOM 3186 C CA . ARG A 1 403 ? 36.859 -0.464 8.627 1.00 79.25 403 ARG A CA 1
ATOM 3187 C C . ARG A 1 403 ? 38.244 -0.152 9.184 1.00 79.25 403 ARG A C 1
ATOM 3189 O O . ARG A 1 403 ? 38.355 0.292 10.321 1.00 79.25 403 ARG A O 1
ATOM 3196 N N . THR A 1 404 ? 39.280 -0.310 8.372 1.00 72.44 404 THR A N 1
ATOM 3197 C CA . THR A 1 404 ? 40.638 0.120 8.728 1.00 72.44 404 THR A CA 1
ATOM 3198 C C . THR A 1 404 ? 41.288 0.949 7.622 1.00 72.44 404 THR A C 1
ATOM 3200 O O . THR A 1 404 ? 40.957 0.786 6.445 1.00 72.44 404 THR A O 1
ATOM 3203 N N . ALA A 1 405 ? 42.173 1.873 8.002 1.00 66.75 405 ALA A N 1
ATOM 3204 C CA . ALA A 1 405 ? 43.017 2.627 7.076 1.00 66.75 405 ALA A CA 1
ATOM 3205 C C . ALA A 1 405 ? 44.359 1.924 6.756 1.00 66.75 405 ALA A C 1
ATOM 3207 O O . ALA A 1 405 ? 45.030 2.344 5.821 1.00 66.75 405 ALA A O 1
ATOM 3208 N N . GLY A 1 406 ? 44.712 0.843 7.466 1.00 65.00 406 GLY A N 1
ATOM 3209 C CA . GLY A 1 406 ? 45.917 0.031 7.235 1.00 65.00 406 GLY A CA 1
ATOM 3210 C C . GLY A 1 406 ? 46.054 -1.136 8.228 1.00 65.00 406 GLY A C 1
ATOM 3211 O O . GLY A 1 406 ? 45.250 -1.238 9.161 1.00 65.00 406 GLY A O 1
ATOM 3212 N N . GLY A 1 407 ? 47.052 -1.999 8.027 1.00 62.56 407 GLY A N 1
ATOM 3213 C CA . GLY A 1 407 ? 47.419 -3.095 8.935 1.00 62.56 407 GLY A CA 1
ATOM 3214 C C . GLY A 1 407 ? 47.812 -4.378 8.207 1.00 62.56 407 GLY A C 1
ATOM 3215 O O . GLY A 1 407 ? 47.125 -4.759 7.265 1.00 62.56 407 GLY A O 1
ATOM 3216 N N . ASP A 1 408 ? 48.876 -5.043 8.652 1.00 63.78 408 ASP A N 1
ATOM 3217 C CA . ASP A 1 408 ? 49.470 -6.212 7.985 1.00 63.78 408 ASP A CA 1
ATOM 3218 C C . ASP A 1 408 ? 48.458 -7.361 7.841 1.00 63.78 408 ASP A C 1
ATOM 3220 O O . ASP A 1 408 ? 48.346 -7.980 6.785 1.00 63.78 408 ASP A O 1
ATOM 3224 N N . ALA A 1 409 ? 47.631 -7.603 8.868 1.00 69.88 409 ALA A N 1
ATOM 3225 C CA . ALA A 1 409 ? 46.590 -8.632 8.842 1.00 69.88 409 ALA A CA 1
ATOM 3226 C C . ALA A 1 409 ? 45.224 -8.127 9.339 1.00 69.88 409 ALA A C 1
ATOM 3228 O O . ALA A 1 409 ? 45.015 -7.859 10.525 1.00 69.88 409 ALA A O 1
ATOM 3229 N N . VAL A 1 410 ? 44.232 -8.093 8.443 1.00 76.88 410 VAL A N 1
ATOM 3230 C CA . VAL A 1 410 ? 42.863 -7.635 8.728 1.00 76.88 410 VAL A CA 1
ATOM 3231 C C . VAL A 1 410 ? 41.862 -8.782 8.585 1.00 76.88 410 VAL A C 1
ATOM 3233 O O . VAL A 1 410 ? 41.699 -9.350 7.505 1.00 76.88 410 VAL A O 1
ATOM 3236 N N . MET A 1 411 ? 41.121 -9.102 9.652 1.00 78.31 411 MET A N 1
ATOM 3237 C CA . MET A 1 411 ? 40.151 -10.202 9.656 1.00 78.31 411 MET A CA 1
ATOM 3238 C C . MET A 1 411 ? 38.779 -9.818 10.233 1.00 78.31 411 MET A C 1
ATOM 3240 O O . MET A 1 411 ? 38.662 -9.423 11.392 1.00 78.31 411 MET A O 1
ATOM 3244 N N . LEU A 1 412 ? 37.705 -10.063 9.474 1.00 80.75 412 LEU A N 1
ATOM 3245 C CA . LEU A 1 412 ? 36.321 -10.051 9.969 1.00 80.75 412 LEU A CA 1
ATOM 3246 C C . LEU A 1 412 ? 35.768 -11.478 9.972 1.00 80.75 412 LEU A C 1
ATOM 3248 O O . LEU A 1 412 ? 35.730 -12.139 8.934 1.00 80.75 412 LEU A O 1
ATOM 3252 N N . ARG A 1 413 ? 35.311 -11.954 11.137 1.00 79.69 413 ARG A N 1
ATOM 3253 C CA . ARG A 1 413 ? 34.552 -13.204 11.268 1.00 79.69 413 ARG A CA 1
ATOM 3254 C C . ARG A 1 413 ? 33.188 -12.949 11.900 1.00 79.69 413 ARG A C 1
ATOM 3256 O O . ARG A 1 413 ? 33.119 -12.487 13.036 1.00 79.69 413 ARG A O 1
ATOM 3263 N N . THR A 1 414 ? 32.124 -13.330 11.208 1.00 76.06 414 THR A N 1
ATOM 3264 C CA . THR A 1 414 ? 30.765 -13.355 11.764 1.00 76.06 414 THR A CA 1
ATOM 3265 C C . THR A 1 414 ? 30.099 -14.714 11.536 1.00 76.06 414 THR A C 1
ATOM 3267 O O . THR A 1 414 ? 30.486 -15.445 10.625 1.00 76.06 414 THR A O 1
ATOM 3270 N N . ALA A 1 415 ? 29.144 -15.089 12.388 1.00 71.06 415 ALA A N 1
ATOM 3271 C CA . ALA A 1 415 ? 28.293 -16.260 12.167 1.00 71.06 415 ALA A CA 1
ATOM 3272 C C . ALA A 1 415 ? 26.997 -15.928 11.389 1.00 71.06 415 ALA A C 1
ATOM 3274 O O . ALA A 1 415 ? 26.238 -16.840 11.090 1.00 71.06 415 ALA A O 1
ATOM 3275 N N . GLY A 1 416 ? 26.765 -14.661 11.021 1.00 66.44 416 GLY A N 1
ATOM 3276 C CA . GLY A 1 416 ? 25.624 -14.217 10.207 1.00 66.44 416 GLY A CA 1
ATOM 3277 C C . GLY A 1 416 ? 25.394 -12.700 10.272 1.00 66.44 416 GLY A C 1
ATOM 3278 O O . GLY A 1 416 ? 26.171 -11.991 10.921 1.00 66.44 416 GLY A O 1
ATOM 3279 N N . GLY A 1 417 ? 24.339 -12.225 9.608 1.00 63.75 417 GLY A N 1
ATOM 3280 C CA . GLY A 1 417 ? 23.872 -10.833 9.624 1.00 63.75 417 GLY A CA 1
ATOM 3281 C C . GLY A 1 417 ? 23.356 -10.368 8.266 1.00 63.75 417 GLY A C 1
ATOM 3282 O O . GLY A 1 417 ? 23.944 -10.749 7.260 1.00 63.75 417 GLY A O 1
ATOM 3283 N N . ASP A 1 418 ? 22.301 -9.553 8.223 1.00 63.91 418 ASP A N 1
ATOM 3284 C CA . ASP A 1 418 ? 21.670 -9.097 6.972 1.00 63.91 418 ASP A CA 1
ATOM 3285 C C . ASP A 1 418 ? 22.684 -8.367 6.070 1.00 63.91 418 ASP A C 1
ATOM 3287 O O . ASP A 1 418 ? 22.731 -8.584 4.859 1.00 63.91 418 ASP A O 1
ATOM 3291 N N . ALA A 1 419 ? 23.568 -7.548 6.660 1.00 69.94 419 ALA A N 1
ATOM 3292 C CA . ALA A 1 419 ? 24.634 -6.847 5.943 1.00 69.94 419 ALA A CA 1
ATOM 3293 C C . ALA A 1 419 ? 26.018 -7.011 6.602 1.00 69.94 419 ALA A C 1
ATOM 3295 O O . ALA A 1 419 ? 26.268 -6.533 7.711 1.00 69.94 419 ALA A O 1
ATOM 3296 N N . VAL A 1 420 ? 26.978 -7.607 5.885 1.00 73.81 420 VAL A N 1
ATOM 3297 C CA . VAL A 1 420 ? 28.355 -7.819 6.370 1.00 73.81 420 VAL A CA 1
ATOM 3298 C C . VAL A 1 420 ? 29.365 -7.108 5.473 1.00 73.81 420 VAL A C 1
ATOM 3300 O O . VAL A 1 420 ? 29.466 -7.405 4.282 1.00 73.81 420 VAL A O 1
ATOM 3303 N N . MET A 1 421 ? 30.174 -6.206 6.044 1.00 78.12 421 MET A N 1
ATOM 3304 C CA . MET A 1 421 ? 31.163 -5.429 5.291 1.00 78.12 421 MET A CA 1
ATOM 3305 C C . MET A 1 421 ? 32.562 -5.404 5.923 1.00 78.12 421 MET A C 1
ATOM 3307 O O . MET A 1 421 ? 32.742 -4.990 7.068 1.00 78.12 421 MET A O 1
ATOM 3311 N N . LEU A 1 422 ? 33.586 -5.720 5.125 1.00 80.25 422 LEU A N 1
ATOM 3312 C CA . LEU A 1 422 ? 34.986 -5.397 5.429 1.00 80.25 422 LEU A CA 1
ATOM 3313 C C . LEU A 1 422 ? 35.497 -4.341 4.445 1.00 80.25 422 LEU A C 1
ATOM 3315 O O . LEU A 1 422 ? 35.426 -4.528 3.228 1.00 80.25 422 LEU A O 1
ATOM 3319 N N . ARG A 1 423 ? 36.034 -3.238 4.975 1.00 80.62 423 ARG A N 1
ATOM 3320 C CA . ARG A 1 423 ? 36.739 -2.206 4.207 1.00 80.62 423 ARG A CA 1
ATOM 3321 C C . ARG A 1 423 ? 38.141 -1.986 4.756 1.00 80.62 423 ARG A C 1
ATOM 3323 O O . ARG A 1 423 ? 38.285 -1.584 5.905 1.00 80.62 423 ARG A O 1
ATOM 3330 N N . THR A 1 424 ? 39.148 -2.144 3.911 1.00 75.00 424 THR A N 1
ATOM 3331 C CA . THR A 1 424 ? 40.521 -1.732 4.227 1.00 75.00 424 THR A CA 1
ATOM 3332 C C . THR A 1 424 ? 41.098 -0.837 3.126 1.00 75.00 424 THR A C 1
ATOM 3334 O O . THR A 1 424 ? 40.708 -0.954 1.961 1.00 75.00 424 THR A O 1
ATOM 3337 N N . ALA A 1 425 ? 41.957 0.112 3.505 1.00 66.31 425 ALA A N 1
ATOM 3338 C CA . ALA A 1 425 ? 42.685 0.989 2.585 1.00 66.31 425 ALA A CA 1
ATOM 3339 C C . ALA A 1 425 ? 44.125 0.510 2.285 1.00 66.31 425 ALA A C 1
ATOM 3341 O O . ALA A 1 425 ? 44.774 1.116 1.439 1.00 66.31 425 ALA A O 1
ATOM 3342 N N . GLY A 1 426 ? 44.592 -0.578 2.912 1.00 64.94 426 GLY A N 1
ATOM 3343 C CA . GLY A 1 426 ? 45.915 -1.187 2.698 1.00 64.94 426 GLY A CA 1
ATOM 3344 C C . GLY A 1 426 ? 46.224 -2.280 3.735 1.00 64.94 426 GLY A C 1
ATOM 3345 O O . GLY A 1 426 ? 45.500 -2.380 4.730 1.00 64.94 426 GLY A O 1
ATOM 3346 N N . GLY A 1 427 ? 47.257 -3.095 3.490 1.00 62.66 427 GLY A N 1
ATOM 3347 C CA . GLY A 1 427 ? 47.667 -4.220 4.347 1.00 62.66 427 GLY A CA 1
ATOM 3348 C C . GLY A 1 427 ? 48.026 -5.485 3.567 1.00 62.66 427 GLY A C 1
ATOM 3349 O O . GLY A 1 427 ? 47.462 -5.684 2.496 1.00 62.66 427 GLY A O 1
ATOM 3350 N N . ASP A 1 428 ? 48.901 -6.340 4.097 1.00 62.66 428 ASP A N 1
ATOM 3351 C CA . ASP A 1 428 ? 49.399 -7.543 3.403 1.00 62.66 428 ASP A CA 1
ATOM 3352 C C . ASP A 1 428 ? 48.296 -8.601 3.216 1.00 62.66 428 ASP A C 1
ATOM 3354 O O . ASP A 1 428 ? 48.192 -9.239 2.169 1.00 62.66 428 ASP A O 1
ATOM 3358 N N . ALA A 1 429 ? 47.407 -8.766 4.204 1.00 69.62 429 ALA A N 1
ATOM 3359 C CA . ALA A 1 429 ? 46.333 -9.756 4.159 1.00 69.62 429 ALA A CA 1
ATOM 3360 C C . ALA A 1 429 ? 44.969 -9.217 4.623 1.00 69.62 429 ALA A C 1
ATOM 3362 O O . ALA A 1 429 ? 44.810 -8.712 5.736 1.00 69.62 429 ALA A O 1
ATOM 3363 N N . ALA A 1 430 ? 43.926 -9.425 3.809 1.00 78.00 430 ALA A N 1
ATOM 3364 C CA . ALA A 1 430 ? 42.542 -9.071 4.134 1.00 78.00 430 ALA A CA 1
ATOM 3365 C C . ALA A 1 430 ? 41.599 -10.277 4.008 1.00 78.00 430 ALA A C 1
ATOM 3367 O O . ALA A 1 430 ? 41.393 -10.814 2.918 1.00 78.00 430 ALA A O 1
ATOM 3368 N N . MET A 1 431 ? 40.957 -10.674 5.113 1.00 78.19 431 MET A N 1
ATOM 3369 C CA . MET A 1 431 ? 40.061 -11.833 5.153 1.00 78.19 431 MET A CA 1
ATOM 3370 C C . MET A 1 431 ? 38.676 -11.515 5.740 1.00 78.19 431 MET A C 1
ATOM 3372 O O . MET A 1 431 ? 38.548 -11.124 6.900 1.00 78.19 431 MET A O 1
ATOM 3376 N N . LEU A 1 432 ? 37.611 -11.797 4.981 1.00 80.62 432 LEU A N 1
ATOM 3377 C CA . LEU A 1 432 ? 36.227 -11.821 5.476 1.00 80.62 432 LEU A CA 1
ATOM 3378 C C . LEU A 1 432 ? 35.716 -13.262 5.496 1.00 80.62 432 LEU A C 1
ATOM 3380 O O . LEU A 1 432 ? 35.722 -13.945 4.471 1.00 80.62 432 LEU A O 1
ATOM 3384 N N . ARG A 1 433 ? 35.242 -13.724 6.657 1.00 79.19 433 ARG A N 1
ATOM 3385 C CA . ARG A 1 433 ? 34.526 -14.998 6.801 1.00 79.19 433 ARG A CA 1
ATOM 3386 C C . ARG A 1 433 ? 33.154 -14.778 7.430 1.00 79.19 433 ARG A C 1
ATOM 3388 O O . ARG A 1 433 ? 33.073 -14.310 8.562 1.00 79.19 433 ARG A O 1
ATOM 3395 N N . THR A 1 434 ? 32.099 -15.189 6.740 1.00 77.00 434 THR A N 1
ATOM 3396 C CA . THR A 1 434 ? 30.740 -15.234 7.296 1.00 77.00 434 THR A CA 1
ATOM 3397 C C . THR A 1 434 ? 30.093 -16.604 7.075 1.00 77.00 434 THR A C 1
ATOM 3399 O O . THR A 1 434 ? 30.483 -17.329 6.159 1.00 77.00 434 THR A O 1
ATOM 3402 N N . ALA A 1 435 ? 29.156 -16.995 7.940 1.00 69.81 435 ALA A N 1
ATOM 3403 C CA . ALA A 1 435 ? 28.326 -18.185 7.740 1.00 69.81 435 ALA A CA 1
ATOM 3404 C C . ALA A 1 435 ? 26.995 -17.884 7.009 1.00 69.81 435 ALA A C 1
ATOM 3406 O O . ALA A 1 435 ? 26.279 -18.820 6.680 1.00 69.81 435 ALA A O 1
ATOM 3407 N N . GLY A 1 436 ? 26.693 -16.614 6.702 1.00 66.00 436 GLY A N 1
ATOM 3408 C CA . GLY A 1 436 ? 25.519 -16.193 5.922 1.00 66.00 436 GLY A CA 1
ATOM 3409 C C . GLY A 1 436 ? 25.302 -14.672 5.941 1.00 66.00 436 GLY A C 1
ATOM 3410 O O . GLY A 1 436 ? 26.065 -13.957 6.602 1.00 66.00 436 GLY A O 1
ATOM 3411 N N . GLY A 1 437 ? 24.282 -14.197 5.224 1.00 62.56 437 GLY A N 1
ATOM 3412 C CA . GLY A 1 437 ? 23.839 -12.797 5.205 1.00 62.56 437 GLY A CA 1
ATOM 3413 C C . GLY A 1 437 ? 23.320 -12.341 3.845 1.00 62.56 437 GLY A C 1
ATOM 3414 O O . GLY A 1 437 ? 23.926 -12.700 2.842 1.00 62.56 437 GLY A O 1
ATOM 3415 N N . ASP A 1 438 ? 22.247 -11.550 3.801 1.00 61.44 438 ASP A N 1
ATOM 3416 C CA . ASP A 1 438 ? 21.601 -11.106 2.552 1.00 61.44 438 ASP A CA 1
ATOM 3417 C C . ASP A 1 438 ? 22.590 -10.368 1.631 1.00 61.44 438 ASP A C 1
ATOM 3419 O O . ASP A 1 438 ? 22.628 -10.592 0.421 1.00 61.44 438 ASP A O 1
ATOM 3423 N N . ALA A 1 439 ? 23.459 -9.526 2.207 1.00 65.06 439 ALA A N 1
ATOM 3424 C CA . ALA A 1 439 ? 24.492 -8.791 1.482 1.00 65.06 439 ALA A CA 1
ATOM 3425 C C . ALA A 1 439 ? 25.878 -8.909 2.140 1.00 65.06 439 ALA A C 1
ATOM 3427 O O . ALA A 1 439 ? 26.121 -8.411 3.243 1.00 65.06 439 ALA A O 1
ATOM 3428 N N . VAL A 1 440 ? 26.843 -9.486 1.416 1.00 71.81 440 VAL A N 1
ATOM 3429 C CA . VAL A 1 440 ? 28.232 -9.654 1.879 1.00 71.81 440 VAL A CA 1
ATOM 3430 C C . VAL A 1 440 ? 29.196 -8.906 0.964 1.00 71.81 440 VAL A C 1
ATOM 3432 O O . VAL A 1 440 ? 29.289 -9.197 -0.229 1.00 71.81 440 VAL A O 1
ATOM 3435 N N . MET A 1 441 ? 29.971 -7.968 1.519 1.00 75.62 441 MET A N 1
ATOM 3436 C CA . MET A 1 441 ? 30.917 -7.156 0.750 1.00 75.62 441 MET A CA 1
ATOM 3437 C C . MET A 1 441 ? 32.320 -7.095 1.370 1.00 75.62 441 MET A C 1
ATOM 3439 O O . MET A 1 441 ? 32.502 -6.650 2.503 1.00 75.62 441 MET A O 1
ATOM 3443 N N . LEU A 1 442 ? 33.342 -7.422 0.575 1.00 78.56 442 LEU A N 1
ATOM 3444 C CA . LEU A 1 442 ? 34.741 -7.093 0.874 1.00 78.56 442 LEU A CA 1
ATOM 3445 C C . LEU A 1 442 ? 35.233 -6.028 -0.108 1.00 78.56 442 LEU A C 1
ATOM 3447 O O . LEU A 1 442 ? 35.168 -6.215 -1.326 1.00 78.56 442 LEU A O 1
ATOM 3451 N N . ARG A 1 443 ? 35.752 -4.912 0.419 1.00 79.06 443 ARG A N 1
ATOM 3452 C CA . ARG A 1 443 ? 36.471 -3.901 -0.366 1.00 79.06 443 ARG A CA 1
ATOM 3453 C C . ARG A 1 443 ? 37.868 -3.658 0.187 1.00 79.06 443 ARG A C 1
ATOM 3455 O O . ARG A 1 443 ? 38.004 -3.258 1.340 1.00 79.06 443 ARG A O 1
ATOM 3462 N N . THR A 1 444 ? 38.873 -3.785 -0.667 1.00 74.19 444 THR A N 1
ATOM 3463 C CA . THR A 1 444 ? 40.248 -3.382 -0.355 1.00 74.19 444 THR A CA 1
ATOM 3464 C C . THR A 1 444 ? 40.847 -2.507 -1.460 1.00 74.19 444 THR A C 1
ATOM 3466 O O . THR A 1 444 ? 40.409 -2.570 -2.613 1.00 74.19 444 THR A O 1
ATOM 3469 N N . ALA A 1 445 ? 41.793 -1.641 -1.092 1.00 65.88 445 ALA A N 1
ATOM 3470 C CA . ALA A 1 445 ? 42.594 -0.835 -2.012 1.00 65.88 445 ALA A CA 1
ATOM 3471 C C . ALA A 1 445 ? 43.950 -1.485 -2.385 1.00 65.88 445 ALA A C 1
ATOM 3473 O O . ALA A 1 445 ? 44.609 -0.975 -3.282 1.00 65.88 445 ALA A O 1
ATOM 3474 N N . GLY A 1 446 ? 44.332 -2.610 -1.763 1.00 64.62 446 GLY A N 1
ATOM 3475 C CA . GLY A 1 446 ? 45.558 -3.376 -2.048 1.00 64.62 446 GLY A CA 1
ATOM 3476 C C . GLY A 1 446 ? 45.804 -4.499 -1.024 1.00 64.62 446 GLY A C 1
ATOM 3477 O O . GLY A 1 446 ? 45.037 -4.606 -0.062 1.00 64.62 446 GLY A O 1
ATOM 3478 N N . GLY A 1 447 ? 46.835 -5.321 -1.250 1.00 62.03 447 GLY A N 1
ATOM 3479 C CA . GLY A 1 447 ? 47.316 -6.362 -0.327 1.00 62.03 447 GLY A CA 1
ATOM 3480 C C . GLY A 1 447 ? 47.665 -7.688 -0.999 1.00 62.03 447 GLY A C 1
ATOM 3481 O O . GLY A 1 447 ? 46.928 -8.120 -1.879 1.00 62.03 447 GLY A O 1
ATOM 3482 N N . ASP A 1 448 ? 48.746 -8.335 -0.571 1.00 60.28 448 ASP A N 1
ATOM 3483 C CA . ASP A 1 448 ? 49.291 -9.575 -1.147 1.00 60.28 448 ASP A CA 1
ATOM 3484 C C . ASP A 1 448 ? 48.256 -10.714 -1.183 1.00 60.28 448 ASP A C 1
ATOM 3486 O O . ASP A 1 448 ? 48.156 -11.446 -2.167 1.00 60.28 448 ASP A O 1
ATOM 3490 N N . ALA A 1 449 ? 47.420 -10.845 -0.143 1.00 65.62 449 ALA A N 1
ATOM 3491 C CA . ALA A 1 449 ? 46.409 -11.900 -0.044 1.00 65.62 449 ALA A CA 1
ATOM 3492 C C . ALA A 1 449 ? 45.017 -11.381 0.360 1.00 65.62 449 ALA A C 1
ATOM 3494 O O . ALA A 1 449 ? 44.769 -10.967 1.496 1.00 65.62 449 ALA A O 1
ATOM 3495 N N . VAL A 1 450 ? 44.037 -11.503 -0.541 1.00 73.38 450 VAL A N 1
ATOM 3496 C CA . VAL A 1 450 ? 42.647 -11.077 -0.308 1.00 73.38 450 VAL A CA 1
ATOM 3497 C C . VAL A 1 450 ? 41.702 -12.272 -0.388 1.00 73.38 450 VAL A C 1
ATOM 3499 O O . VAL A 1 450 ? 41.565 -12.895 -1.439 1.00 73.38 450 VAL A O 1
ATOM 3502 N N . MET A 1 451 ? 40.984 -12.576 0.698 1.00 74.69 451 MET A N 1
ATOM 3503 C CA . MET A 1 451 ? 40.050 -13.706 0.739 1.00 74.69 451 MET A CA 1
ATOM 3504 C C . MET A 1 451 ? 38.665 -13.341 1.293 1.00 74.69 451 MET A C 1
ATOM 3506 O O . MET A 1 451 ? 38.523 -12.896 2.431 1.00 74.69 451 MET A O 1
ATOM 3510 N N . LEU A 1 452 ? 37.611 -13.652 0.532 1.00 78.06 452 LEU A N 1
ATOM 3511 C CA . LEU A 1 452 ? 36.225 -13.670 1.015 1.00 78.06 452 LEU A CA 1
ATOM 3512 C C . LEU A 1 452 ? 35.714 -15.111 1.036 1.00 78.06 452 LEU A C 1
ATOM 3514 O O . LEU A 1 452 ? 35.703 -15.790 0.009 1.00 78.06 452 LEU A O 1
ATOM 3518 N N . ARG A 1 453 ? 35.265 -15.576 2.207 1.00 75.88 453 ARG A N 1
ATOM 3519 C CA . ARG A 1 453 ? 34.550 -16.850 2.358 1.00 75.88 453 ARG A CA 1
ATOM 3520 C C . ARG A 1 453 ? 33.173 -16.629 2.967 1.00 75.88 453 ARG A C 1
ATOM 3522 O O . ARG A 1 453 ? 33.077 -16.129 4.085 1.00 75.88 453 ARG A O 1
ATOM 3529 N N . THR A 1 454 ? 32.134 -17.077 2.279 1.00 73.56 454 THR A N 1
ATOM 3530 C CA . THR A 1 454 ? 30.776 -17.128 2.829 1.00 73.56 454 THR A CA 1
ATOM 3531 C C . THR A 1 454 ? 30.144 -18.507 2.638 1.00 73.56 454 THR A C 1
ATOM 3533 O O . THR A 1 454 ? 30.492 -19.221 1.698 1.00 73.56 454 THR A O 1
ATOM 3536 N N . ALA A 1 455 ? 29.267 -18.913 3.557 1.00 64.62 455 ALA A N 1
ATOM 3537 C CA . ALA A 1 455 ? 28.459 -20.127 3.423 1.00 64.62 455 ALA A CA 1
ATOM 3538 C C . ALA A 1 455 ? 27.066 -19.871 2.797 1.00 64.62 455 ALA A C 1
ATOM 3540 O O . ALA A 1 455 ? 26.361 -20.835 2.527 1.00 64.62 455 ALA A O 1
ATOM 3541 N N . GLY A 1 456 ? 26.701 -18.610 2.513 1.00 64.12 456 GLY A N 1
ATOM 3542 C CA . GLY A 1 456 ? 25.465 -18.216 1.814 1.00 64.12 456 GLY A CA 1
ATOM 3543 C C . GLY A 1 456 ? 25.285 -16.690 1.717 1.00 64.12 456 GLY A C 1
ATOM 3544 O O . GLY A 1 456 ? 26.081 -15.947 2.301 1.00 64.12 456 GLY A O 1
ATOM 3545 N N . GLY A 1 457 ? 24.259 -16.239 0.987 1.00 59.78 457 GLY A N 1
ATOM 3546 C CA . GLY A 1 457 ? 23.844 -14.831 0.891 1.00 59.78 457 GLY A CA 1
ATOM 3547 C C . GLY A 1 457 ? 23.351 -14.408 -0.492 1.00 59.78 457 GLY A C 1
ATOM 3548 O O . GLY A 1 457 ? 23.999 -14.747 -1.476 1.00 59.78 457 GLY A O 1
ATOM 3549 N N . ASP A 1 458 ? 22.252 -13.654 -0.573 1.00 58.25 458 ASP A N 1
ATOM 3550 C CA . ASP A 1 458 ? 21.596 -13.265 -1.835 1.00 58.25 458 ASP A CA 1
ATOM 3551 C C . ASP A 1 458 ? 22.544 -12.492 -2.770 1.00 58.25 458 ASP A C 1
ATOM 3553 O O . ASP A 1 458 ? 22.576 -12.725 -3.979 1.00 58.25 458 ASP A O 1
ATOM 3557 N N . ALA A 1 459 ? 23.375 -11.601 -2.215 1.00 60.78 459 ALA A N 1
ATOM 3558 C CA . ALA A 1 459 ? 24.356 -10.820 -2.965 1.00 60.78 459 ALA A CA 1
ATOM 3559 C C . ALA A 1 459 ? 25.755 -10.851 -2.325 1.00 60.78 459 ALA A C 1
ATOM 3561 O O . ALA A 1 459 ? 25.991 -10.300 -1.245 1.00 60.78 459 ALA A O 1
ATOM 3562 N N . VAL A 1 460 ? 26.736 -11.411 -3.040 1.00 67.38 460 VAL A N 1
ATOM 3563 C CA . VAL A 1 460 ? 28.136 -11.505 -2.593 1.00 67.38 460 VAL A CA 1
ATOM 3564 C C . VAL A 1 460 ? 29.047 -10.709 -3.524 1.00 67.38 460 VAL A C 1
ATOM 3566 O O . VAL A 1 460 ? 29.139 -10.998 -4.716 1.00 67.38 460 VAL A O 1
ATOM 3569 N N . MET A 1 461 ? 29.778 -9.726 -2.987 1.00 71.69 461 MET A N 1
ATOM 3570 C CA . MET A 1 461 ? 30.688 -8.884 -3.769 1.00 71.69 461 MET A CA 1
ATOM 3571 C C . MET A 1 461 ? 32.098 -8.799 -3.171 1.00 71.69 461 MET A C 1
ATOM 3573 O O . MET A 1 461 ? 32.291 -8.338 -2.046 1.00 71.69 461 MET A O 1
ATOM 3577 N N . LEU A 1 462 ? 33.113 -9.114 -3.980 1.00 74.50 462 LEU A N 1
ATOM 3578 C CA . LEU A 1 462 ? 34.514 -8.790 -3.694 1.00 74.50 462 LEU A CA 1
ATOM 3579 C C . LEU A 1 462 ? 34.998 -7.720 -4.672 1.00 74.50 462 LEU A C 1
ATOM 3581 O O . LEU A 1 462 ? 34.926 -7.895 -5.891 1.00 74.50 462 LEU A O 1
ATOM 3585 N N . ARG A 1 463 ? 35.508 -6.605 -4.136 1.00 75.94 463 ARG A N 1
ATOM 3586 C CA . ARG A 1 463 ? 36.213 -5.582 -4.915 1.00 75.94 463 ARG A CA 1
ATOM 3587 C C . ARG A 1 463 ? 37.609 -5.333 -4.364 1.00 75.94 463 ARG A C 1
ATOM 3589 O O . ARG A 1 463 ? 37.743 -4.894 -3.226 1.00 75.94 463 ARG A O 1
ATOM 3596 N N . THR A 1 464 ? 38.618 -5.498 -5.205 1.00 70.69 464 THR A N 1
ATOM 3597 C CA . THR A 1 464 ? 39.991 -5.096 -4.892 1.00 70.69 464 THR A CA 1
ATOM 3598 C C . THR A 1 464 ? 40.581 -4.210 -5.992 1.00 70.69 464 THR A C 1
ATOM 3600 O O . THR A 1 464 ? 40.185 -4.316 -7.156 1.00 70.69 464 THR A O 1
ATOM 3603 N N . ALA A 1 465 ? 41.473 -3.291 -5.612 1.00 64.19 465 ALA A N 1
ATOM 3604 C CA . ALA A 1 465 ? 42.269 -2.483 -6.535 1.00 64.19 465 ALA A CA 1
ATOM 3605 C C . ALA A 1 465 ? 43.658 -3.093 -6.850 1.00 64.19 465 ALA A C 1
ATOM 3607 O O . ALA A 1 465 ? 44.314 -2.594 -7.755 1.00 64.19 465 ALA A O 1
ATOM 3608 N N . GLY A 1 466 ? 44.062 -4.181 -6.176 1.00 62.66 466 GLY A N 1
ATOM 3609 C CA . GLY A 1 466 ? 45.305 -4.934 -6.420 1.00 62.66 466 GLY A CA 1
ATOM 3610 C C . GLY A 1 466 ? 45.504 -6.088 -5.419 1.00 62.66 466 GLY A C 1
ATOM 3611 O O . GLY A 1 466 ? 44.773 -6.151 -4.426 1.00 62.66 466 GLY A O 1
ATOM 3612 N N . GLY A 1 467 ? 46.456 -6.989 -5.687 1.00 59.38 467 GLY A N 1
ATOM 3613 C CA . GLY A 1 467 ? 46.884 -8.056 -4.769 1.00 59.38 467 GLY A CA 1
ATOM 3614 C C . GLY A 1 467 ? 47.317 -9.350 -5.455 1.00 59.38 467 GLY A C 1
ATOM 3615 O O . GLY A 1 467 ? 46.617 -9.802 -6.356 1.00 59.38 467 GLY A O 1
ATOM 3616 N N . ASP A 1 468 ? 48.424 -9.952 -5.021 1.00 57.53 468 ASP A N 1
ATOM 3617 C CA . ASP A 1 468 ? 49.056 -11.112 -5.673 1.00 57.53 468 ASP A CA 1
ATOM 3618 C C . ASP A 1 468 ? 48.122 -12.333 -5.731 1.00 57.53 468 ASP A C 1
ATOM 3620 O O . ASP A 1 468 ? 48.024 -13.007 -6.756 1.00 57.53 468 ASP A O 1
ATOM 3624 N N . ALA A 1 469 ? 47.359 -12.585 -4.661 1.00 59.72 469 ALA A N 1
ATOM 3625 C CA . ALA A 1 469 ? 46.402 -13.684 -4.570 1.00 59.72 469 ALA A CA 1
ATOM 3626 C C . ALA A 1 469 ? 45.008 -13.213 -4.122 1.00 59.72 469 ALA A C 1
ATOM 3628 O O . ALA A 1 469 ? 44.788 -12.814 -2.975 1.00 59.72 469 ALA A O 1
ATOM 3629 N N . VAL A 1 470 ? 44.010 -13.342 -5.004 1.00 66.44 470 VAL A N 1
ATOM 3630 C CA . VAL A 1 470 ? 42.612 -12.968 -4.726 1.00 66.44 470 VAL A CA 1
ATOM 3631 C C . VAL A 1 470 ? 41.712 -14.197 -4.793 1.00 66.44 470 VAL A C 1
ATOM 3633 O O . VAL A 1 470 ? 41.549 -14.802 -5.851 1.00 66.44 470 VAL A O 1
ATOM 3636 N N . MET A 1 471 ? 41.056 -14.541 -3.682 1.00 68.25 471 MET A N 1
ATOM 3637 C CA . MET A 1 471 ? 40.143 -15.683 -3.601 1.00 68.25 471 MET A CA 1
ATOM 3638 C C . MET A 1 471 ? 38.738 -15.288 -3.121 1.00 68.25 471 MET A C 1
ATOM 3640 O O . MET A 1 471 ? 38.556 -14.762 -2.022 1.00 68.25 471 MET A O 1
ATOM 3644 N N . LEU A 1 472 ? 37.714 -15.660 -3.893 1.00 72.81 472 LEU A N 1
ATOM 3645 C CA . LEU A 1 472 ? 36.319 -15.682 -3.443 1.00 72.81 472 LEU A CA 1
ATOM 3646 C C . LEU A 1 472 ? 35.836 -17.130 -3.382 1.00 72.81 472 LEU A C 1
ATOM 3648 O O . LEU A 1 472 ? 35.854 -17.838 -4.387 1.00 72.81 472 LEU A O 1
ATOM 3652 N N . ARG A 1 473 ? 35.374 -17.568 -2.206 1.00 70.12 473 ARG A N 1
ATOM 3653 C CA . ARG A 1 473 ? 34.663 -18.843 -2.048 1.00 70.12 473 ARG A CA 1
ATOM 3654 C C . ARG A 1 473 ? 33.282 -18.612 -1.457 1.00 70.12 473 ARG A C 1
ATOM 3656 O O . ARG A 1 473 ? 33.174 -18.105 -0.341 1.00 70.12 473 ARG A O 1
ATOM 3663 N N . THR A 1 474 ? 32.247 -19.048 -2.160 1.00 68.50 474 THR A N 1
ATOM 3664 C CA . THR A 1 474 ? 30.881 -19.072 -1.630 1.00 68.50 474 THR A CA 1
ATOM 3665 C C . THR A 1 474 ? 30.244 -20.454 -1.777 1.00 68.50 474 THR A C 1
ATOM 3667 O O . THR A 1 474 ? 30.505 -21.157 -2.753 1.00 68.50 474 THR A O 1
ATOM 3670 N N . ALA A 1 475 ? 29.438 -20.859 -0.793 1.00 60.25 475 ALA A N 1
ATOM 3671 C CA . ALA A 1 475 ? 28.626 -22.074 -0.857 1.00 60.25 475 ALA A CA 1
ATOM 3672 C C . ALA A 1 475 ? 27.182 -21.833 -1.366 1.00 60.25 475 ALA A C 1
ATOM 3674 O O . ALA A 1 475 ? 26.453 -22.804 -1.522 1.00 60.25 475 ALA A O 1
ATOM 3675 N N . GLY A 1 476 ? 26.789 -20.579 -1.654 1.00 61.06 476 GLY A N 1
ATOM 3676 C CA . GLY A 1 476 ? 25.479 -20.201 -2.214 1.00 61.06 476 GLY A CA 1
ATOM 3677 C C . GLY A 1 476 ? 25.323 -18.683 -2.448 1.00 61.06 476 GLY A C 1
ATOM 3678 O O . GLY A 1 476 ? 26.101 -17.904 -1.889 1.00 61.06 476 GLY A O 1
ATOM 3679 N N . GLY A 1 477 ? 24.336 -18.274 -3.258 1.00 56.28 477 GLY A N 1
ATOM 3680 C CA . GLY A 1 477 ? 23.912 -16.873 -3.437 1.00 56.28 477 GLY A CA 1
ATOM 3681 C C . GLY A 1 477 ? 23.402 -16.503 -4.835 1.00 56.28 477 GLY A C 1
ATOM 3682 O O . GLY A 1 477 ? 24.043 -16.858 -5.820 1.00 56.28 477 GLY A O 1
ATOM 3683 N N . ASP A 1 478 ? 22.295 -15.760 -4.928 1.00 54.31 478 ASP A N 1
ATOM 3684 C CA . ASP A 1 478 ? 21.621 -15.406 -6.193 1.00 54.31 478 ASP A CA 1
ATOM 3685 C C . ASP A 1 478 ? 22.529 -14.602 -7.144 1.00 54.31 478 ASP A C 1
ATOM 3687 O O . ASP A 1 478 ? 22.532 -14.818 -8.358 1.00 54.31 478 ASP A O 1
ATOM 3691 N N . ALA A 1 479 ? 23.342 -13.686 -6.602 1.00 57.16 479 ALA A N 1
ATOM 3692 C CA . ALA A 1 479 ? 24.261 -12.846 -7.368 1.00 57.16 479 ALA A CA 1
ATOM 3693 C C . ALA A 1 479 ? 25.670 -12.799 -6.748 1.00 57.16 479 ALA A C 1
ATOM 3695 O O . ALA A 1 479 ? 25.895 -12.219 -5.682 1.00 57.16 479 ALA A O 1
ATOM 3696 N N . VAL A 1 480 ? 26.665 -13.329 -7.465 1.00 60.41 480 VAL A N 1
ATOM 3697 C CA . VAL A 1 480 ? 28.076 -13.333 -7.046 1.00 60.41 480 VAL A CA 1
ATOM 3698 C C . VAL A 1 480 ? 28.906 -12.476 -7.998 1.00 60.41 480 VAL A C 1
ATOM 3700 O O . VAL A 1 480 ? 28.986 -12.757 -9.193 1.00 60.41 480 VAL A O 1
ATOM 3703 N N . MET A 1 481 ? 29.573 -11.442 -7.478 1.00 66.50 481 MET A N 1
ATOM 3704 C CA . MET A 1 481 ? 30.420 -10.551 -8.273 1.00 66.50 481 MET A CA 1
ATOM 3705 C C . MET A 1 481 ? 31.844 -10.439 -7.722 1.00 66.50 481 MET A C 1
ATOM 3707 O O . MET A 1 481 ? 32.068 -9.967 -6.606 1.00 66.50 481 MET A O 1
ATOM 3711 N N . LEU A 1 482 ? 32.829 -10.751 -8.564 1.00 69.69 482 LEU A N 1
ATOM 3712 C CA . LEU A 1 482 ? 34.240 -10.460 -8.312 1.00 69.69 482 LEU A CA 1
ATOM 3713 C C . LEU A 1 482 ? 34.721 -9.365 -9.264 1.00 69.69 482 LEU A C 1
ATOM 3715 O O . LEU A 1 482 ? 34.602 -9.480 -10.486 1.00 69.69 482 LEU A O 1
ATOM 3719 N N . ARG A 1 483 ? 35.286 -8.292 -8.700 1.00 70.62 483 ARG A N 1
ATOM 3720 C CA . ARG A 1 483 ? 35.985 -7.252 -9.461 1.00 70.62 483 ARG A CA 1
ATOM 3721 C C . ARG A 1 483 ? 37.383 -7.023 -8.906 1.00 70.62 483 ARG A C 1
ATOM 3723 O O . ARG A 1 483 ? 37.516 -6.565 -7.773 1.00 70.62 483 ARG A O 1
ATOM 3730 N N . THR A 1 484 ? 38.396 -7.236 -9.731 1.00 64.62 484 THR A N 1
ATOM 3731 C CA . THR A 1 484 ? 39.780 -6.870 -9.410 1.00 64.62 484 THR A CA 1
ATOM 3732 C C . THR A 1 484 ? 40.379 -5.974 -10.495 1.00 64.62 484 THR A C 1
ATOM 3734 O O . THR A 1 484 ? 40.064 -6.134 -11.677 1.00 64.62 484 THR A O 1
ATOM 3737 N N . ALA A 1 485 ? 41.195 -4.998 -10.083 1.00 60.88 485 ALA A N 1
ATOM 3738 C CA . ALA A 1 485 ? 41.983 -4.155 -10.981 1.00 60.88 485 ALA A CA 1
ATOM 3739 C C . ALA A 1 485 ? 43.413 -4.690 -11.244 1.00 60.88 485 ALA A C 1
ATOM 3741 O O . ALA A 1 485 ? 44.082 -4.145 -12.113 1.00 60.88 485 ALA A O 1
ATOM 3742 N N . GLY A 1 486 ? 43.844 -5.764 -10.564 1.00 60.78 486 GLY A N 1
ATOM 3743 C CA . GLY A 1 486 ? 45.136 -6.448 -10.756 1.00 60.78 486 GLY A CA 1
ATOM 3744 C C . GLY A 1 486 ? 45.344 -7.609 -9.765 1.00 60.78 486 GLY A C 1
ATOM 3745 O O . GLY A 1 486 ? 44.693 -7.623 -8.716 1.00 60.78 486 GLY A O 1
ATOM 3746 N N . GLY A 1 487 ? 46.207 -8.574 -10.112 1.00 55.81 487 GLY A N 1
ATOM 3747 C CA . GLY A 1 487 ? 46.631 -9.683 -9.243 1.00 55.81 487 GLY A CA 1
ATOM 3748 C C . GLY A 1 487 ? 47.110 -10.932 -9.987 1.00 55.81 487 GLY A C 1
ATOM 3749 O O . GLY A 1 487 ? 46.451 -11.346 -10.937 1.00 55.81 487 GLY A O 1
ATOM 3750 N N . ASP A 1 488 ? 48.215 -11.538 -9.553 1.00 53.31 488 ASP A N 1
ATOM 3751 C CA . ASP A 1 488 ? 48.889 -12.647 -10.251 1.00 53.31 488 ASP A CA 1
ATOM 3752 C C . ASP A 1 488 ? 48.014 -13.909 -10.330 1.00 53.31 488 ASP A C 1
ATOM 3754 O O . ASP A 1 488 ? 47.928 -14.552 -11.379 1.00 53.31 488 ASP A O 1
ATOM 3758 N N . ALA A 1 489 ? 47.291 -14.226 -9.249 1.00 56.12 489 ALA A N 1
ATOM 3759 C CA . ALA A 1 489 ? 46.398 -15.377 -9.154 1.00 56.12 489 ALA A CA 1
ATOM 3760 C C . ALA A 1 489 ? 44.998 -14.988 -8.647 1.00 56.12 489 ALA A C 1
ATOM 3762 O O . ALA A 1 489 ? 44.796 -14.631 -7.482 1.00 56.12 489 ALA A O 1
ATOM 3763 N N . VAL A 1 490 ? 43.983 -15.137 -9.505 1.00 62.12 490 VAL A N 1
ATOM 3764 C CA . VAL A 1 490 ? 42.574 -14.886 -9.162 1.00 62.12 490 VAL A CA 1
ATOM 3765 C C . VAL A 1 490 ? 41.794 -16.194 -9.177 1.00 62.12 490 VAL A C 1
ATOM 3767 O O . VAL A 1 490 ? 41.698 -16.864 -10.204 1.00 62.12 490 VAL A O 1
ATOM 3770 N N . MET A 1 491 ? 41.181 -16.543 -8.048 1.00 61.62 491 MET A N 1
ATOM 3771 C CA . MET A 1 491 ? 40.413 -17.775 -7.899 1.00 61.62 491 MET A CA 1
ATOM 3772 C C . MET A 1 491 ? 38.990 -17.509 -7.411 1.00 61.62 491 MET A C 1
ATOM 3774 O O . MET A 1 491 ? 38.766 -16.933 -6.344 1.00 61.62 491 MET A O 1
ATOM 3778 N N . LEU A 1 492 ? 38.011 -17.998 -8.167 1.00 67.62 492 LEU A N 1
ATOM 3779 C CA . LEU A 1 492 ? 36.601 -17.950 -7.799 1.00 67.62 492 LEU A CA 1
ATOM 3780 C C . LEU A 1 492 ? 36.054 -19.374 -7.704 1.00 67.62 492 LEU A C 1
ATOM 3782 O O . LEU A 1 492 ? 36.074 -20.118 -8.684 1.00 67.62 492 LEU A O 1
ATOM 3786 N N . MET A 1 493 ? 35.563 -19.746 -6.519 1.00 63.31 493 MET A N 1
ATOM 3787 C CA . MET A 1 493 ? 34.845 -21.003 -6.310 1.00 63.31 493 MET A CA 1
ATOM 3788 C C . MET A 1 493 ? 33.422 -20.744 -5.810 1.00 63.31 493 MET A C 1
ATOM 3790 O O . MET A 1 493 ? 33.249 -20.150 -4.741 1.00 63.31 493 MET A O 1
ATOM 3794 N N . THR A 1 494 ? 32.414 -21.234 -6.528 1.00 62.75 494 THR A N 1
ATOM 3795 C CA . THR A 1 494 ? 31.014 -21.235 -6.068 1.00 62.75 494 THR A CA 1
ATOM 3796 C C . THR A 1 494 ? 30.444 -22.652 -6.085 1.00 62.75 494 THR A C 1
ATOM 3798 O O . THR A 1 494 ? 30.771 -23.443 -6.969 1.00 62.75 494 THR A O 1
ATOM 3801 N N . ALA A 1 495 ? 29.609 -22.987 -5.100 1.00 55.59 495 ALA A N 1
ATOM 3802 C CA . ALA A 1 495 ? 28.869 -24.257 -5.046 1.00 55.59 495 ALA A CA 1
ATOM 3803 C C . ALA A 1 495 ? 27.353 -24.095 -5.309 1.00 55.59 495 ALA A C 1
ATOM 3805 O O . ALA A 1 495 ? 26.583 -25.004 -5.018 1.00 55.59 495 ALA A O 1
ATOM 3806 N N . GLY A 1 496 ? 26.944 -22.927 -5.820 1.00 59.44 496 GLY A N 1
ATOM 3807 C CA . GLY A 1 496 ? 25.566 -22.562 -6.158 1.00 59.44 496 GLY A CA 1
ATOM 3808 C C . GLY A 1 496 ? 25.412 -21.042 -6.315 1.00 59.44 496 GLY A C 1
ATOM 3809 O O . GLY A 1 496 ? 26.017 -20.291 -5.541 1.00 59.44 496 GLY A O 1
ATOM 3810 N N . GLY A 1 497 ? 24.653 -20.606 -7.328 1.00 53.59 497 GLY A N 1
ATOM 3811 C CA . GLY A 1 497 ? 24.242 -19.212 -7.549 1.00 53.59 497 GLY A CA 1
ATOM 3812 C C . GLY A 1 497 ? 23.719 -18.917 -8.963 1.00 53.59 497 GLY A C 1
ATOM 3813 O O . GLY A 1 497 ? 24.310 -19.379 -9.937 1.00 53.59 497 GLY A O 1
ATOM 3814 N N . ASP A 1 498 ? 22.638 -18.140 -9.078 1.00 50.81 498 ASP A N 1
ATOM 3815 C CA . ASP A 1 498 ? 21.914 -17.909 -10.344 1.00 50.81 498 ASP A CA 1
ATOM 3816 C C . ASP A 1 498 ? 22.726 -17.076 -11.352 1.00 50.81 498 ASP A C 1
ATOM 3818 O O . ASP A 1 498 ? 22.719 -17.354 -12.555 1.00 50.81 498 ASP A O 1
ATOM 3822 N N . ALA A 1 499 ? 23.467 -16.068 -10.870 1.00 54.41 499 ALA A N 1
ATOM 3823 C CA . ALA A 1 499 ? 24.294 -15.189 -11.694 1.00 54.41 499 ALA A CA 1
ATOM 3824 C C . ALA A 1 499 ? 25.700 -14.972 -11.104 1.00 54.41 499 ALA A C 1
ATOM 3826 O O . ALA A 1 499 ? 25.877 -14.315 -10.074 1.00 54.41 499 ALA A O 1
ATOM 3827 N N . VAL A 1 500 ? 26.731 -15.443 -11.814 1.00 56.72 500 VAL A N 1
ATOM 3828 C CA . VAL A 1 500 ? 28.145 -15.244 -11.449 1.00 56.72 500 VAL A CA 1
ATOM 3829 C C . VAL A 1 500 ? 28.816 -14.304 -12.451 1.00 56.72 500 VAL A C 1
ATOM 3831 O O . VAL A 1 500 ? 28.900 -14.607 -13.641 1.00 56.72 500 VAL A O 1
ATOM 3834 N N . MET A 1 501 ? 29.340 -13.167 -11.982 1.00 60.12 501 MET A N 1
ATOM 3835 C CA . MET A 1 501 ? 30.086 -12.210 -12.808 1.00 60.12 501 MET A CA 1
ATOM 3836 C C . MET A 1 501 ? 31.521 -12.021 -12.307 1.00 60.12 501 MET A C 1
ATOM 3838 O O . MET A 1 501 ? 31.758 -11.589 -11.176 1.00 60.12 501 MET A O 1
ATOM 3842 N N . LEU A 1 502 ? 32.484 -12.231 -13.205 1.00 65.19 502 LEU A N 1
ATOM 3843 C CA . LEU A 1 502 ? 33.902 -11.979 -12.963 1.00 65.19 502 LEU A CA 1
ATOM 3844 C C . LEU A 1 502 ? 34.422 -10.896 -13.917 1.00 65.19 502 LEU A C 1
ATOM 3846 O O . LEU A 1 502 ? 34.313 -11.008 -15.140 1.00 65.19 502 LEU A O 1
ATOM 3850 N N . ARG A 1 503 ? 35.000 -9.834 -13.345 1.00 64.19 503 ARG A N 1
ATOM 3851 C CA . ARG A 1 503 ? 35.693 -8.773 -14.090 1.00 64.19 503 ARG A CA 1
ATOM 3852 C C . ARG A 1 503 ? 37.099 -8.580 -13.537 1.00 64.19 503 ARG A C 1
ATOM 3854 O O . ARG A 1 503 ? 37.250 -8.125 -12.401 1.00 64.19 503 ARG A O 1
ATOM 3861 N N . THR A 1 504 ? 38.103 -8.858 -14.354 1.00 61.81 504 THR A N 1
ATOM 3862 C CA . THR A 1 504 ? 39.518 -8.648 -14.026 1.00 61.81 504 THR A CA 1
ATOM 3863 C C . THR A 1 504 ? 40.121 -7.663 -15.026 1.00 61.81 504 THR A C 1
ATOM 3865 O O . THR A 1 504 ? 39.789 -7.712 -16.210 1.00 61.81 504 THR A O 1
ATOM 3868 N N . ALA A 1 505 ? 40.941 -6.721 -14.545 1.00 56.91 505 ALA A N 1
ATOM 3869 C CA . ALA A 1 505 ? 41.669 -5.779 -15.406 1.00 56.91 505 ALA A CA 1
ATOM 3870 C C . ALA A 1 505 ? 43.125 -6.214 -15.700 1.00 56.91 505 ALA A C 1
ATOM 3872 O O . ALA A 1 505 ? 43.759 -5.638 -16.580 1.00 56.91 505 ALA A O 1
ATOM 3873 N N . GLY A 1 506 ? 43.626 -7.237 -14.996 1.00 57.19 506 GLY A N 1
ATOM 3874 C CA . GLY A 1 506 ? 44.951 -7.847 -15.151 1.00 57.19 506 GLY A CA 1
ATOM 3875 C C . GLY A 1 506 ? 45.114 -9.061 -14.221 1.00 57.19 506 GLY A C 1
ATOM 3876 O O . GLY A 1 506 ? 44.417 -9.125 -13.201 1.00 57.19 506 GLY A O 1
ATOM 3877 N N . GLY A 1 507 ? 45.974 -10.010 -14.613 1.00 51.97 507 GLY A N 1
ATOM 3878 C CA . GLY A 1 507 ? 46.372 -11.195 -13.842 1.00 51.97 507 GLY A CA 1
ATOM 3879 C C . GLY A 1 507 ? 46.908 -12.342 -14.705 1.00 51.97 507 GLY A C 1
ATOM 3880 O O . GLY A 1 507 ? 46.382 -12.578 -15.793 1.00 51.97 507 GLY A O 1
ATOM 3881 N N . ASP A 1 508 ? 47.934 -13.041 -14.217 1.00 46.44 508 ASP A N 1
ATOM 3882 C CA . ASP A 1 508 ? 48.656 -14.085 -14.963 1.00 46.44 508 ASP A CA 1
ATOM 3883 C C . ASP A 1 508 ? 47.899 -15.423 -14.989 1.00 46.44 508 ASP A C 1
ATOM 3885 O O . ASP A 1 508 ? 47.960 -16.163 -15.974 1.00 46.44 508 ASP A O 1
ATOM 3889 N N . ALA A 1 509 ? 47.127 -15.726 -13.936 1.00 54.91 509 ALA A N 1
ATOM 3890 C CA . ALA A 1 509 ? 46.315 -16.936 -13.836 1.00 54.91 509 ALA A CA 1
ATOM 3891 C C . ALA A 1 509 ? 44.926 -16.664 -13.229 1.00 54.91 509 ALA A C 1
ATOM 3893 O O . ALA A 1 509 ? 44.785 -16.258 -12.074 1.00 54.91 509 ALA A O 1
ATOM 3894 N N . VAL A 1 510 ? 43.867 -16.964 -13.991 1.00 60.25 510 VAL A N 1
ATOM 3895 C CA . VAL A 1 510 ? 42.470 -16.896 -13.528 1.00 60.25 510 VAL A CA 1
ATOM 3896 C C . VAL A 1 510 ? 41.872 -18.300 -13.504 1.00 60.25 510 VAL A C 1
ATOM 3898 O O . VAL A 1 510 ? 41.743 -18.940 -14.545 1.00 60.25 510 VAL A O 1
ATOM 3901 N N . MET A 1 511 ? 41.462 -18.773 -12.325 1.00 57.25 511 MET A N 1
ATOM 3902 C CA . MET A 1 511 ? 40.779 -20.059 -12.157 1.00 57.25 511 MET A CA 1
ATOM 3903 C C . MET A 1 511 ? 39.341 -19.858 -11.670 1.00 57.25 511 MET A C 1
ATOM 3905 O O . MET A 1 511 ? 39.091 -19.253 -10.625 1.00 57.25 511 MET A O 1
ATOM 3909 N N . LEU A 1 512 ? 38.392 -20.437 -12.404 1.00 62.88 512 LEU A N 1
ATOM 3910 C CA . LEU A 1 512 ? 36.973 -20.458 -12.061 1.00 62.88 512 LEU A CA 1
ATOM 3911 C C . LEU A 1 512 ? 36.517 -21.907 -11.854 1.00 62.88 512 LEU A C 1
ATOM 3913 O O . LEU A 1 512 ? 36.704 -22.749 -12.729 1.00 62.88 512 LEU A O 1
ATOM 3917 N N . ARG A 1 513 ? 35.913 -22.198 -10.700 1.00 57.47 513 ARG A N 1
ATOM 3918 C CA . ARG A 1 513 ? 35.247 -23.479 -10.423 1.00 57.47 513 ARG A CA 1
ATOM 3919 C C . ARG A 1 513 ? 33.840 -23.215 -9.903 1.00 57.47 513 ARG A C 1
ATOM 3921 O O . ARG A 1 513 ? 33.680 -22.732 -8.786 1.00 57.47 513 ARG A O 1
ATOM 3928 N N . THR A 1 514 ? 32.831 -23.546 -10.695 1.00 59.12 514 THR A N 1
ATOM 3929 C CA . THR A 1 514 ? 31.420 -23.408 -10.314 1.00 59.12 514 THR A CA 1
ATOM 3930 C C . THR A 1 514 ? 30.767 -24.784 -10.316 1.00 59.12 514 THR A C 1
ATOM 3932 O O . THR A 1 514 ? 30.870 -25.507 -11.302 1.00 59.12 514 THR A O 1
ATOM 3935 N N . ALA A 1 515 ? 30.107 -25.160 -9.224 1.00 52.50 515 ALA A N 1
ATOM 3936 C CA . ALA A 1 515 ? 29.247 -26.337 -9.161 1.00 52.50 515 ALA A CA 1
ATOM 3937 C C . ALA A 1 515 ? 27.797 -25.838 -9.064 1.00 52.50 515 ALA A C 1
ATOM 3939 O O . ALA A 1 515 ? 27.323 -25.562 -7.970 1.00 52.50 515 ALA A O 1
ATOM 3940 N N . GLY A 1 516 ? 27.141 -25.637 -10.212 1.00 55.91 516 GLY A N 1
ATOM 3941 C CA . GLY A 1 516 ? 25.767 -25.117 -10.308 1.00 55.91 516 GLY A CA 1
ATOM 3942 C C . GLY A 1 516 ? 25.663 -23.589 -10.449 1.00 55.91 516 GLY A C 1
ATOM 3943 O O . GLY A 1 516 ? 26.182 -22.842 -9.617 1.00 55.91 516 GLY A O 1
ATOM 3944 N N . GLY A 1 517 ? 24.981 -23.149 -11.515 1.00 47.34 517 GLY A N 1
ATOM 3945 C CA . GLY A 1 517 ? 24.590 -21.761 -11.791 1.00 47.34 517 GLY A CA 1
ATOM 3946 C C . GLY A 1 517 ? 24.042 -21.575 -13.214 1.00 47.34 517 GLY A C 1
ATOM 3947 O O . GLY A 1 517 ? 24.586 -22.154 -14.154 1.00 47.34 517 GLY A O 1
ATOM 3948 N N . ASP A 1 518 ? 22.979 -20.779 -13.369 1.00 42.44 518 ASP A N 1
ATOM 3949 C CA . ASP A 1 518 ? 22.236 -20.625 -14.634 1.00 42.44 518 ASP A CA 1
ATOM 3950 C C . ASP A 1 518 ? 22.925 -19.677 -15.636 1.00 42.44 518 ASP A C 1
ATOM 3952 O O . ASP A 1 518 ? 22.765 -19.823 -16.851 1.00 42.44 518 ASP A O 1
ATOM 3956 N N . ALA A 1 519 ? 23.730 -18.716 -15.158 1.00 48.69 519 ALA A N 1
ATOM 3957 C CA . ALA A 1 519 ? 24.493 -17.801 -16.009 1.00 48.69 519 ALA A CA 1
ATOM 3958 C C . ALA A 1 519 ? 25.867 -17.423 -15.418 1.00 48.69 519 ALA A C 1
ATOM 3960 O O . ALA A 1 519 ? 25.969 -16.784 -14.368 1.00 48.69 519 ALA A O 1
ATOM 3961 N N . VAL A 1 520 ? 26.944 -17.734 -16.151 1.00 53.03 520 VAL A N 1
ATOM 3962 C CA . VAL A 1 520 ? 28.324 -17.323 -15.829 1.00 53.03 520 VAL A CA 1
ATOM 3963 C C . VAL A 1 520 ? 28.818 -16.316 -16.871 1.00 53.03 520 VAL A C 1
ATOM 3965 O O . VAL A 1 520 ? 28.841 -16.609 -18.065 1.00 53.03 520 VAL A O 1
ATOM 3968 N N . MET A 1 521 ? 29.238 -15.125 -16.431 1.00 51.75 521 MET A N 1
ATOM 3969 C CA . MET A 1 521 ? 29.751 -14.063 -17.303 1.00 51.75 521 MET A CA 1
ATOM 3970 C C . MET A 1 521 ? 31.199 -13.693 -16.958 1.00 51.75 521 MET A C 1
ATOM 3972 O O . MET A 1 521 ? 31.489 -13.169 -15.879 1.00 51.75 521 MET A O 1
ATOM 3976 N N . LEU A 1 522 ? 32.098 -13.915 -17.920 1.00 57.19 522 LEU A N 1
ATOM 3977 C CA . LEU A 1 522 ? 33.517 -13.555 -17.861 1.00 57.19 522 LEU A CA 1
ATOM 3978 C C . LEU A 1 522 ? 33.783 -12.315 -18.725 1.00 57.19 522 LEU A C 1
ATOM 3980 O O . LEU A 1 522 ? 33.405 -12.286 -19.895 1.00 57.19 522 LEU A O 1
ATOM 3984 N N . MET A 1 523 ? 34.452 -11.297 -18.176 1.00 56.06 523 MET A N 1
ATOM 3985 C CA . MET A 1 523 ? 34.943 -10.151 -18.957 1.00 56.06 523 MET A CA 1
ATOM 3986 C C . MET A 1 523 ? 36.424 -9.859 -18.652 1.00 56.06 523 MET A C 1
ATOM 3988 O O . MET A 1 523 ? 36.696 -9.014 -17.790 1.00 56.06 523 MET A O 1
ATOM 3992 N N . PRO A 1 524 ? 37.370 -10.541 -19.329 1.00 53.41 524 PRO A N 1
ATOM 3993 C CA . PRO A 1 524 ? 38.793 -10.199 -19.293 1.00 53.41 524 PRO A CA 1
ATOM 3994 C C . PRO A 1 524 ? 39.114 -9.030 -20.243 1.00 53.41 524 PRO A C 1
ATOM 3996 O O . PRO A 1 524 ? 38.476 -8.879 -21.287 1.00 53.41 524 PRO A O 1
ATOM 3999 N N . THR A 1 525 ? 40.101 -8.197 -19.893 1.00 48.69 525 THR A N 1
ATOM 4000 C CA . THR A 1 525 ? 40.556 -7.063 -20.726 1.00 48.69 525 THR A CA 1
ATOM 4001 C C . THR A 1 525 ? 41.828 -7.330 -21.535 1.00 48.69 525 THR A C 1
ATOM 4003 O O . THR A 1 525 ? 42.145 -6.518 -22.400 1.00 48.69 525 THR A O 1
ATOM 4006 N N . THR A 1 526 ? 42.529 -8.451 -21.331 1.00 39.69 526 THR A N 1
ATOM 4007 C CA . THR A 1 526 ? 43.732 -8.829 -22.100 1.00 39.69 526 THR A CA 1
ATOM 4008 C C . THR A 1 526 ? 43.821 -10.344 -22.337 1.00 39.69 526 THR A C 1
ATOM 4010 O O . THR A 1 526 ? 43.243 -11.151 -21.612 1.00 39.69 526 THR A O 1
ATOM 4013 N N . SER A 1 527 ? 44.482 -10.713 -23.435 1.00 40.38 527 SER A N 1
ATOM 4014 C CA . SER A 1 527 ? 44.475 -12.026 -24.081 1.00 40.38 527 SER A CA 1
ATOM 4015 C C . SER A 1 527 ? 45.465 -13.028 -23.474 1.00 40.38 527 SER A C 1
ATOM 4017 O O . SER A 1 527 ? 46.619 -13.026 -23.879 1.00 40.38 527 SER A O 1
ATOM 4019 N N . THR A 1 528 ? 44.992 -13.917 -22.600 1.00 37.31 528 THR A N 1
ATOM 4020 C CA . THR A 1 528 ? 45.413 -15.332 -22.472 1.00 37.31 528 THR A CA 1
ATOM 4021 C C . THR A 1 528 ? 44.552 -15.990 -21.389 1.00 37.31 528 THR A C 1
ATOM 4023 O O . THR A 1 528 ? 44.640 -15.661 -20.214 1.00 37.31 528 THR A O 1
ATOM 4026 N N . CYS A 1 529 ? 43.676 -16.921 -21.763 1.00 35.50 529 CYS A N 1
ATOM 4027 C CA . CYS A 1 529 ? 42.962 -17.774 -20.809 1.00 35.50 529 CYS A CA 1
ATOM 4028 C C . CYS A 1 529 ? 42.998 -19.208 -21.340 1.00 35.50 529 CYS A C 1
ATOM 4030 O O . CYS A 1 529 ? 42.368 -19.503 -22.354 1.00 35.50 529 CYS A O 1
ATOM 4032 N N . SER A 1 530 ? 43.731 -20.096 -20.668 1.00 35.22 530 SER A N 1
ATOM 4033 C CA . SER A 1 530 ? 43.617 -21.543 -20.849 1.00 35.22 530 SER A CA 1
ATOM 4034 C C . SER A 1 530 ? 42.450 -22.049 -19.996 1.00 35.22 530 SER A C 1
ATOM 4036 O O . SER A 1 530 ? 42.567 -22.263 -18.792 1.00 35.22 530 SER A O 1
ATOM 4038 N N . GLY A 1 531 ? 41.278 -22.191 -20.612 1.00 33.97 531 GLY A N 1
ATOM 4039 C CA . GLY A 1 531 ? 40.102 -22.764 -19.962 1.00 33.97 531 GLY A CA 1
ATOM 4040 C C . GLY A 1 531 ? 39.998 -24.262 -20.231 1.00 33.97 531 GLY A C 1
ATOM 4041 O O . GLY A 1 531 ? 39.589 -24.644 -21.322 1.00 33.97 531 GLY A O 1
ATOM 4042 N N . ASN A 1 532 ? 40.296 -25.102 -19.236 1.00 28.59 532 ASN A N 1
ATOM 4043 C CA . ASN A 1 532 ? 39.773 -26.469 -19.205 1.00 28.59 532 ASN A CA 1
ATOM 4044 C C . ASN A 1 532 ? 38.397 -26.436 -18.536 1.00 28.59 532 ASN A C 1
ATOM 4046 O O . ASN A 1 532 ? 38.288 -26.304 -17.317 1.00 28.59 532 ASN A O 1
ATOM 4050 N N . VAL A 1 533 ? 37.351 -26.542 -19.353 1.00 29.58 533 VAL A N 1
ATOM 4051 C CA . VAL A 1 533 ? 35.988 -26.830 -18.903 1.00 29.58 533 VAL A CA 1
ATOM 4052 C C . VAL A 1 533 ? 35.851 -28.349 -18.900 1.00 29.58 533 VAL A C 1
ATOM 4054 O O . VAL A 1 533 ? 35.817 -28.960 -19.965 1.00 29.58 533 VAL A O 1
ATOM 4057 N N . HIS A 1 534 ? 35.812 -28.966 -17.720 1.00 27.62 534 HIS A N 1
ATOM 4058 C CA . HIS A 1 534 ? 35.280 -30.322 -17.596 1.00 27.62 534 HIS A CA 1
ATOM 4059 C C . HIS A 1 534 ? 33.817 -30.241 -17.145 1.00 27.62 534 HIS A C 1
ATOM 4061 O O . HIS A 1 534 ? 33.512 -29.363 -16.332 1.00 27.62 534 HIS A O 1
ATOM 4067 N N . PRO A 1 535 ? 32.943 -31.086 -17.724 1.00 32.84 535 PRO A N 1
ATOM 4068 C CA . PRO A 1 535 ? 31.502 -31.070 -17.484 1.00 32.84 535 PRO A CA 1
ATOM 4069 C C . PRO A 1 535 ? 31.120 -31.350 -16.029 1.00 32.84 535 PRO A C 1
ATOM 4071 O O . PRO A 1 535 ? 31.903 -32.030 -15.322 1.00 32.84 535 PRO A O 1
#

InterPro domains:
  IPR000477 Reverse transcriptase domain [PF00078] (76-316)
  IPR000477 Reverse transcriptase domain [PS50878] (50-317)
  IPR043502 DNA/RNA polymerase superfamily [SSF56672] (13-284)
  IPR052560 RNA-directed DNA polymerase, mobile element [PTHR36688] (4-339)

Radius of gyration: 28.54 Å; chains: 1; bounding box: 80×56×63 Å

Foldseek 3Di:
DLDQFDLVLLLVLLVPDDAPDAAWPVRDGSVPVNPDDPVVSVVLSVVLSVCLNVLHDDLQQLEWEWEWDAAPPDDPPDSVRTDTATRGHPSVLSSLSSLCVVQVVQQVVLFDPQEQAPHPPGDLVNLVCVVVVVLVVLQVVQKKKKKKKWAWDVLQLQQALVLLLVLCVVRPVDPSSSSSVSSSVPFHWYWYAYPVGDIDDIDTRNHGHGRHHPNSQVSQSSLCRPQDDACFDWHHHRRTIMTMDIDNDLCNLVRLQVRLASRLVVCVVRRIDIPQAQTEMEMAYDDPVCLVPFRQHDHPNHGHHYDQFDDGSLATAHNHRPSPVVVVVVVVVVVVVVVVDDDDDEDEDDADEDEDDQEAEDEYAEDQEAEDEYAEHQYYEYEYAEHAYYEYEYQEHQEYEYEYAEHAYHEYEYAEHQYYEYEYAYHAEYEYEYAEHQYAEYEYAEHAYYEYEYAEHAEAEYEYAEYAEHEYEYAEYAEAEYEYAYYAEAEYEYAYYAEHEYYYAYYNYYYYHYNYYNDYYYDYPDDDDDDDDDD

pLDDT: mean 78.96, std 17.88, range [23.47, 98.19]

Sequence (535 aa):
MSGQFTTAELRAAIGNLRQGKSPGHDNIHPEFVTHQSETTSAWLCSFFSSCFRRSKLPKTWRRAAVIALLKPGKTAEDPKAYRPISLLCVPFKILERMILSRIEPVVDPQLPREQAGFRRGRSTVDQVTLLTQDIKDSFQAKEKVGVVLLDLTAAYDTAWHRGLHLKLLRTIPDRHMVKFIMEMLSNRSFILRTSDGQRSRLRRLRNGVPQGSVLSPLLFNIYIHDLPETTSRQYGYADDLAIMLRRTTWSVEQGLNQDMGILAAYLRKWRLQLSTGKTVSAAYHLCNREAKRELSVSVDNKRLEHQLAPKYLGVRLDRTLSYKQHLEESWREFEWKNTVRFFITPAIGKLGRTAGGDAVMLRTAGGDAVMLRTAGGDAVMLMTAGGDAVMLRTAGGDAVMLRTAGGDAVMLRTAGGDAVMLRTAGGDAAMLRTAGGDAVMLRTAGGDAVMLRTAGGDAVMLRTAGGDAVMLRTAGGDAVMLRTAGGDAVMLMTAGGDAVMLRTAGGDAVMLRTAGGDAVMLMPTTSTCSGNVHP